Protein 3C5C (pdb70)

Structure (mmCIF, N/CA/C/O backbone):
data_3C5C
#
_entry.id   3C5C
#
_cell.length_a   34.040
_cell.length_b   66.436
_cell.length_c   71.943
_cell.angle_alpha   101.460
_cell.angle_beta   90.030
_cell.angle_gamma   89.890
#
_symmetry.space_group_name_H-M   'P 1'
#
loop_
_entity.id
_entity.type
_entity.pdbx_description
1 polymer 'RAS-like protein 12'
2 non-polymer 'MAGNESIUM ION'
3 non-polymer "GUANOSINE-5'-DIPHOSPHATE"
4 non-polymer 'UNKNOWN ATOM OR ION'
5 water water
#
loop_
_atom_site.group_PDB
_atom_site.id
_atom_site.type_symbol
_atom_site.label_atom_id
_atom_site.label_alt_id
_atom_site.label_comp_id
_atom_site.label_asym_id
_atom_site.label_entity_id
_atom_site.label_seq_id
_atom_site.pdbx_PDB_ins_code
_atom_site.Cartn_x
_atom_site.Cartn_y
_atom_site.Cartn_z
_atom_site.occupancy
_atom_site.B_iso_or_equiv
_atom_site.auth_seq_id
_atom_site.auth_comp_id
_atom_site.auth_asym_id
_atom_site.auth_atom_id
_atom_site.pdbx_PDB_model_num
ATOM 1 N N . LEU A 1 20 ? 19.729 -10.392 -10.150 1.00 43.03 19 LEU A N 1
ATOM 2 C CA . LEU A 1 20 ? 18.475 -9.575 -9.996 1.00 42.53 19 LEU A CA 1
ATOM 3 C C . LEU A 1 20 ? 18.606 -8.619 -8.819 1.00 40.62 19 LEU A C 1
ATOM 4 O O . LEU A 1 20 ? 18.890 -9.053 -7.695 1.00 40.88 19 LEU A O 1
ATOM 6 N N . GLU A 1 21 ? 18.430 -7.323 -9.082 1.00 38.82 20 GLU A N 1
ATOM 7 C CA . GLU A 1 21 ? 18.450 -6.304 -8.020 1.00 39.07 20 GLU A CA 1
ATOM 8 C C . GLU A 1 21 ? 17.024 -5.933 -7.629 1.00 31.26 20 GLU A C 1
ATOM 9 O O . GLU A 1 21 ? 16.193 -5.616 -8.487 1.00 25.23 20 GLU A O 1
ATOM 15 N N . VAL A 1 22 ? 16.759 -5.968 -6.331 1.00 25.03 21 VAL A N 1
ATOM 16 C CA . VAL A 1 22 ? 15.449 -5.605 -5.799 1.00 24.94 21 VAL A CA 1
ATOM 17 C C . VAL A 1 22 ? 15.653 -4.493 -4.757 1.00 21.75 21 VAL A C 1
ATOM 18 O O . VAL A 1 22 ? 16.423 -4.649 -3.795 1.00 23.94 21 VAL A O 1
ATOM 22 N N . ASN A 1 23 ? 14.964 -3.383 -4.984 1.00 19.95 22 ASN A N 1
ATOM 23 C CA . ASN A 1 23 ? 14.995 -2.228 -4.101 1.00 16.74 22 ASN A CA 1
ATOM 24 C C . ASN A 1 23 ? 13.800 -2.320 -3.123 1.00 18.31 22 ASN A C 1
ATOM 25 O O . ASN A 1 23 ? 12.648 -2.411 -3.546 1.00 13.43 22 ASN A O 1
ATOM 30 N N . LEU A 1 24 ? 14.111 -2.336 -1.826 1.00 14.89 23 LEU A N 1
ATOM 31 C CA A LEU A 1 24 ? 13.112 -2.312 -0.762 0.50 15.35 23 LEU A CA 1
ATOM 32 C CA B LEU A 1 24 ? 13.103 -2.300 -0.778 0.50 13.45 23 LEU A CA 1
ATOM 33 C C . LEU A 1 24 ? 13.335 -1.041 0.045 1.00 12.90 23 LEU A C 1
ATOM 34 O O . LEU A 1 24 ? 14.444 -0.773 0.442 1.00 15.66 23 LEU A O 1
ATOM 43 N N . ALA A 1 25 ? 12.286 -0.256 0.258 1.00 17.21 24 ALA A N 1
ATOM 44 C CA . ALA A 1 25 ? 12.371 0.944 1.114 1.00 14.15 24 ALA A CA 1
ATOM 45 C C . ALA A 1 25 ? 11.514 0.756 2.351 1.00 15.68 24 ALA A C 1
ATOM 46 O O . ALA A 1 25 ? 10.377 0.258 2.272 1.00 14.63 24 ALA A O 1
ATOM 48 N N . ILE A 1 26 ? 12.065 1.168 3.490 1.00 16.07 25 ILE A N 1
ATOM 49 C CA . ILE A 1 26 ? 11.420 1.035 4.791 1.00 17.63 25 ILE A CA 1
ATOM 50 C C . ILE A 1 26 ? 11.051 2.432 5.295 1.00 16.97 25 ILE A C 1
ATOM 51 O O . ILE A 1 26 ? 11.933 3.286 5.511 1.00 14.00 25 ILE A O 1
ATOM 56 N N . LEU A 1 27 ? 9.754 2.653 5.467 1.00 14.80 26 LEU A N 1
ATOM 57 C CA . LEU A 1 27 ? 9.218 3.958 5.856 1.00 15.63 26 LEU A CA 1
ATOM 58 C C . LEU A 1 27 ? 8.527 3.844 7.187 1.00 12.95 26 LEU A C 1
ATOM 59 O O . LEU A 1 27 ? 8.183 2.755 7.605 1.00 15.42 26 LEU A O 1
ATOM 64 N N . GLY A 1 28 ? 8.235 4.982 7.780 1.00 13.76 27 GLY A N 1
ATOM 65 C CA . GLY A 1 28 ? 7.575 5.029 9.068 1.00 15.16 27 GLY A CA 1
ATOM 66 C C . GLY A 1 28 ? 8.136 6.019 10.059 1.00 16.82 27 GLY A C 1
ATOM 67 O O . GLY A 1 28 ? 9.282 6.527 9.949 1.00 16.37 27 GLY A O 1
ATOM 68 N N . ARG A 1 29 ? 7.308 6.330 11.036 1.00 15.69 28 ARG A N 1
ATOM 69 C CA . ARG A 1 29 ? 7.699 7.303 12.050 1.00 17.91 28 ARG A CA 1
ATOM 70 C C . ARG A 1 29 ? 8.966 6.873 12.834 1.00 16.73 28 ARG A C 1
ATOM 71 O O . ARG A 1 29 ? 9.118 5.721 13.264 1.00 18.15 28 ARG A O 1
ATOM 79 N N . ARG A 1 30 ? 9.869 7.827 12.994 1.00 18.95 29 ARG A N 1
ATOM 80 C CA . ARG A 1 30 ? 10.991 7.720 13.914 1.00 19.81 29 ARG A CA 1
ATOM 81 C C . ARG A 1 30 ? 10.569 7.003 15.199 1.00 19.74 29 ARG A C 1
ATOM 82 O O . ARG A 1 30 ? 9.516 7.302 15.794 1.00 17.84 29 ARG A O 1
ATOM 90 N N . GLY A 1 31 ? 11.383 6.038 15.623 1.00 16.55 30 GLY A N 1
ATOM 91 C CA . GLY A 1 31 ? 11.104 5.288 16.823 1.00 19.59 30 GLY A CA 1
ATOM 92 C C . GLY A 1 31 ? 10.417 3.955 16.602 1.00 20.49 30 GLY A C 1
ATOM 93 O O . GLY A 1 31 ? 10.371 3.133 17.511 1.00 18.31 30 GLY A O 1
ATOM 94 N N . ALA A 1 32 ? 9.889 3.737 15.395 1.00 21.84 31 ALA A N 1
ATOM 95 C CA . ALA A 1 32 ? 9.058 2.558 15.109 1.00 17.68 31 ALA A CA 1
ATOM 96 C C . ALA A 1 32 ? 9.875 1.237 15.090 1.00 14.98 31 ALA A C 1
ATOM 97 O O . ALA A 1 32 ? 9.326 0.154 15.328 1.00 16.69 31 ALA A O 1
ATOM 99 N N . GLY A 1 33 ? 11.193 1.342 14.883 1.00 17.07 32 GLY A N 1
ATOM 100 C CA . GLY A 1 33 ? 12.109 0.186 14.801 1.00 14.63 32 GLY A CA 1
ATOM 101 C C . GLY A 1 33 ? 12.557 -0.169 13.365 1.00 17.86 32 GLY A C 1
ATOM 102 O O . GLY A 1 33 ? 12.934 -1.317 13.097 1.00 14.57 32 GLY A O 1
ATOM 103 N N . LYS A 1 34 ? 12.533 0.815 12.454 1.00 13.68 33 LYS A N 1
ATOM 104 C CA . LYS A 1 34 ? 12.966 0.609 11.064 1.00 14.53 33 LYS A CA 1
ATOM 105 C C . LYS A 1 34 ? 14.416 0.086 10.960 1.00 16.08 33 LYS A C 1
ATOM 106 O O . LYS A 1 34 ? 14.705 -0.901 10.270 1.00 14.51 33 LYS A O 1
ATOM 112 N N . SER A 1 35 ? 15.318 0.744 11.677 1.00 17.50 34 SER A N 1
ATOM 113 C CA . SER A 1 35 ? 16.729 0.352 11.685 1.00 15.02 34 SER A CA 1
ATOM 114 C C . SER A 1 35 ? 16.981 -0.942 12.445 1.00 14.46 34 SER A C 1
ATOM 115 O O . SER A 1 35 ? 17.773 -1.776 12.005 1.00 15.17 34 SER A O 1
ATOM 118 N N . ALA A 1 36 ? 16.315 -1.123 13.583 1.00 15.47 35 ALA A N 1
ATOM 119 C CA . ALA A 1 36 ? 16.424 -2.405 14.309 1.00 12.86 35 ALA A CA 1
ATOM 120 C C . ALA A 1 36 ? 16.002 -3.578 13.422 1.00 15.48 35 ALA A C 1
ATOM 121 O O . ALA A 1 36 ? 16.639 -4.609 13.425 1.00 14.02 35 ALA A O 1
ATOM 123 N N . LEU A 1 37 ? 14.933 -3.402 12.642 1.00 13.47 36 LEU A N 1
ATOM 124 C CA . LEU A 1 37 ? 14.446 -4.473 11.785 1.00 15.38 36 LEU A CA 1
ATOM 125 C C . LEU A 1 37 ? 15.473 -4.736 10.674 1.00 13.72 36 LEU A C 1
ATOM 126 O O . LEU A 1 37 ? 15.791 -5.880 10.379 1.00 12.30 36 LEU A O 1
ATOM 131 N N . THR A 1 38 ? 16.009 -3.657 10.107 1.00 15.73 37 THR A N 1
ATOM 132 C CA . THR A 1 38 ? 17.029 -3.740 9.072 1.00 16.35 37 THR A CA 1
ATOM 133 C C . THR A 1 38 ? 18.286 -4.432 9.569 1.00 13.39 37 THR A C 1
ATOM 134 O O . THR A 1 38 ? 18.787 -5.324 8.912 1.00 14.52 37 THR A O 1
ATOM 138 N N . VAL A 1 39 ? 18.783 -4.016 10.731 1.00 13.74 38 VAL A N 1
ATOM 139 C CA . VAL A 1 39 ? 20.025 -4.568 11.259 1.00 17.41 38 VAL A CA 1
ATOM 140 C C . VAL A 1 39 ? 19.796 -6.055 11.623 1.00 14.24 38 VAL A C 1
ATOM 141 O O . VAL A 1 39 ? 20.674 -6.876 11.403 1.00 13.81 38 VAL A O 1
ATOM 145 N N . LYS A 1 40 ? 18.625 -6.381 12.162 1.00 15.39 39 LYS A N 1
ATOM 146 C CA . LYS A 1 40 ? 18.283 -7.781 12.476 1.00 13.33 39 LYS A CA 1
ATOM 147 C C . LYS A 1 40 ? 18.250 -8.612 11.210 1.00 15.07 39 LYS A C 1
ATOM 148 O O . LYS A 1 40 ? 18.793 -9.691 11.185 1.00 15.31 39 LYS A O 1
ATOM 154 N N . PHE A 1 41 ? 17.572 -8.122 10.176 1.00 15.59 40 PHE A N 1
ATOM 155 C CA . PHE A 1 41 ? 17.603 -8.788 8.876 1.00 14.83 40 PHE A CA 1
ATOM 156 C C . PHE A 1 41 ? 19.067 -9.009 8.397 1.00 17.74 40 PHE A C 1
ATOM 157 O O . PHE A 1 41 ? 19.457 -10.120 8.081 1.00 20.28 40 PHE A O 1
ATOM 165 N N . LEU A 1 42 ? 19.866 -7.946 8.364 1.00 18.44 41 LEU A N 1
ATOM 166 C CA . LEU A 1 42 ? 21.257 -8.031 7.887 1.00 17.84 41 LEU A CA 1
ATOM 167 C C . LEU A 1 42 ? 22.222 -8.879 8.739 1.00 18.61 41 LEU A C 1
ATOM 168 O O . LEU A 1 42 ? 23.115 -9.563 8.208 1.00 19.66 41 LEU A O 1
ATOM 173 N N . THR A 1 43 ? 22.076 -8.817 10.054 1.00 18.59 42 THR A N 1
ATOM 174 C CA . THR A 1 43 ? 23.114 -9.320 10.963 1.00 16.94 42 THR A CA 1
ATOM 175 C C . THR A 1 43 ? 22.647 -10.455 11.847 1.00 20.58 42 THR A C 1
ATOM 176 O O . THR A 1 43 ? 23.470 -11.097 12.494 1.00 19.23 42 THR A O 1
ATOM 180 N N . LYS A 1 44 ? 21.334 -10.716 11.849 1.00 17.68 43 LYS A N 1
ATOM 181 C CA . LYS A 1 44 ? 20.705 -11.645 12.781 1.00 20.32 43 LYS A CA 1
ATOM 182 C C . LYS A 1 44 ? 20.828 -11.217 14.262 1.00 21.87 43 LYS A C 1
ATOM 183 O O . LYS A 1 44 ? 20.611 -12.036 15.139 1.00 22.48 43 LYS A O 1
ATOM 189 N N . ARG A 1 45 ? 21.165 -9.940 14.531 1.00 17.97 44 ARG A N 1
ATOM 190 C CA . ARG A 1 45 ? 21.260 -9.397 15.903 1.00 20.29 44 ARG A CA 1
ATOM 191 C C . ARG A 1 45 ? 20.358 -8.185 16.126 1.00 19.89 44 ARG A C 1
ATOM 192 O O . ARG A 1 45 ? 20.101 -7.420 15.205 1.00 19.83 44 ARG A O 1
ATOM 200 N N . PHE A 1 46 ? 19.893 -8.028 17.370 1.00 18.28 45 PHE A N 1
ATOM 201 C CA . PHE A 1 46 ? 19.170 -6.837 17.804 1.00 17.76 45 PHE A CA 1
ATOM 202 C C . PHE A 1 46 ? 20.139 -5.768 18.333 1.00 16.03 45 PHE A C 1
ATOM 203 O O . PHE A 1 46 ? 20.887 -5.987 19.299 1.00 16.48 45 PHE A O 1
ATOM 211 N N . ILE A 1 47 ? 20.093 -4.609 17.693 1.00 15.61 46 ILE A N 1
ATOM 212 C CA . ILE A 1 47 ? 20.901 -3.475 18.050 1.00 15.86 46 ILE A CA 1
ATOM 213 C C . ILE A 1 47 ? 19.893 -2.394 18.415 1.00 19.79 46 ILE A C 1
ATOM 214 O O . ILE A 1 47 ? 19.073 -1.947 17.563 1.00 22.78 46 ILE A O 1
ATOM 219 N N . SER A 1 48 ? 19.935 -2.001 19.684 1.00 15.62 47 SER A N 1
ATOM 220 C CA . SER A 1 48 ? 18.863 -1.237 20.308 1.00 21.84 47 SER A CA 1
ATOM 221 C C . SER A 1 48 ? 19.071 0.266 20.256 1.00 20.64 47 SER A C 1
ATOM 222 O O . SER A 1 48 ? 18.124 1.019 20.416 1.00 19.88 47 SER A O 1
ATOM 225 N N . GLU A 1 49 ? 20.314 0.692 20.036 1.00 20.99 48 GLU A N 1
ATOM 226 C CA . GLU A 1 49 ? 20.604 2.086 19.846 1.00 20.08 48 GLU A CA 1
ATOM 227 C C . GLU A 1 49 ? 21.380 2.185 18.554 1.00 20.52 48 GLU A C 1
ATOM 228 O O . GLU A 1 49 ? 22.526 1.720 18.445 1.00 24.65 48 GLU A O 1
ATOM 231 N N . TYR A 1 50 ? 20.701 2.710 17.550 1.00 19.82 49 TYR A N 1
ATOM 232 C CA . TYR A 1 50 ? 21.249 2.845 16.222 1.00 20.97 49 TYR A CA 1
ATOM 233 C C . TYR A 1 50 ? 20.885 4.226 15.740 1.00 16.71 49 TYR A C 1
ATOM 234 O O . TYR A 1 50 ? 19.723 4.524 15.629 1.00 18.72 49 TYR A O 1
ATOM 243 N N . ASP A 1 51 ? 21.894 5.060 15.509 1.00 17.83 50 ASP A N 1
ATOM 244 C CA . ASP A 1 51 ? 21.718 6.446 15.013 1.00 21.19 50 ASP A CA 1
ATOM 245 C C . ASP A 1 51 ? 20.323 6.735 14.389 1.00 16.74 50 ASP A C 1
ATOM 246 O O . ASP A 1 51 ? 20.092 6.433 13.212 1.00 21.19 50 ASP A O 1
ATOM 251 N N . PRO A 1 52 ? 19.423 7.393 15.158 1.00 21.68 51 PRO A N 1
ATOM 252 C CA . PRO A 1 52 ? 18.042 7.698 14.689 1.00 22.31 51 PRO A CA 1
ATOM 253 C C . PRO A 1 52 ? 17.970 8.603 13.450 1.00 20.48 51 PRO A C 1
ATOM 254 O O . PRO A 1 52 ? 16.949 8.626 12.779 1.00 24.86 51 PRO A O 1
ATOM 258 N N . ASN A 1 53 ? 19.050 9.337 13.167 1.00 20.80 52 ASN A N 1
ATOM 259 C CA . ASN A 1 53 ? 19.127 10.249 12.024 1.00 22.05 52 ASN A CA 1
ATOM 260 C C . ASN A 1 53 ? 19.755 9.598 10.790 1.00 21.55 52 ASN A C 1
ATOM 261 O O . ASN A 1 53 ? 19.665 10.139 9.707 1.00 18.30 52 ASN A O 1
ATOM 266 N N . LEU A 1 54 ? 20.362 8.424 10.938 1.00 20.11 53 LEU A N 1
ATOM 267 C CA . LEU A 1 54 ? 21.049 7.806 9.787 1.00 19.69 53 LEU A CA 1
ATOM 268 C C . LEU A 1 54 ? 20.088 7.176 8.772 1.00 19.44 53 LEU A C 1
ATOM 269 O O . LEU A 1 54 ? 19.385 6.200 9.060 1.00 16.90 53 LEU A O 1
ATOM 274 N N . GLU A 1 55 ? 20.096 7.733 7.576 1.00 19.29 54 GLU A N 1
ATOM 275 C CA . GLU A 1 55 ? 19.437 7.127 6.423 1.00 19.03 54 GLU A CA 1
ATOM 276 C C . GLU A 1 55 ? 20.463 6.594 5.422 1.00 18.99 54 GLU A C 1
ATOM 277 O O . GLU A 1 55 ? 21.382 7.302 5.016 1.00 16.24 54 GLU A O 1
ATOM 283 N N . ASP A 1 56 ? 20.273 5.373 4.971 1.00 17.21 55 ASP A N 1
ATOM 284 C CA . ASP A 1 56 ? 21.178 4.757 4.009 1.00 17.52 55 ASP A CA 1
ATOM 285 C C . ASP A 1 56 ? 20.571 3.474 3.407 1.00 19.63 55 ASP A C 1
ATOM 286 O O . ASP A 1 56 ? 19.585 2.911 3.917 1.00 18.08 55 ASP A O 1
ATOM 291 N N . THR A 1 57 ? 21.171 3.059 2.307 1.00 15.77 56 THR A N 1
ATOM 292 C CA . THR A 1 57 ? 20.860 1.815 1.611 1.00 17.76 56 THR A CA 1
ATOM 293 C C . THR A 1 57 ? 21.903 0.710 1.928 1.00 17.79 56 THR A C 1
ATOM 294 O O . THR A 1 57 ? 23.118 0.928 1.854 1.00 17.25 56 THR A O 1
ATOM 298 N N . TYR A 1 58 ? 21.391 -0.455 2.335 1.00 16.15 57 TYR A N 1
ATOM 299 C CA . TYR A 1 58 ? 22.191 -1.576 2.773 1.00 19.62 57 TYR A CA 1
ATOM 300 C C . TYR A 1 58 ? 22.015 -2.650 1.716 1.00 21.42 57 TYR A C 1
ATOM 301 O O . TYR A 1 58 ? 20.896 -2.909 1.278 1.00 21.85 57 TYR A O 1
ATOM 310 N N . SER A 1 59 ? 23.131 -3.211 1.277 1.00 25.24 58 SER A N 1
ATOM 311 C CA . SER A 1 59 ? 23.148 -4.229 0.229 1.00 25.83 58 SER A CA 1
ATOM 312 C C . SER A 1 59 ? 23.366 -5.608 0.850 1.00 23.99 58 SER A C 1
ATOM 313 O O . SER A 1 59 ? 24.188 -5.759 1.768 1.00 23.26 58 SER A O 1
ATOM 316 N N . SER A 1 60 ? 22.606 -6.604 0.386 1.00 24.53 59 SER A N 1
ATOM 317 C CA . SER A 1 60 ? 22.867 -8.001 0.762 1.00 23.87 59 SER A CA 1
ATOM 318 C C . SER A 1 60 ? 22.510 -8.991 -0.359 1.00 26.47 59 SER A C 1
ATOM 319 O O . SER A 1 60 ? 21.572 -8.794 -1.145 1.00 25.63 59 SER A O 1
ATOM 322 N N . GLU A 1 61 ? 23.284 -10.054 -0.435 1.00 27.38 60 GLU A N 1
ATOM 323 C CA . GLU A 1 61 ? 22.976 -11.125 -1.375 1.00 26.95 60 GLU A CA 1
ATOM 324 C C . GLU A 1 61 ? 22.075 -12.131 -0.679 1.00 26.24 60 GLU A C 1
ATOM 325 O O . GLU A 1 61 ? 22.448 -12.739 0.333 1.00 23.45 60 GLU A O 1
ATOM 331 N N . GLU A 1 62 ? 20.879 -12.282 -1.227 1.00 23.40 61 GLU A N 1
ATOM 332 C CA . GLU A 1 62 ? 19.869 -13.138 -0.651 1.00 25.47 61 GLU A CA 1
ATOM 333 C C . GLU A 1 62 ? 19.504 -14.235 -1.634 1.00 24.44 61 GLU A C 1
ATOM 334 O O . GLU A 1 62 ? 19.860 -14.172 -2.802 1.00 25.45 61 GLU A O 1
ATOM 340 N N . THR A 1 63 ? 18.811 -15.243 -1.117 1.00 28.76 62 THR A N 1
ATOM 341 C CA . THR A 1 63 ? 18.162 -16.264 -1.921 1.00 27.79 62 THR A CA 1
ATOM 342 C C . THR A 1 63 ? 16.681 -16.388 -1.488 1.00 27.75 62 THR A C 1
ATOM 343 O O . THR A 1 63 ? 16.357 -16.760 -0.328 1.00 24.95 62 THR A O 1
ATOM 347 N N . VAL A 1 64 ? 15.801 -16.051 -2.425 1.00 24.85 63 VAL A N 1
ATOM 348 C CA . VAL A 1 64 ? 14.365 -16.053 -2.217 1.00 27.70 63 VAL A CA 1
ATOM 349 C C . VAL A 1 64 ? 13.695 -17.010 -3.221 1.00 29.12 63 VAL A C 1
ATOM 350 O O . VAL A 1 64 ? 13.744 -16.803 -4.446 1.00 26.28 63 VAL A O 1
ATOM 354 N N . ASP A 1 65 ? 13.068 -18.051 -2.679 1.00 30.51 64 ASP A N 1
ATOM 355 C CA . ASP A 1 65 ? 12.496 -19.128 -3.473 1.00 31.83 64 ASP A CA 1
ATOM 356 C C . ASP A 1 65 ? 13.534 -19.727 -4.426 1.00 32.89 64 ASP A C 1
ATOM 357 O O . ASP A 1 65 ? 13.305 -19.784 -5.634 1.00 32.74 64 ASP A O 1
ATOM 362 N N . HIS A 1 66 ? 14.678 -20.133 -3.857 1.00 34.52 65 HIS A N 1
ATOM 363 C CA . HIS A 1 66 ? 15.822 -20.721 -4.605 1.00 37.00 65 HIS A CA 1
ATOM 364 C C . HIS A 1 66 ? 16.402 -19.832 -5.689 1.00 39.33 65 HIS A C 1
ATOM 365 O O . HIS A 1 66 ? 17.107 -20.318 -6.576 1.00 43.49 65 HIS A O 1
ATOM 372 N N . GLN A 1 67 ? 16.113 -18.539 -5.632 1.00 38.24 66 GLN A N 1
ATOM 373 C CA . GLN A 1 67 ? 16.559 -17.626 -6.664 1.00 38.92 66 GLN A CA 1
ATOM 374 C C . GLN A 1 67 ? 17.377 -16.517 -6.011 1.00 36.42 66 GLN A C 1
ATOM 375 O O . GLN A 1 67 ? 16.946 -15.930 -5.011 1.00 35.93 66 GLN A O 1
ATOM 381 N N . PRO A 1 68 ? 18.580 -16.262 -6.547 1.00 33.77 67 PRO A N 1
ATOM 382 C CA . PRO A 1 68 ? 19.461 -15.268 -5.971 1.00 31.44 67 PRO A CA 1
ATOM 383 C C . PRO A 1 68 ? 19.012 -13.848 -6.270 1.00 30.37 67 PRO A C 1
ATOM 384 O O . PRO A 1 68 ? 18.614 -13.539 -7.399 1.00 29.56 67 PRO A O 1
ATOM 388 N N . VAL A 1 69 ? 19.102 -13.000 -5.256 1.00 24.90 68 VAL A N 1
ATOM 389 C CA . VAL A 1 69 ? 18.711 -11.603 -5.341 1.00 27.12 68 VAL A CA 1
ATOM 390 C C . VAL A 1 69 ? 19.843 -10.744 -4.770 1.00 25.78 68 VAL A C 1
ATOM 391 O O . VAL A 1 69 ? 20.386 -11.075 -3.705 1.00 25.29 68 VAL A O 1
ATOM 395 N N . HIS A 1 70 ? 20.194 -9.659 -5.465 1.00 27.24 69 HIS A N 1
ATOM 396 C CA . HIS A 1 70 ? 20.932 -8.540 -4.847 1.00 27.46 69 HIS A CA 1
ATOM 397 C C . HIS A 1 70 ? 19.897 -7.617 -4.219 1.00 24.51 69 HIS A C 1
ATOM 398 O O . HIS A 1 70 ? 19.283 -6.787 -4.900 1.00 22.39 69 HIS A O 1
ATOM 405 N N . LEU A 1 71 ? 19.699 -7.750 -2.923 1.00 23.79 70 LEU A N 1
ATOM 406 C CA . LEU A 1 71 ? 18.727 -6.944 -2.234 1.00 24.45 70 LEU A CA 1
ATOM 407 C C . LEU A 1 71 ? 19.345 -5.610 -1.786 1.00 22.28 70 LEU A C 1
ATOM 408 O O . LEU A 1 71 ? 20.471 -5.574 -1.246 1.00 27.73 70 LEU A O 1
ATOM 413 N N . ARG A 1 72 ? 18.599 -4.527 -2.007 1.00 24.02 71 ARG A N 1
ATOM 414 C CA . ARG A 1 72 ? 18.971 -3.180 -1.552 1.00 20.59 71 ARG A CA 1
ATOM 415 C C . ARG A 1 72 ? 17.905 -2.691 -0.597 1.00 19.55 71 ARG A C 1
ATOM 416 O O . ARG A 1 72 ? 16.784 -2.481 -1.008 1.00 18.16 71 ARG A O 1
ATOM 421 N N . VAL A 1 73 ? 18.271 -2.472 0.661 1.00 15.20 72 VAL A N 1
ATOM 422 C CA . VAL A 1 73 ? 17.308 -2.064 1.690 1.00 15.69 72 VAL A CA 1
ATOM 423 C C . VAL A 1 73 ? 17.564 -0.605 2.055 1.00 15.89 72 VAL A C 1
ATOM 424 O O . VAL A 1 73 ? 18.593 -0.275 2.648 1.00 18.31 72 VAL A O 1
ATOM 428 N N . MET A 1 74 ? 16.672 0.263 1.632 1.00 13.43 73 MET A N 1
ATOM 429 C CA . MET A 1 74 ? 16.734 1.706 2.042 1.00 16.61 73 MET A CA 1
ATOM 430 C C . MET A 1 74 ? 15.990 1.954 3.375 1.00 15.39 73 MET A C 1
ATOM 431 O O . MET A 1 74 ? 14.740 1.966 3.447 1.00 14.06 73 MET A O 1
ATOM 436 N N . ASP A 1 75 ? 16.785 2.171 4.417 1.00 15.39 74 ASP A N 1
ATOM 437 C CA . ASP A 1 75 ? 16.298 2.432 5.782 1.00 17.30 74 ASP A CA 1
ATOM 438 C C . ASP A 1 75 ? 16.260 3.950 5.926 1.00 14.51 74 ASP A C 1
ATOM 439 O O . ASP A 1 75 ? 17.296 4.599 6.027 1.00 17.42 74 ASP A O 1
ATOM 444 N N . THR A 1 76 ? 15.046 4.493 5.899 1.00 15.43 75 THR A N 1
ATOM 445 C CA . THR A 1 76 ? 14.855 5.920 5.794 1.00 16.69 75 THR A CA 1
ATOM 446 C C . THR A 1 76 ? 14.849 6.557 7.164 1.00 17.57 75 THR A C 1
ATOM 447 O O . THR A 1 76 ? 14.592 5.911 8.161 1.00 17.79 75 THR A O 1
ATOM 451 N N . ALA A 1 77 ? 15.147 7.843 7.164 1.00 20.79 76 ALA A N 1
ATOM 452 C CA . ALA A 1 77 ? 15.065 8.691 8.334 1.00 24.03 76 ALA A CA 1
ATOM 453 C C . ALA A 1 77 ? 14.605 10.066 7.812 1.00 29.17 76 ALA A C 1
ATOM 454 O O . ALA A 1 77 ? 15.330 10.721 7.088 1.00 31.66 76 ALA A O 1
ATOM 456 N N . ASP A 1 78 ? 13.386 10.473 8.141 1.00 34.86 77 ASP A N 1
ATOM 457 C CA . ASP A 1 78 ? 12.825 11.710 7.572 1.00 38.26 77 ASP A CA 1
ATOM 458 C C . ASP A 1 78 ? 13.329 12.940 8.299 1.00 34.46 77 ASP A C 1
ATOM 459 O O . ASP A 1 78 ? 13.657 12.854 9.472 1.00 32.62 77 ASP A O 1
ATOM 464 N N . PRO A 1 82 ? 10.198 17.240 6.185 1.00 32.17 81 PRO A N 1
ATOM 465 C CA . PRO A 1 82 ? 10.289 16.173 5.199 1.00 30.29 81 PRO A CA 1
ATOM 466 C C . PRO A 1 82 ? 10.284 16.701 3.755 1.00 30.25 81 PRO A C 1
ATOM 467 O O . PRO A 1 82 ? 9.598 17.697 3.436 1.00 26.28 81 PRO A O 1
ATOM 471 N N . ARG A 1 83 ? 11.060 16.046 2.895 1.00 28.37 82 ARG A N 1
ATOM 472 C CA . ARG A 1 83 ? 11.272 16.543 1.545 1.00 27.58 82 ARG A CA 1
ATOM 473 C C . ARG A 1 83 ? 11.954 15.521 0.641 1.00 24.67 82 ARG A C 1
ATOM 474 O O . ARG A 1 83 ? 12.648 14.624 1.105 1.00 24.52 82 ARG A O 1
ATOM 476 N N . ASN A 1 84 ? 11.761 15.693 -0.659 1.00 24.83 83 ASN A N 1
ATOM 477 C CA . ASN A 1 84 ? 12.336 14.814 -1.665 1.00 24.12 83 ASN A CA 1
ATOM 478 C C . ASN A 1 84 ? 12.058 13.333 -1.388 1.00 22.32 83 ASN A C 1
ATOM 479 O O . ASN A 1 84 ? 12.956 12.511 -1.419 1.00 18.53 83 ASN A O 1
ATOM 484 N N . CYS A 1 85 ? 10.793 13.016 -1.130 1.00 21.76 84 CYS A N 1
ATOM 485 C CA . CYS A 1 85 ? 10.338 11.634 -0.931 1.00 21.20 84 CYS A CA 1
ATOM 486 C C . CYS A 1 85 ? 10.520 10.759 -2.154 1.00 18.94 84 CYS A C 1
ATOM 487 O O . CYS A 1 85 ? 10.559 9.545 -2.030 1.00 24.36 84 CYS A O 1
ATOM 490 N N . GLU A 1 86 ? 10.650 11.390 -3.319 1.00 21.07 85 GLU A N 1
ATOM 491 C CA . GLU A 1 86 ? 10.867 10.715 -4.586 1.00 19.03 85 GLU A CA 1
ATOM 492 C C . GLU A 1 86 ? 12.133 9.858 -4.549 1.00 19.51 85 GLU A C 1
ATOM 493 O O . GLU A 1 86 ? 12.255 8.897 -5.309 1.00 22.67 85 GLU A O 1
ATOM 499 N N . ARG A 1 87 ? 13.083 10.224 -3.685 1.00 20.04 86 ARG A N 1
ATOM 500 C CA . ARG A 1 87 ? 14.280 9.420 -3.454 1.00 20.11 86 ARG A CA 1
ATOM 501 C C . ARG A 1 87 ? 13.927 7.941 -3.224 1.00 16.58 86 ARG A C 1
ATOM 502 O O . ARG A 1 87 ? 14.668 7.064 -3.658 1.00 18.93 86 ARG A O 1
ATOM 510 N N . TYR A 1 88 ? 12.778 7.679 -2.591 1.00 17.36 87 TYR A N 1
ATOM 511 C CA . TYR A 1 88 ? 12.271 6.286 -2.436 1.00 17.76 87 TYR A CA 1
ATOM 512 C C . TYR A 1 88 ? 11.049 5.952 -3.292 1.00 19.43 87 TYR A C 1
ATOM 513 O O . TYR A 1 88 ? 10.895 4.788 -3.711 1.00 17.11 87 TYR A O 1
ATOM 522 N N . LEU A 1 89 ? 10.189 6.951 -3.551 1.00 18.26 88 LEU A N 1
ATOM 523 C CA . LEU A 1 89 ? 8.959 6.765 -4.340 1.00 21.19 88 LEU A CA 1
ATOM 524 C C . LEU A 1 89 ? 9.241 6.329 -5.775 1.00 23.34 88 LEU A C 1
ATOM 525 O O . LEU A 1 89 ? 8.511 5.495 -6.319 1.00 20.28 88 LEU A O 1
ATOM 530 N N . ASN A 1 90 ? 10.300 6.885 -6.389 1.00 22.26 89 ASN A N 1
ATOM 531 C CA . ASN A 1 90 ? 10.669 6.522 -7.760 1.00 22.82 89 ASN A CA 1
ATOM 532 C C . ASN A 1 90 ? 11.814 5.490 -7.854 1.00 22.03 89 ASN A C 1
ATOM 533 O O . ASN A 1 90 ? 12.351 5.204 -8.929 1.00 20.42 89 ASN A O 1
ATOM 538 N N . TRP A 1 91 ? 12.177 4.931 -6.717 1.00 15.00 90 TRP A N 1
ATOM 539 C CA . TRP A 1 91 ? 13.251 3.981 -6.653 1.00 15.17 90 TRP A CA 1
ATOM 540 C C . TRP A 1 91 ? 12.803 2.576 -6.231 1.00 20.26 90 TRP A C 1
ATOM 541 O O . TRP A 1 91 ? 13.190 1.578 -6.869 1.00 15.90 90 TRP A O 1
ATOM 552 N N . ALA A 1 92 ? 12.044 2.487 -5.141 1.00 18.90 91 ALA A N 1
ATOM 553 C CA . ALA A 1 92 ? 11.708 1.187 -4.564 1.00 21.41 91 ALA A CA 1
ATOM 554 C C . ALA A 1 92 ? 10.857 0.308 -5.494 1.00 20.00 91 ALA A C 1
ATOM 555 O O . ALA A 1 92 ? 10.112 0.799 -6.296 1.00 19.77 91 ALA A O 1
ATOM 557 N N . HIS A 1 93 ? 11.052 -1.005 -5.399 1.00 20.62 92 HIS A N 1
ATOM 558 C CA . HIS A 1 93 ? 10.211 -1.991 -6.069 1.00 20.63 92 HIS A CA 1
ATOM 559 C C . HIS A 1 93 ? 9.188 -2.540 -5.084 1.00 18.35 92 HIS A C 1
ATOM 560 O O . HIS A 1 93 ? 8.237 -3.200 -5.483 1.00 16.31 92 HIS A O 1
ATOM 567 N N . ALA A 1 94 ? 9.369 -2.223 -3.801 1.00 16.26 93 ALA A N 1
ATOM 568 C CA . ALA A 1 94 ? 8.378 -2.572 -2.765 1.00 14.83 93 ALA A CA 1
ATOM 569 C C . ALA A 1 94 ? 8.670 -1.778 -1.497 1.00 13.28 93 ALA A C 1
ATOM 570 O O . ALA A 1 94 ? 9.794 -1.324 -1.288 1.00 13.93 93 ALA A O 1
ATOM 572 N N . PHE A 1 95 ? 7.663 -1.607 -0.661 1.00 17.50 94 PHE A N 1
ATOM 573 C CA . PHE A 1 95 ? 7.831 -0.882 0.590 1.00 16.87 94 PHE A CA 1
ATOM 574 C C . PHE A 1 95 ? 7.486 -1.722 1.815 1.00 17.76 94 PHE A C 1
ATOM 575 O O . PHE A 1 95 ? 6.520 -2.516 1.815 1.00 18.10 94 PHE A O 1
ATOM 583 N N . LEU A 1 96 ? 8.239 -1.501 2.883 1.00 15.36 95 LEU A N 1
ATOM 584 C CA . LEU A 1 96 ? 7.785 -1.877 4.226 1.00 16.24 95 LEU A CA 1
ATOM 585 C C . LEU A 1 96 ? 7.401 -0.573 4.939 1.00 16.34 95 LEU A C 1
ATOM 586 O O . LEU A 1 96 ? 8.235 0.346 5.035 1.00 17.20 95 LEU A O 1
ATOM 591 N N . VAL A 1 97 ? 6.159 -0.476 5.412 1.00 14.90 96 VAL A N 1
ATOM 592 C CA . VAL A 1 97 ? 5.707 0.699 6.240 1.00 17.41 96 VAL A CA 1
ATOM 593 C C . VAL A 1 97 ? 5.541 0.191 7.684 1.00 15.23 96 VAL A C 1
ATOM 594 O O . VAL A 1 97 ? 4.700 -0.658 7.947 1.00 15.99 96 VAL A O 1
ATOM 598 N N . VAL A 1 98 ? 6.337 0.753 8.592 1.00 17.45 97 VAL A N 1
ATOM 599 C CA . VAL A 1 98 ? 6.502 0.229 9.964 1.00 15.03 97 VAL A CA 1
ATOM 600 C C . VAL A 1 98 ? 5.866 1.158 11.019 1.00 14.32 97 VAL A C 1
ATOM 601 O O . VAL A 1 98 ? 6.100 2.353 11.030 1.00 12.60 97 VAL A O 1
ATOM 605 N N . TYR A 1 99 ? 5.068 0.576 11.915 1.00 12.62 98 TYR A N 1
ATOM 606 C CA . TYR A 1 99 ? 4.656 1.240 13.137 1.00 14.89 98 TYR A CA 1
ATOM 607 C C . TYR A 1 99 ? 4.995 0.320 14.316 1.00 14.20 98 TYR A C 1
ATOM 608 O O . TYR A 1 99 ? 5.332 -0.850 14.125 1.00 17.81 98 TYR A O 1
ATOM 617 N N . SER A 1 100 ? 4.904 0.868 15.516 1.00 15.97 99 SER A N 1
ATOM 618 C CA . SER A 1 100 ? 5.071 0.098 16.715 1.00 18.43 99 SER A CA 1
ATOM 619 C C . SER A 1 100 ? 3.694 -0.180 17.341 1.00 19.06 99 SER A C 1
ATOM 620 O O . SER A 1 100 ? 2.906 0.745 17.531 1.00 17.81 99 SER A O 1
ATOM 623 N N . VAL A 1 101 ? 3.450 -1.446 17.688 1.00 18.63 100 VAL A N 1
ATOM 624 C CA . VAL A 1 101 ? 2.162 -1.877 18.261 1.00 21.69 100 VAL A CA 1
ATOM 625 C C . VAL A 1 101 ? 1.890 -1.241 19.649 1.00 22.30 100 VAL A C 1
ATOM 626 O O . VAL A 1 101 ? 0.748 -1.207 20.101 1.00 19.23 100 VAL A O 1
ATOM 630 N N . ASP A 1 102 ? 2.936 -0.706 20.290 1.00 19.92 101 ASP A N 1
ATOM 631 C CA . ASP A 1 102 ? 2.769 -0.007 21.575 1.00 21.05 101 ASP A CA 1
ATOM 632 C C . ASP A 1 102 ? 2.639 1.502 21.419 1.00 21.32 101 ASP A C 1
ATOM 633 O O . ASP A 1 102 ? 2.712 2.233 22.405 1.00 21.81 101 ASP A O 1
ATOM 638 N N . SER A 1 103 ? 2.419 1.974 20.192 1.00 17.82 102 SER A N 1
ATOM 639 C CA . SER A 1 103 ? 2.277 3.405 19.928 1.00 19.70 102 SER A CA 1
ATOM 640 C C . SER A 1 103 ? 1.156 3.741 18.911 1.00 22.29 102 SER A C 1
ATOM 641 O O . SER A 1 103 ? 1.325 3.591 17.700 1.00 21.24 102 SER A O 1
ATOM 644 N N . ARG A 1 104 ? 0.021 4.222 19.419 1.00 22.84 103 ARG A N 1
ATOM 645 C CA . ARG A 1 104 ? -1.027 4.764 18.573 1.00 24.08 103 ARG A CA 1
ATOM 646 C C . ARG A 1 104 ? -0.492 5.856 17.630 1.00 21.60 103 ARG A C 1
ATOM 647 O O . ARG A 1 104 ? -0.819 5.870 16.459 1.00 23.23 103 ARG A O 1
ATOM 655 N N . GLN A 1 105 ? 0.332 6.766 18.158 1.00 25.11 104 GLN A N 1
ATOM 656 C CA . GLN A 1 105 ? 0.985 7.800 17.371 1.00 26.31 104 GLN A CA 1
ATOM 657 C C . GLN A 1 105 ? 1.689 7.228 16.119 1.00 23.25 104 GLN A C 1
ATOM 658 O O . GLN A 1 105 ? 1.539 7.718 15.005 1.00 20.19 104 GLN A O 1
ATOM 664 N N . SER A 1 106 ? 2.471 6.189 16.348 1.00 26.48 105 SER A N 1
ATOM 665 C CA . SER A 1 106 ? 3.205 5.497 15.290 1.00 24.02 105 SER A CA 1
ATOM 666 C C . SER A 1 106 ? 2.279 4.905 14.228 1.00 19.56 105 SER A C 1
ATOM 667 O O . SER A 1 106 ? 2.584 4.949 13.023 1.00 19.20 105 SER A O 1
ATOM 670 N N . PHE A 1 107 ? 1.191 4.300 14.714 1.00 21.18 106 PHE A N 1
ATOM 671 C CA . PHE A 1 107 ? 0.179 3.639 13.896 1.00 19.71 106 PHE A CA 1
ATOM 672 C C . PHE A 1 107 ? -0.469 4.696 13.038 1.00 18.77 106 PHE A C 1
ATOM 673 O O . PHE A 1 107 ? -0.602 4.528 11.837 1.00 16.91 106 PHE A O 1
ATOM 681 N N . ASP A 1 108 ? -0.864 5.808 13.656 1.00 22.97 107 ASP A N 1
ATOM 682 C CA . ASP A 1 108 ? -1.448 6.918 12.895 1.00 24.06 107 ASP A CA 1
ATOM 683 C C . ASP A 1 108 ? -0.517 7.487 11.819 1.00 24.38 107 ASP A C 1
ATOM 684 O O . ASP A 1 108 ? -0.932 7.732 10.671 1.00 27.03 107 ASP A O 1
ATOM 689 N N . SER A 1 109 ? 0.750 7.677 12.167 1.00 23.76 108 SER A N 1
ATOM 690 C CA . SER A 1 109 ? 1.740 8.120 11.188 1.00 22.70 108 SER A CA 1
ATOM 691 C C . SER A 1 109 ? 1.914 7.119 10.067 1.00 19.10 108 SER A C 1
ATOM 692 O O . SER A 1 109 ? 2.123 7.518 8.945 1.00 17.97 108 SER A O 1
ATOM 695 N N . SER A 1 110 ? 1.811 5.822 10.369 1.00 16.52 109 SER A N 1
ATOM 696 C CA . SER A 1 110 ? 1.892 4.802 9.328 1.00 14.97 109 SER A CA 1
ATOM 697 C C . SER A 1 110 ? 0.860 5.028 8.221 1.00 15.25 109 SER A C 1
ATOM 698 O O . SER A 1 110 ? 1.199 4.853 7.046 1.00 18.85 109 SER A O 1
ATOM 701 N N . SER A 1 111 ? -0.371 5.435 8.568 1.00 15.70 110 SER A N 1
ATOM 702 C CA . SER A 1 111 ? -1.443 5.658 7.574 1.00 17.10 110 SER A CA 1
ATOM 703 C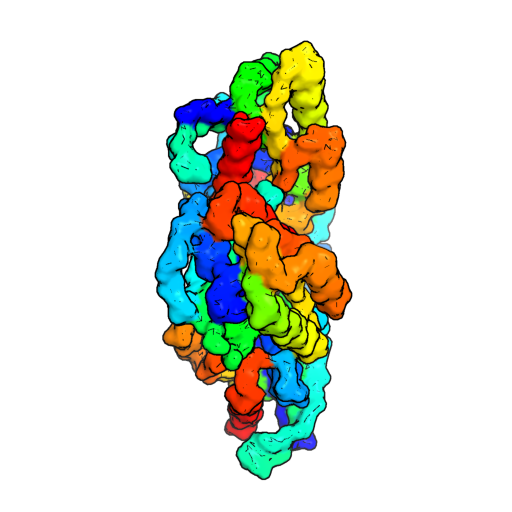 C . SER A 1 111 ? -1.109 6.763 6.564 1.00 18.65 110 SER A C 1
ATOM 704 O O . SER A 1 111 ? -1.506 6.673 5.406 1.00 20.66 110 SER A O 1
ATOM 707 N N . SER A 1 112 ? -0.354 7.773 7.005 1.00 20.01 111 SER A N 1
ATOM 708 C CA . SER A 1 112 ? 0.084 8.870 6.149 1.00 24.16 111 SER A CA 1
ATOM 709 C C . SER A 1 112 ? 1.059 8.395 5.091 1.00 19.60 111 SER A C 1
ATOM 710 O O . SER A 1 112 ? 0.958 8.801 3.927 1.00 15.03 111 SER A O 1
ATOM 713 N N . TYR A 1 113 ? 2.007 7.543 5.475 1.00 20.26 112 TYR A N 1
ATOM 714 C CA . TYR A 1 113 ? 2.924 6.940 4.480 1.00 20.58 112 TYR A CA 1
ATOM 715 C C . TYR A 1 113 ? 2.172 6.106 3.455 1.00 19.04 112 TYR A C 1
ATOM 716 O O . TYR A 1 113 ? 2.497 6.123 2.267 1.00 18.97 112 TYR A O 1
ATOM 725 N N . LEU A 1 114 ? 1.165 5.367 3.905 1.00 16.00 113 LEU A N 1
ATOM 726 C CA . LEU A 1 114 ? 0.343 4.594 2.967 1.00 16.30 113 LEU A CA 1
ATOM 727 C C . LEU A 1 114 ? -0.473 5.503 2.013 1.00 16.19 113 LEU A C 1
ATOM 728 O O . LEU A 1 114 ? -0.658 5.186 0.832 1.00 14.98 113 LEU A O 1
ATOM 733 N N . GLU A 1 115 ? -0.957 6.621 2.524 1.00 16.41 114 GLU A N 1
ATOM 734 C CA . GLU A 1 115 ? -1.640 7.618 1.680 1.00 16.50 114 GLU A CA 1
ATOM 735 C C . GLU A 1 115 ? -0.691 8.168 0.607 1.00 15.07 114 GLU A C 1
ATOM 736 O O . GLU A 1 115 ? -1.070 8.273 -0.568 1.00 15.08 114 GLU A O 1
ATOM 742 N N . LEU A 1 116 ? 0.536 8.485 1.022 1.00 15.47 115 LEU A N 1
ATOM 743 C CA . LEU A 1 116 ? 1.606 8.930 0.109 1.00 17.82 115 LEU A CA 1
ATOM 744 C C . LEU A 1 116 ? 1.848 7.913 -1.008 1.00 16.54 115 LEU A C 1
ATOM 745 O O . LEU A 1 116 ? 1.895 8.285 -2.170 1.00 13.38 115 LEU A O 1
ATOM 750 N N . LEU A 1 117 ? 1.993 6.634 -0.643 1.00 15.25 116 LEU A N 1
ATOM 751 C CA . LEU A 1 117 ? 2.190 5.558 -1.642 1.00 15.81 116 LEU A CA 1
ATOM 752 C C . LEU A 1 117 ? 1.058 5.501 -2.631 1.00 14.11 116 LEU A C 1
ATOM 753 O O . LEU A 1 117 ? 1.301 5.382 -3.846 1.00 12.27 116 LEU A O 1
ATOM 758 N N . ALA A 1 118 ? -0.185 5.619 -2.122 1.00 13.74 117 ALA A N 1
ATOM 759 C CA . ALA A 1 118 ? -1.377 5.634 -2.953 1.00 13.92 117 ALA A CA 1
ATOM 760 C C . ALA A 1 118 ? -1.409 6.799 -3.930 1.00 12.24 117 ALA A C 1
ATOM 761 O O . ALA A 1 118 ? -1.679 6.612 -5.105 1.00 16.74 117 ALA A O 1
ATOM 763 N N . LEU A 1 119 ? -1.141 7.995 -3.410 1.00 17.63 118 LEU A N 1
ATOM 764 C CA . LEU A 1 119 ? -1.143 9.232 -4.192 1.00 18.38 118 LEU A CA 1
ATOM 765 C C . LEU A 1 119 ? -0.095 9.172 -5.278 1.00 21.04 118 LEU A C 1
ATOM 766 O O . LEU A 1 119 ? -0.398 9.458 -6.459 1.00 20.23 118 LEU A O 1
ATOM 771 N N . HIS A 1 120 ? 1.124 8.769 -4.907 1.00 19.24 119 HIS A N 1
ATOM 772 C CA . HIS A 1 120 ? 2.191 8.599 -5.901 1.00 23.22 119 HIS A CA 1
ATOM 773 C C . HIS A 1 120 ? 1.809 7.624 -7.003 1.00 19.79 119 HIS A C 1
ATOM 774 O O . HIS A 1 120 ? 1.972 7.926 -8.193 1.00 23.65 119 HIS A O 1
ATOM 781 N N . ALA A 1 121 ? 1.293 6.450 -6.631 1.00 20.40 120 ALA A N 1
ATOM 782 C CA . ALA A 1 121 ? 0.809 5.483 -7.624 1.00 21.15 120 ALA A CA 1
ATOM 783 C C . ALA A 1 121 ? -0.258 6.074 -8.561 1.00 20.66 120 ALA A C 1
ATOM 784 O O . ALA A 1 121 ? -0.248 5.817 -9.777 1.00 19.19 120 ALA A O 1
ATOM 786 N N . LYS A 1 122 ? -1.197 6.814 -7.973 1.00 19.80 121 LYS A N 1
ATOM 787 C CA . LYS A 1 122 ? -2.257 7.495 -8.719 1.00 20.06 121 LYS A CA 1
ATOM 788 C C . LYS A 1 122 ? -1.679 8.542 -9.670 1.00 21.72 121 LYS A C 1
ATOM 789 O O . LYS A 1 122 ? -2.118 8.644 -10.821 1.00 25.53 121 LYS A O 1
ATOM 791 N N . GLU A 1 123 ? -0.688 9.301 -9.204 1.00 19.97 122 GLU A N 1
ATOM 792 C CA . GLU A 1 123 ? -0.165 10.441 -9.959 1.00 22.96 122 GLU A CA 1
ATOM 793 C C . GLU A 1 123 ? 0.763 9.999 -11.097 1.00 22.20 122 GLU A C 1
ATOM 794 O O . GLU A 1 123 ? 0.764 10.612 -12.174 1.00 18.38 122 GLU A O 1
ATOM 800 N N . THR A 1 124 ? 1.530 8.938 -10.851 1.00 20.09 123 THR A N 1
ATOM 801 C CA . THR A 1 124 ? 2.586 8.469 -11.785 1.00 21.74 123 THR A CA 1
ATOM 802 C C . THR A 1 124 ? 2.330 7.109 -12.450 1.00 22.64 123 THR A C 1
ATOM 803 O O . THR A 1 124 ? 3.116 6.671 -13.302 1.00 18.41 123 THR A O 1
ATOM 807 N N . GLN A 1 125 ? 1.252 6.431 -12.069 1.00 22.21 124 GLN A N 1
ATOM 808 C CA . GLN A 1 125 ? 1.006 5.023 -12.489 1.00 27.03 124 GLN A CA 1
ATOM 809 C C . GLN A 1 125 ? 2.045 3.996 -11.968 1.00 28.20 124 GLN A C 1
ATOM 810 O O . GLN A 1 125 ? 2.055 2.857 -12.400 1.00 30.48 124 GLN A O 1
ATOM 816 N N . ARG A 1 126 ? 2.922 4.394 -11.056 1.00 31.92 125 ARG A N 1
ATOM 817 C CA . ARG A 1 126 ? 3.903 3.466 -10.504 1.00 33.00 125 ARG A CA 1
ATOM 818 C C . ARG A 1 126 ? 3.207 2.553 -9.475 1.00 36.48 125 ARG A C 1
ATOM 819 O O . ARG A 1 126 ? 2.845 2.993 -8.385 1.00 38.49 125 ARG A O 1
ATOM 827 N N . SER A 1 127 ? 3.021 1.288 -9.847 1.00 35.44 126 SER A N 1
ATOM 828 C CA . SER A 1 127 ? 2.354 0.291 -8.994 1.00 36.20 126 SER A CA 1
ATOM 829 C C . SER A 1 127 ? 3.385 -0.510 -8.191 1.00 34.75 126 SER A C 1
ATOM 830 O O . SER A 1 127 ? 4.001 -1.447 -8.722 1.00 37.33 126 SER A O 1
ATOM 832 N N . ILE A 1 128 ? 3.544 -0.170 -6.907 1.00 30.12 127 ILE A N 1
ATOM 833 C CA . ILE A 1 128 ? 4.562 -0.809 -6.052 1.00 29.08 127 ILE A CA 1
ATOM 834 C C . ILE A 1 128 ? 3.917 -1.508 -4.815 1.00 25.27 127 ILE A C 1
ATOM 835 O O . ILE A 1 128 ? 3.203 -0.889 -4.065 1.00 25.82 127 ILE A O 1
ATOM 840 N N . PRO A 1 129 ? 4.185 -2.802 -4.604 1.00 26.18 128 PRO A N 1
ATOM 841 C CA . PRO A 1 129 ? 3.577 -3.438 -3.421 1.00 23.37 128 PRO A CA 1
ATOM 842 C C . PRO A 1 129 ? 4.086 -2.879 -2.073 1.00 18.90 128 PRO A C 1
ATOM 843 O O . PRO A 1 129 ? 5.245 -2.483 -1.957 1.00 19.95 128 PRO A O 1
ATOM 847 N N . ALA A 1 130 ? 3.224 -2.841 -1.069 1.00 19.44 129 ALA A N 1
ATOM 848 C CA . ALA A 1 130 ? 3.645 -2.441 0.286 1.00 17.78 129 ALA A CA 1
ATOM 849 C C . ALA A 1 130 ? 3.246 -3.503 1.309 1.00 18.54 129 ALA A C 1
ATOM 850 O O . ALA A 1 130 ? 2.242 -4.209 1.155 1.00 17.54 129 ALA A O 1
ATOM 852 N N . LEU A 1 131 ? 4.089 -3.639 2.321 1.00 15.19 130 LEU A N 1
ATOM 853 C CA . LEU A 1 131 ? 3.834 -4.488 3.479 1.00 14.30 130 LEU A CA 1
ATOM 854 C C . LEU A 1 131 ? 3.760 -3.533 4.674 1.00 14.04 130 LEU A C 1
ATOM 855 O O . LEU A 1 131 ? 4.712 -2.774 4.934 1.00 15.40 130 LEU A O 1
ATOM 860 N N . LEU A 1 132 ? 2.622 -3.560 5.362 1.00 14.02 131 LEU A N 1
ATOM 861 C CA . LEU A 1 132 ? 2.410 -2.842 6.641 1.00 13.47 131 LEU A CA 1
ATOM 862 C C . LEU A 1 132 ? 2.949 -3.703 7.771 1.00 14.93 131 LEU A C 1
ATOM 863 O O . LEU A 1 132 ? 2.573 -4.878 7.887 1.00 19.36 131 LEU A O 1
ATOM 868 N N . LEU A 1 133 ? 3.855 -3.143 8.593 1.00 17.19 132 LEU A N 1
ATOM 869 C CA . LEU A 1 133 ? 4.462 -3.902 9.711 1.00 14.29 132 LEU A CA 1
ATOM 870 C C . LEU A 1 133 ? 4.191 -3.292 11.077 1.00 13.49 132 LEU A C 1
ATOM 871 O O . LEU A 1 133 ? 4.562 -2.153 11.343 1.00 14.14 132 LEU A O 1
ATOM 876 N N . GLY A 1 134 ? 3.542 -4.042 11.955 1.00 14.02 133 GLY A N 1
ATOM 877 C CA . GLY A 1 134 ? 3.398 -3.613 13.360 1.00 13.40 133 GLY A CA 1
ATOM 878 C C . GLY A 1 134 ? 4.510 -4.259 14.137 1.00 14.73 133 GLY A C 1
ATOM 879 O O . GLY A 1 134 ? 4.462 -5.479 14.435 1.00 13.79 133 GLY A O 1
ATOM 880 N N . ASN A 1 135 ? 5.521 -3.463 14.455 1.00 16.13 134 ASN A N 1
ATOM 881 C CA . ASN A 1 135 ? 6.752 -3.961 15.088 1.00 16.80 134 ASN A CA 1
ATOM 882 C C . ASN A 1 135 ? 6.640 -3.865 16.624 1.00 18.86 134 ASN A C 1
ATOM 883 O O . ASN A 1 135 ? 5.666 -3.295 17.159 1.00 18.14 134 ASN A O 1
ATOM 888 N N . LYS A 1 136 ? 7.632 -4.439 17.302 1.00 18.97 135 LYS A N 1
ATOM 889 C CA . LYS A 1 136 ? 7.745 -4.475 18.774 1.00 20.06 135 LYS A CA 1
ATOM 890 C C . LYS A 1 136 ? 6.667 -5.388 19.326 1.00 18.42 135 LYS A C 1
ATOM 891 O O . LYS A 1 136 ? 6.036 -5.064 20.305 1.00 16.47 135 LYS A O 1
ATOM 897 N N . LEU A 1 137 ? 6.480 -6.537 18.676 1.00 18.25 136 LEU A N 1
ATOM 898 C CA . LEU A 1 137 ? 5.466 -7.531 19.098 1.00 19.57 136 LEU A CA 1
ATOM 899 C C . LEU A 1 137 ? 5.797 -8.089 20.482 1.00 23.89 136 LEU A C 1
ATOM 900 O O . LEU A 1 137 ? 4.906 -8.512 21.231 1.00 23.58 136 LEU A O 1
ATOM 905 N N . ASP A 1 138 ? 7.090 -8.086 20.801 1.00 22.35 137 ASP A N 1
ATOM 906 C CA . ASP A 1 138 ? 7.583 -8.381 22.142 1.00 22.90 137 ASP A CA 1
ATOM 907 C C . ASP A 1 138 ? 7.022 -7.462 23.252 1.00 26.20 137 ASP A C 1
ATOM 908 O O . ASP A 1 138 ? 7.017 -7.832 24.417 1.00 25.44 137 ASP A O 1
ATOM 913 N N . MET A 1 139 ? 6.566 -6.263 22.888 1.00 27.50 138 MET A N 1
ATOM 914 C CA . MET A 1 139 ? 5.932 -5.367 23.828 1.00 29.07 138 MET A CA 1
ATOM 915 C C . MET A 1 139 ? 4.406 -5.492 23.756 1.00 29.26 138 MET A C 1
ATOM 916 O O . MET A 1 139 ? 3.706 -4.532 24.091 1.00 30.09 138 MET A O 1
ATOM 921 N N . ALA A 1 140 ? 3.900 -6.659 23.310 1.00 27.07 139 ALA A N 1
ATOM 922 C CA . ALA A 1 140 ? 2.439 -6.890 23.137 1.00 30.31 139 ALA A CA 1
ATOM 923 C C . ALA A 1 140 ? 1.619 -6.587 24.407 1.00 30.85 139 ALA A C 1
ATOM 924 O O . ALA A 1 140 ? 0.502 -6.079 24.312 1.00 27.22 139 ALA A O 1
ATOM 926 N N . GLN A 1 141 ? 2.201 -6.837 25.581 1.00 32.07 140 GLN A N 1
ATOM 927 C CA . GLN A 1 141 ? 1.544 -6.530 26.857 1.00 33.20 140 GLN A CA 1
ATOM 928 C C . GLN A 1 141 ? 1.160 -5.048 27.019 1.00 30.32 140 GLN A C 1
ATOM 929 O O . GLN A 1 141 ? 0.271 -4.736 27.811 1.00 34.79 140 GLN A O 1
ATOM 931 N N . TYR A 1 142 ? 1.814 -4.162 26.268 1.00 25.51 141 TYR A N 1
ATOM 932 C CA . TYR A 1 142 ? 1.545 -2.720 26.253 1.00 28.58 141 TYR A CA 1
ATOM 933 C C . TYR A 1 142 ? 1.029 -2.226 24.913 1.00 25.46 141 TYR A C 1
ATOM 934 O O . TYR A 1 142 ? 1.095 -1.032 24.593 1.00 23.32 141 TYR A O 1
ATOM 943 N N . ARG A 1 143 ? 0.521 -3.173 24.137 1.00 25.10 142 ARG A N 1
ATOM 944 C CA . ARG A 1 143 ? -0.252 -2.930 22.928 1.00 25.58 142 ARG A CA 1
ATOM 945 C C . ARG A 1 143 ? -1.178 -1.703 23.070 1.00 24.79 142 ARG A C 1
ATOM 946 O O . ARG A 1 143 ? -2.024 -1.670 23.979 1.00 22.30 142 ARG A O 1
ATOM 954 N N . GLN A 1 144 ? -0.990 -0.694 22.205 1.00 24.37 143 GLN A N 1
ATOM 955 C CA . GLN A 1 144 ? -1.967 0.398 21.995 1.00 24.45 143 GLN A CA 1
ATOM 956 C C . GLN A 1 144 ? -2.782 0.156 20.717 1.00 23.50 143 GLN A C 1
ATOM 957 O O . GLN A 1 144 ? -3.700 0.903 20.426 1.00 21.43 143 GLN A O 1
ATOM 963 N N . VAL A 1 145 ? -2.398 -0.862 19.938 1.00 24.19 144 VAL A N 1
ATOM 964 C CA . VAL A 1 145 ? -3.031 -1.175 18.640 1.00 21.88 144 VAL A CA 1
ATOM 965 C C . VAL A 1 145 ? -3.196 -2.687 18.548 1.00 20.88 144 VAL A C 1
ATOM 966 O O . VAL A 1 145 ? -2.250 -3.422 18.784 1.00 19.41 144 VAL A O 1
ATOM 970 N N . THR A 1 146 ? -4.384 -3.154 18.182 1.00 21.68 145 THR A N 1
ATOM 971 C CA . THR A 1 146 ? -4.609 -4.587 18.024 1.00 19.00 145 THR A CA 1
ATOM 972 C C . THR A 1 146 ? -4.147 -5.059 16.678 1.00 19.11 145 THR A C 1
ATOM 973 O O . THR A 1 146 ? -3.984 -4.254 15.733 1.00 17.79 145 THR A O 1
ATOM 977 N N . LYS A 1 147 ? -3.956 -6.363 16.587 1.00 17.23 146 LYS A N 1
ATOM 978 C CA . LYS A 1 147 ? -3.684 -6.968 15.310 1.00 20.33 146 LYS A CA 1
ATOM 979 C C . LYS A 1 147 ? -4.881 -6.712 14.391 1.00 18.40 146 LYS A C 1
ATOM 980 O O . LYS A 1 147 ? -4.678 -6.382 13.255 1.00 15.29 146 LYS A O 1
ATOM 983 N N . ALA A 1 148 ? -6.129 -6.801 14.903 1.00 16.55 147 ALA A N 1
ATOM 984 C CA . ALA A 1 148 ? -7.309 -6.558 14.056 1.00 18.14 147 ALA A CA 1
ATOM 985 C C . ALA A 1 148 ? -7.302 -5.162 13.411 1.00 14.63 147 ALA A C 1
ATOM 986 O O . ALA A 1 148 ? -7.673 -5.000 12.252 1.00 14.78 147 ALA A O 1
ATOM 988 N N . GLU A 1 149 ? -6.843 -4.154 14.144 1.00 16.41 148 GLU A N 1
ATOM 989 C CA . GLU A 1 149 ? -6.732 -2.794 13.615 1.00 16.54 148 GLU A CA 1
ATOM 990 C C . GLU A 1 149 ? -5.668 -2.653 12.517 1.00 14.79 148 GLU A C 1
ATOM 991 O O . GLU A 1 149 ? -5.837 -1.876 11.557 1.00 16.17 148 GLU A O 1
ATOM 997 N N . GLY A 1 150 ? -4.567 -3.371 12.664 1.00 16.02 149 GLY A N 1
ATOM 998 C CA . GLY A 1 150 ? -3.539 -3.409 11.597 1.00 16.16 149 GLY A CA 1
ATOM 999 C C . GLY A 1 150 ? -4.076 -3.996 10.302 1.00 17.79 149 GLY A C 1
ATOM 1000 O O . GLY A 1 150 ? -3.841 -3.461 9.197 1.00 16.49 149 GLY A O 1
ATOM 1001 N N . VAL A 1 151 ? -4.814 -5.092 10.443 1.00 14.62 150 VAL A N 1
ATOM 1002 C CA . VAL A 1 151 ? -5.512 -5.734 9.316 1.00 16.33 150 VAL A CA 1
ATOM 1003 C C . VAL A 1 151 ? -6.482 -4.758 8.624 1.00 15.06 150 VAL A C 1
ATOM 1004 O O . VAL A 1 151 ? -6.498 -4.669 7.388 1.00 11.32 150 VAL A O 1
ATOM 1008 N N . ALA A 1 152 ? -7.274 -4.035 9.423 1.00 14.47 151 ALA A N 1
ATOM 1009 C CA . ALA A 1 152 ? -8.222 -3.034 8.928 1.00 16.98 151 ALA A CA 1
ATOM 1010 C C . ALA A 1 152 ? -7.489 -1.910 8.150 1.00 14.06 151 ALA A C 1
ATOM 1011 O O . ALA A 1 152 ? -7.915 -1.512 7.038 1.00 15.40 151 ALA A O 1
ATOM 1013 N N . LEU A 1 153 ? -6.363 -1.445 8.701 1.00 13.47 152 LEU A N 1
ATOM 1014 C CA . LEU A 1 153 ? -5.609 -0.369 8.045 1.00 14.87 152 LEU A CA 1
ATOM 1015 C C . LEU A 1 153 ? -5.044 -0.882 6.721 1.00 15.84 152 LEU A C 1
ATOM 1016 O O . LEU A 1 153 ? -5.234 -0.243 5.696 1.00 19.54 152 LEU A O 1
ATOM 1021 N N . ALA A 1 154 ? -4.353 -2.024 6.749 1.00 15.97 153 ALA A N 1
ATOM 1022 C CA . ALA A 1 154 ? -3.910 -2.694 5.498 1.00 15.38 153 ALA A CA 1
ATOM 1023 C C . ALA A 1 154 ? -5.078 -2.848 4.503 1.00 16.19 153 ALA A C 1
ATOM 1024 O O . ALA A 1 154 ? -4.917 -2.650 3.297 1.00 17.59 153 ALA A O 1
ATOM 1026 N N . GLY A 1 155 ? -6.268 -3.141 5.019 1.00 14.42 154 GLY A N 1
ATOM 1027 C CA . GLY A 1 155 ? -7.458 -3.254 4.193 1.00 16.22 154 GLY A CA 1
ATOM 1028 C C . GLY A 1 155 ? -7.889 -2.028 3.429 1.00 13.18 154 GLY A C 1
ATOM 1029 O O . GLY A 1 155 ? -8.447 -2.155 2.337 1.00 18.56 154 GLY A O 1
ATOM 1030 N N . ARG A 1 156 ? -7.656 -0.860 4.015 1.00 15.39 155 ARG A N 1
ATOM 1031 C CA . ARG A 1 156 ? -7.931 0.453 3.414 1.00 17.49 155 ARG A CA 1
ATOM 1032 C C . ARG A 1 156 ? -6.932 0.813 2.327 1.00 17.82 155 ARG A C 1
ATOM 1033 O O . ARG A 1 156 ? -7.193 1.689 1.514 1.00 21.56 155 ARG A O 1
ATOM 1041 N N . PHE A 1 157 ? -5.759 0.184 2.332 1.00 19.02 156 PHE A N 1
ATOM 1042 C CA . PHE A 1 157 ? -4.750 0.507 1.330 1.00 16.76 156 PHE A CA 1
ATOM 1043 C C . PHE A 1 157 ? -4.409 -0.682 0.402 1.00 19.36 156 PHE A C 1
ATOM 1044 O O . PHE A 1 157 ? -3.644 -0.531 -0.533 1.00 19.35 156 PHE A O 1
ATOM 1052 N N . GLY A 1 158 ? -5.018 -1.839 0.649 1.00 16.63 157 GLY A N 1
ATOM 1053 C CA . GLY A 1 158 ? -4.738 -3.067 -0.111 1.00 17.71 157 GLY A CA 1
ATOM 1054 C C . GLY A 1 158 ? -3.310 -3.604 -0.028 1.00 17.23 157 GLY A C 1
ATOM 1055 O O . GLY A 1 158 ? -2.797 -4.177 -0.993 1.00 21.00 157 GLY A O 1
ATOM 1056 N N . CYS A 1 159 ? -2.678 -3.445 1.128 1.00 14.98 158 CYS A N 1
ATOM 1057 C CA . CYS A 1 159 ? -1.330 -3.903 1.344 1.00 16.36 158 CYS A CA 1
ATOM 1058 C C . CYS A 1 159 ? -1.353 -5.138 2.268 1.00 19.82 158 CYS A C 1
ATOM 1059 O O . CYS A 1 159 ? -2.381 -5.449 2.891 1.00 18.73 158 CYS A O 1
ATOM 1062 N N . LEU A 1 160 ? -0.243 -5.857 2.315 1.00 15.32 159 LEU A N 1
ATOM 1063 C CA . LEU A 1 160 ? -0.119 -6.981 3.227 1.00 16.82 159 LEU A CA 1
ATOM 1064 C C . LEU A 1 160 ? 0.129 -6.460 4.654 1.00 15.35 159 LEU A C 1
ATOM 1065 O O . LEU A 1 160 ? 0.420 -5.271 4.858 1.00 18.98 159 LEU A O 1
ATOM 1070 N N . PHE A 1 161 ? 0.002 -7.362 5.630 1.00 17.05 160 PHE A N 1
ATOM 1071 C CA . PHE A 1 161 ? 0.134 -7.001 7.041 1.00 14.93 160 PHE A CA 1
ATOM 1072 C C . PHE A 1 161 ? 0.839 -8.094 7.847 1.00 17.13 160 PHE A C 1
ATOM 1073 O O . PHE A 1 161 ? 0.491 -9.289 7.747 1.00 14.27 160 PHE A O 1
ATOM 1081 N N . PHE A 1 162 ? 1.845 -7.690 8.621 1.00 16.65 161 PHE A N 1
ATOM 1082 C CA . PHE A 1 162 ? 2.546 -8.597 9.546 1.00 17.61 161 PHE A CA 1
ATOM 1083 C C . PHE A 1 162 ? 2.837 -7.876 10.851 1.00 21.76 161 PHE A C 1
ATOM 1084 O O . PHE A 1 162 ? 3.125 -6.662 10.864 1.00 14.79 161 PHE A O 1
ATOM 1092 N N . GLU A 1 163 ? 2.768 -8.622 11.950 1.00 18.46 162 GLU A N 1
ATOM 1093 C CA . GLU A 1 163 ? 3.327 -8.138 13.209 1.00 21.34 162 GLU A CA 1
ATOM 1094 C C . GLU A 1 163 ? 4.665 -8.831 13.427 1.00 21.45 162 GLU A C 1
ATOM 1095 O O . GLU A 1 163 ? 4.800 -10.030 13.183 1.00 19.90 162 GLU A O 1
ATOM 1101 N N . VAL A 1 164 ? 5.655 -8.052 13.834 1.00 18.60 163 VAL A N 1
ATOM 1102 C CA . VAL A 1 164 ? 7.029 -8.506 13.918 1.00 17.37 163 VAL A CA 1
ATOM 1103 C C . VAL A 1 164 ? 7.674 -7.910 15.172 1.00 17.94 163 VAL A C 1
ATOM 1104 O O . VAL A 1 164 ? 7.108 -7.032 15.808 1.00 17.80 163 VAL A O 1
ATOM 1108 N N . SER A 1 165 ? 8.858 -8.413 15.503 1.00 18.78 164 SER A N 1
ATOM 1109 C CA . SER A 1 165 ? 9.755 -7.843 16.515 1.00 21.55 164 SER A CA 1
ATOM 1110 C C . SER A 1 165 ? 11.206 -7.885 16.004 1.00 19.04 164 SER A C 1
ATOM 1111 O O . SER A 1 165 ? 11.613 -8.819 15.303 1.00 17.43 164 SER A O 1
ATOM 1114 N N . ALA A 1 166 ? 11.973 -6.853 16.328 1.00 17.94 165 ALA A N 1
ATOM 1115 C CA . ALA A 1 166 ? 13.417 -6.842 16.065 1.00 16.79 165 ALA A CA 1
ATOM 1116 C C . ALA A 1 166 ? 14.216 -7.665 17.079 1.00 18.72 165 ALA A C 1
ATOM 1117 O O . ALA A 1 166 ? 15.401 -7.929 16.849 1.00 18.13 165 ALA A O 1
ATOM 1119 N N . CYS A 1 167 ? 13.597 -8.035 18.205 1.00 19.07 166 CYS A N 1
ATOM 1120 C CA . CYS A 1 167 ? 14.324 -8.717 19.297 1.00 21.77 166 CYS A CA 1
ATOM 1121 C C . CYS A 1 167 ? 13.707 -10.060 19.701 1.00 24.20 166 CYS A C 1
ATOM 1122 O O . CYS A 1 167 ? 13.880 -10.532 20.835 1.00 22.85 166 CYS A O 1
ATOM 1125 N N . LEU A 1 168 ? 12.995 -10.668 18.756 1.00 22.96 167 LEU A N 1
ATOM 1126 C CA . LEU A 1 168 ? 12.601 -12.050 18.856 1.00 24.08 167 LEU A CA 1
ATOM 1127 C C . LEU A 1 168 ? 13.487 -12.839 17.896 1.00 21.88 167 LEU A C 1
ATOM 1128 O O . LEU A 1 168 ? 14.669 -12.567 17.809 1.00 24.36 167 LEU A O 1
ATOM 1133 N N . ASP A 1 169 ? 12.962 -13.839 17.213 1.00 25.42 168 ASP A N 1
ATOM 1134 C CA . ASP A 1 169 ? 13.802 -14.657 16.364 1.00 25.09 168 ASP A CA 1
ATOM 1135 C C . ASP A 1 169 ? 14.068 -13.939 15.042 1.00 23.59 168 ASP A C 1
ATOM 1136 O O . ASP A 1 169 ? 13.408 -12.949 14.702 1.00 22.02 168 ASP A O 1
ATOM 1141 N N . PHE A 1 170 ? 15.023 -14.486 14.310 1.00 22.34 169 PHE A N 1
ATOM 1142 C CA . PHE A 1 170 ? 15.449 -13.956 13.012 1.00 22.40 169 PHE A CA 1
ATOM 1143 C C . PHE A 1 170 ? 14.558 -14.390 11.854 1.00 20.90 169 PHE A C 1
ATOM 1144 O O . PHE A 1 170 ? 14.328 -13.623 10.927 1.00 20.31 169 PHE A O 1
ATOM 1152 N N . GLU A 1 171 ? 14.077 -15.629 11.902 1.00 22.81 170 GLU A N 1
ATOM 1153 C CA . GLU A 1 171 ? 13.341 -16.207 10.794 1.00 25.60 170 GLU A CA 1
ATOM 1154 C C . GLU A 1 171 ? 12.062 -15.428 10.399 1.00 23.23 170 GLU A C 1
ATOM 1155 O O . GLU A 1 171 ? 11.739 -15.332 9.208 1.00 21.79 170 GLU A O 1
ATOM 1161 N N . HIS A 1 172 ? 11.350 -14.869 11.376 1.00 19.52 171 HIS A N 1
ATOM 1162 C CA . HIS A 1 172 ? 10.114 -14.160 11.056 1.00 19.97 171 HIS A CA 1
ATOM 1163 C C . HIS A 1 172 ? 10.414 -12.784 10.418 1.00 16.39 171 HIS A C 1
ATOM 1164 O O . HIS A 1 172 ? 9.635 -12.292 9.604 1.00 18.46 171 HIS A O 1
ATOM 1171 N N . VAL A 1 173 ? 11.533 -12.178 10.810 1.00 16.47 172 VAL A N 1
ATOM 1172 C CA . VAL A 1 173 ? 12.021 -10.960 10.161 1.00 15.52 172 VAL A CA 1
ATOM 1173 C C . VAL A 1 173 ? 12.478 -11.264 8.739 1.00 18.40 172 VAL A C 1
ATOM 1174 O O . VAL A 1 173 ? 12.082 -10.583 7.798 1.00 17.00 172 VAL A O 1
ATOM 1178 N N . GLN A 1 174 ? 13.282 -12.308 8.567 1.00 18.16 173 GLN A N 1
ATOM 1179 C CA . GLN A 1 174 ? 13.650 -12.767 7.208 1.00 17.39 173 GLN A CA 1
ATOM 1180 C C . GLN A 1 174 ? 12.423 -12.982 6.320 1.00 15.07 173 GLN A C 1
ATOM 1181 O O . GLN A 1 174 ? 12.431 -12.625 5.132 1.00 13.57 173 GLN A O 1
ATOM 1187 N N . HIS A 1 175 ? 11.371 -13.572 6.888 1.00 17.49 174 HIS A N 1
ATOM 1188 C CA . HIS A 1 175 ? 10.194 -13.887 6.088 1.00 19.13 174 HIS A CA 1
ATOM 1189 C C . HIS A 1 175 ? 9.576 -12.631 5.467 1.00 19.54 174 HIS A C 1
ATOM 1190 O O . HIS A 1 175 ? 9.328 -12.594 4.265 1.00 17.46 174 HIS A O 1
ATOM 1197 N N . VAL A 1 176 ? 9.359 -11.603 6.278 1.00 19.02 175 VAL A N 1
ATOM 1198 C CA A VAL A 1 176 ? 8.726 -10.362 5.789 0.50 17.74 175 VAL A CA 1
ATOM 1199 C CA B VAL A 1 176 ? 8.738 -10.354 5.795 0.50 19.37 175 VAL A CA 1
ATOM 1200 C C . VAL A 1 176 ? 9.545 -9.678 4.682 1.00 16.71 175 VAL A C 1
ATOM 1201 O O . VAL A 1 176 ? 8.982 -9.266 3.660 1.00 17.19 175 VAL A O 1
ATOM 1208 N N . PHE A 1 177 ? 10.860 -9.585 4.872 1.00 17.37 176 PHE A N 1
ATOM 1209 C CA . PHE A 1 177 ? 11.773 -9.067 3.848 1.00 19.38 176 PHE A CA 1
ATOM 1210 C C . PHE A 1 177 ? 11.740 -9.901 2.552 1.00 14.82 176 PHE A C 1
ATOM 1211 O O . PHE A 1 177 ? 11.672 -9.347 1.452 1.00 14.76 176 PHE A O 1
ATOM 1219 N N . HIS A 1 178 ? 11.758 -11.225 2.685 1.00 18.20 177 HIS A N 1
ATOM 1220 C CA . HIS A 1 178 ? 11.682 -12.111 1.502 1.00 19.88 177 HIS A CA 1
ATOM 1221 C C . HIS A 1 178 ? 10.301 -12.036 0.849 1.00 16.79 177 HIS A C 1
ATOM 1222 O O . HIS A 1 178 ? 10.194 -12.096 -0.360 1.00 18.49 177 HIS A O 1
ATOM 1229 N N . GLU A 1 179 ? 9.256 -11.861 1.649 1.00 15.81 178 GLU A N 1
ATOM 1230 C CA . GLU A 1 179 ? 7.921 -11.644 1.112 1.00 15.99 178 GLU A CA 1
ATOM 1231 C C . GLU A 1 179 ? 7.777 -10.329 0.331 1.00 15.74 178 GLU A C 1
ATOM 1232 O O . GLU A 1 179 ? 7.048 -10.304 -0.698 1.00 17.47 178 GLU A O 1
ATOM 1238 N N . ALA A 1 180 ? 8.441 -9.257 0.779 1.00 16.45 179 ALA A N 1
ATOM 1239 C CA . ALA A 1 180 ? 8.518 -8.011 -0.029 1.00 16.00 179 ALA A CA 1
ATOM 1240 C C . ALA A 1 180 ? 9.201 -8.276 -1.364 1.00 17.26 179 ALA A C 1
ATOM 1241 O O . ALA A 1 180 ? 8.772 -7.758 -2.404 1.00 20.00 179 ALA A O 1
ATOM 1243 N N . VAL A 1 181 ? 10.257 -9.094 -1.347 1.00 19.85 180 VAL A N 1
ATOM 1244 C CA . VAL A 1 181 ? 10.909 -9.525 -2.598 1.00 20.99 180 VAL A CA 1
ATOM 1245 C C . VAL A 1 181 ? 9.899 -10.251 -3.517 1.00 21.06 180 VAL A C 1
ATOM 1246 O O . VAL A 1 181 ? 9.760 -9.900 -4.683 1.00 20.37 180 VAL A O 1
ATOM 1250 N N . ARG A 1 182 ? 9.182 -11.228 -2.967 1.00 23.01 181 ARG A N 1
ATOM 1251 C CA . ARG A 1 182 ? 8.157 -11.966 -3.715 1.00 23.38 181 ARG A CA 1
ATOM 1252 C C . ARG A 1 182 ? 7.117 -11.005 -4.269 1.00 24.66 181 ARG A C 1
ATOM 1253 O O . ARG A 1 182 ? 6.762 -11.097 -5.440 1.00 26.31 181 ARG A O 1
ATOM 1261 N N . GLU A 1 183 ? 6.656 -10.055 -3.440 1.00 25.45 182 GLU A N 1
ATOM 1262 C CA . GLU A 1 183 ? 5.693 -9.031 -3.894 1.00 23.52 182 GLU A CA 1
ATOM 1263 C C . GLU A 1 183 ? 6.257 -8.174 -5.039 1.00 23.29 182 GLU A C 1
ATOM 1264 O O . GLU A 1 183 ? 5.534 -7.869 -6.003 1.00 24.32 182 GLU A O 1
ATOM 1270 N N . ALA A 1 184 ? 7.533 -7.786 -4.926 1.00 23.46 183 ALA A N 1
ATOM 1271 C CA . ALA A 1 184 ? 8.237 -7.061 -5.999 1.00 26.48 183 ALA A CA 1
ATOM 1272 C C . ALA A 1 184 ? 8.392 -7.869 -7.319 1.00 29.24 183 ALA A C 1
ATOM 1273 O O . ALA A 1 184 ? 8.433 -7.270 -8.407 1.00 33.84 183 ALA A O 1
ATOM 1275 N N . ARG A 1 185 ? 8.494 -9.201 -7.224 1.00 28.77 184 ARG A N 1
ATOM 1276 C CA . ARG A 1 185 ? 8.655 -10.080 -8.404 1.00 30.08 184 ARG A CA 1
ATOM 1277 C C . ARG A 1 185 ? 7.299 -10.351 -9.098 1.00 31.64 184 ARG A C 1
ATOM 1278 O O . ARG A 1 185 ? 7.222 -10.503 -10.336 1.00 28.18 184 ARG A O 1
ATOM 1280 N N . ARG A 1 186 ? 6.240 -10.400 -8.291 1.00 31.82 185 ARG A N 1
ATOM 1281 C CA . ARG A 1 186 ? 4.876 -10.488 -8.802 1.00 35.65 185 ARG A CA 1
ATOM 1282 C C . ARG A 1 186 ? 4.462 -9.177 -9.417 1.00 36.61 185 ARG A C 1
ATOM 1283 O O . ARG A 1 186 ? 3.552 -9.159 -10.225 1.00 42.74 185 ARG A O 1
ATOM 1291 N N . LEU B 1 20 ? 7.735 10.228 29.250 1.00 32.16 19 LEU B N 1
ATOM 1292 C CA . LEU B 1 20 ? 6.692 10.323 30.319 1.00 31.71 19 LEU B CA 1
ATOM 1293 C C . LEU B 1 20 ? 6.576 8.990 31.041 1.00 26.38 19 LEU B C 1
ATOM 1294 O O . LEU B 1 20 ? 6.536 8.951 32.268 1.00 31.17 19 LEU B O 1
ATOM 1299 N N . GLU B 1 21 ? 6.513 7.905 30.272 1.00 26.65 20 GLU B N 1
ATOM 1300 C CA . GLU B 1 21 ? 6.461 6.545 30.822 1.00 30.26 20 GLU B CA 1
ATOM 1301 C C . GLU B 1 21 ? 7.862 6.030 31.105 1.00 25.59 20 GLU B C 1
ATOM 1302 O O . GLU B 1 21 ? 8.733 6.089 30.246 1.00 23.24 20 GLU B O 1
ATOM 1308 N N . VAL B 1 22 ? 8.066 5.494 32.306 1.00 25.06 21 VAL B N 1
ATOM 1309 C CA . VAL B 1 22 ? 9.354 4.928 32.693 1.00 20.26 21 VAL B CA 1
ATOM 1310 C C . VAL B 1 22 ? 9.132 3.505 33.263 1.00 20.00 21 VAL B C 1
ATOM 1311 O O . VAL B 1 22 ? 8.304 3.287 34.151 1.00 19.89 21 VAL B O 1
ATOM 1315 N N . ASN B 1 23 ? 9.863 2.567 32.696 1.00 16.41 22 ASN B N 1
ATOM 1316 C CA . ASN B 1 23 ? 9.854 1.139 33.057 1.00 17.46 22 ASN B CA 1
ATOM 1317 C C . ASN B 1 23 ? 11.023 0.782 33.966 1.00 19.35 22 ASN B C 1
ATOM 1318 O O . ASN B 1 23 ? 12.168 0.842 33.535 1.00 20.91 22 ASN B O 1
ATOM 1323 N N . LEU B 1 24 ? 10.756 0.455 35.232 1.00 22.64 23 LEU B N 1
ATOM 1324 C CA . LEU B 1 24 ? 11.814 -0.012 36.168 1.00 18.18 23 LEU B CA 1
ATOM 1325 C C . LEU B 1 24 ? 11.606 -1.514 36.405 1.00 17.12 23 LEU B C 1
ATOM 1326 O O . LEU B 1 24 ? 10.494 -1.954 36.727 1.00 12.75 23 LEU B O 1
ATOM 1331 N N . ALA B 1 25 ? 12.664 -2.303 36.247 1.00 16.98 24 ALA B N 1
ATOM 1332 C CA . ALA B 1 25 ? 12.592 -3.718 36.597 1.00 17.66 24 ALA B CA 1
ATOM 1333 C C . ALA B 1 25 ? 13.369 -3.969 37.877 1.00 15.68 24 ALA B C 1
ATOM 1334 O O . ALA B 1 25 ? 14.513 -3.508 38.016 1.00 17.97 24 ALA B O 1
ATOM 1336 N N . ILE B 1 26 ? 12.747 -4.699 38.800 1.00 16.65 25 ILE B N 1
ATOM 1337 C CA . ILE B 1 26 ? 13.375 -5.052 40.085 1.00 15.91 25 ILE B CA 1
ATOM 1338 C C . ILE B 1 26 ? 13.805 -6.526 40.014 1.00 17.27 25 ILE B C 1
ATOM 1339 O O . ILE B 1 26 ? 12.962 -7.412 39.789 1.00 16.63 25 ILE B O 1
ATOM 1344 N N . LEU B 1 27 ? 15.103 -6.754 40.176 1.00 14.76 26 LEU B N 1
ATOM 1345 C CA . LEU B 1 27 ? 15.727 -8.056 40.031 1.00 16.69 26 LEU B CA 1
ATOM 1346 C C . LEU B 1 27 ? 16.366 -8.446 41.344 1.00 15.18 26 LEU B C 1
ATOM 1347 O O . LEU B 1 27 ? 16.590 -7.606 42.220 1.00 17.04 26 LEU B O 1
ATOM 1352 N N . GLY B 1 28 ? 16.638 -9.730 41.482 1.00 15.69 27 GLY B N 1
ATOM 1353 C CA . GLY B 1 28 ? 17.359 -10.243 42.649 1.00 15.08 27 GLY B CA 1
ATOM 1354 C C . GLY B 1 28 ? 16.800 -11.581 43.097 1.00 13.94 27 GLY B C 1
ATOM 1355 O O . GLY B 1 28 ? 15.719 -11.989 42.671 1.00 14.79 27 GLY B O 1
ATOM 1356 N N . ARG B 1 29 ? 17.566 -12.257 43.943 1.00 15.15 28 ARG B N 1
ATOM 1357 C CA . ARG B 1 29 ? 17.191 -13.557 44.464 1.00 19.02 28 ARG B CA 1
ATOM 1358 C C . ARG B 1 29 ? 15.873 -13.485 45.292 1.00 18.86 28 ARG B C 1
ATOM 1359 O O . ARG B 1 29 ? 15.566 -12.483 45.972 1.00 15.58 28 ARG B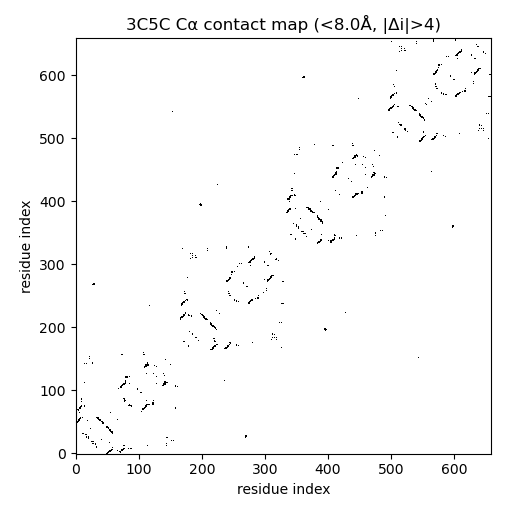 O 1
ATOM 1367 N N . ARG B 1 30 ? 15.106 -14.562 45.216 1.00 18.61 29 ARG B N 1
ATOM 1368 C CA . ARG B 1 30 ? 13.934 -14.751 46.076 1.00 15.34 29 ARG B CA 1
ATOM 1369 C C . ARG B 1 30 ? 14.332 -14.591 47.540 1.00 15.36 29 ARG B C 1
ATOM 1370 O O . ARG B 1 30 ? 15.338 -15.123 47.962 1.00 18.59 29 ARG B O 1
ATOM 1378 N N . GLY B 1 31 ? 13.526 -13.845 48.303 1.00 17.65 30 GLY B N 1
ATOM 1379 C CA . GLY B 1 31 ? 13.809 -13.564 49.713 1.00 16.40 30 GLY B CA 1
ATOM 1380 C C . GLY B 1 31 ? 14.521 -12.248 49.999 1.00 14.76 30 GLY B C 1
ATOM 1381 O O . GLY B 1 31 ? 14.573 -11.823 51.166 1.00 15.44 30 GLY B O 1
ATOM 1382 N N . ALA B 1 32 ? 15.051 -11.600 48.948 1.00 15.44 31 ALA B N 1
ATOM 1383 C CA . ALA B 1 32 ? 15.834 -10.338 49.073 1.00 14.19 31 ALA B CA 1
ATOM 1384 C C . ALA B 1 32 ? 15.011 -9.111 49.542 1.00 16.70 31 ALA B C 1
ATOM 1385 O O . ALA B 1 32 ? 15.543 -8.198 50.160 1.00 18.12 31 ALA B O 1
ATOM 1387 N N . GLY B 1 33 ? 13.719 -9.111 49.224 1.00 16.66 32 GLY B N 1
ATOM 1388 C CA . GLY B 1 33 ? 12.800 -8.059 49.606 1.00 17.10 32 GLY B CA 1
ATOM 1389 C C . GLY B 1 33 ? 12.355 -7.194 48.443 1.00 15.04 32 GLY B C 1
ATOM 1390 O O . GLY B 1 33 ? 11.960 -6.074 48.657 1.00 16.41 32 GLY B O 1
ATOM 1391 N N . LYS B 1 34 ? 12.374 -7.742 47.220 1.00 14.99 33 LYS B N 1
ATOM 1392 C CA . LYS B 1 34 ? 11.923 -7.037 46.017 1.00 13.99 33 LYS B CA 1
ATOM 1393 C C . LYS B 1 34 ? 10.473 -6.568 46.160 1.00 14.60 33 LYS B C 1
ATOM 1394 O O . LYS B 1 34 ? 10.159 -5.391 45.986 1.00 11.95 33 LYS B O 1
ATOM 1400 N N . SER B 1 35 ? 9.596 -7.490 46.541 1.00 15.69 34 SER B N 1
ATOM 1401 C CA . SER B 1 35 ? 8.164 -7.178 46.730 1.00 11.56 34 SER B CA 1
ATOM 1402 C C . SER B 1 35 ? 7.935 -6.209 47.917 1.00 14.03 34 SER B C 1
ATOM 1403 O O . SER B 1 35 ? 7.155 -5.242 47.808 1.00 12.89 34 SER B O 1
ATOM 1406 N N . ALA B 1 36 ? 8.622 -6.460 49.032 1.00 14.52 35 ALA B N 1
ATOM 1407 C CA . ALA B 1 36 ? 8.525 -5.564 50.204 1.00 14.97 35 ALA B CA 1
ATOM 1408 C C . ALA B 1 36 ? 8.897 -4.120 49.810 1.00 17.25 35 ALA B C 1
ATOM 1409 O O . ALA B 1 36 ? 8.189 -3.176 50.172 1.00 14.94 35 ALA B O 1
ATOM 1411 N N . LEU B 1 37 ? 9.985 -3.956 49.064 1.00 15.28 36 LEU B N 1
ATOM 1412 C CA . LEU B 1 37 ? 10.395 -2.611 48.573 1.00 18.43 36 LEU B CA 1
ATOM 1413 C C . LEU B 1 37 ? 9.347 -1.930 47.681 1.00 14.62 36 LEU B C 1
ATOM 1414 O O . LEU B 1 37 ? 9.032 -0.729 47.871 1.00 14.26 36 LEU B O 1
ATOM 1419 N N . THR B 1 38 ? 8.822 -2.706 46.738 1.00 13.90 37 THR B N 1
ATOM 1420 C CA . THR B 1 38 ? 7.833 -2.281 45.749 1.00 13.00 37 THR B CA 1
ATOM 1421 C C . THR B 1 38 ? 6.556 -1.817 46.459 1.00 15.09 37 THR B C 1
ATOM 1422 O O . THR B 1 38 ? 6.056 -0.717 46.209 1.00 16.03 37 THR B O 1
ATOM 1426 N N . VAL B 1 39 ? 6.077 -2.653 47.371 1.00 15.13 38 VAL B N 1
ATOM 1427 C CA . VAL B 1 39 ? 4.871 -2.388 48.140 1.00 16.96 38 VAL B CA 1
ATOM 1428 C C . VAL B 1 39 ? 5.090 -1.199 49.083 1.00 12.79 38 VAL B C 1
ATOM 1429 O O . VAL B 1 39 ? 4.198 -0.368 49.250 1.00 15.63 38 VAL B O 1
ATOM 1433 N N . LYS B 1 40 ? 6.279 -1.110 49.681 1.00 14.43 39 LYS B N 1
ATOM 1434 C CA . LYS B 1 40 ? 6.633 0.061 50.515 1.00 14.19 39 LYS B CA 1
ATOM 1435 C C . LYS B 1 40 ? 6.596 1.356 49.666 1.00 14.97 39 LYS B C 1
ATOM 1436 O O . LYS B 1 40 ? 5.999 2.362 50.059 1.00 14.75 39 LYS B O 1
ATOM 1442 N N . PHE B 1 41 ? 7.193 1.312 48.492 1.00 18.05 40 PHE B N 1
ATOM 1443 C CA . PHE B 1 41 ? 7.135 2.433 47.536 1.00 20.02 40 PHE B CA 1
ATOM 1444 C C . PHE B 1 41 ? 5.705 2.818 47.067 1.00 21.17 40 PHE B C 1
ATOM 1445 O O . PHE B 1 41 ? 5.386 4.001 46.910 1.00 20.02 40 PHE B O 1
ATOM 1453 N N . LEU B 1 42 ? 4.861 1.833 46.822 1.00 17.00 41 LEU B N 1
ATOM 1454 C CA . LEU B 1 42 ? 3.523 2.086 46.294 1.00 18.57 41 LEU B CA 1
ATOM 1455 C C . LEU B 1 42 ? 2.503 2.479 47.356 1.00 20.75 41 LEU B C 1
ATOM 1456 O O . LEU B 1 42 ? 1.547 3.213 47.074 1.00 22.19 41 LEU B O 1
ATOM 1461 N N . THR B 1 43 ? 2.687 1.966 48.568 1.00 21.58 42 THR B N 1
ATOM 1462 C CA . THR B 1 43 ? 1.665 2.050 49.606 1.00 19.38 42 THR B CA 1
ATOM 1463 C C . THR B 1 43 ? 2.106 2.785 50.866 1.00 17.96 42 THR B C 1
ATOM 1464 O O . THR B 1 43 ? 1.270 3.087 51.723 1.00 16.95 42 THR B O 1
ATOM 1468 N N . LYS B 1 44 ? 3.416 3.015 51.010 1.00 14.21 43 LYS B N 1
ATOM 1469 C CA . LYS B 1 44 ? 4.028 3.575 52.226 1.00 18.53 43 LYS B CA 1
ATOM 1470 C C . LYS B 1 44 ? 4.019 2.613 53.421 1.00 22.31 43 LYS B C 1
ATOM 1471 O O . LYS B 1 44 ? 4.392 3.002 54.546 1.00 22.95 43 LYS B O 1
ATOM 1477 N N . ARG B 1 45 ? 3.622 1.359 53.177 1.00 19.96 44 ARG B N 1
ATOM 1478 C CA . ARG B 1 45 ? 3.571 0.353 54.229 1.00 19.46 44 ARG B CA 1
ATOM 1479 C C . ARG B 1 45 ? 4.484 -0.837 53.989 1.00 18.00 44 ARG B C 1
ATOM 1480 O O . ARG B 1 45 ? 4.667 -1.295 52.850 1.00 20.62 44 ARG B O 1
ATOM 1488 N N . PHE B 1 46 ? 5.040 -1.329 55.095 1.00 17.00 45 PHE B N 1
ATOM 1489 C CA . PHE B 1 46 ? 5.748 -2.595 55.142 1.00 17.06 45 PHE B CA 1
ATOM 1490 C C . PHE B 1 46 ? 4.765 -3.768 55.267 1.00 17.82 45 PHE B C 1
ATOM 1491 O O . PHE B 1 46 ? 4.071 -3.932 56.282 1.00 13.90 45 PHE B O 1
ATOM 1499 N N . ILE B 1 47 ? 4.745 -4.590 54.223 1.00 13.48 46 ILE B N 1
ATOM 1500 C CA . ILE B 1 47 ? 3.964 -5.818 54.195 1.00 17.74 46 ILE B CA 1
ATOM 1501 C C . ILE B 1 47 ? 4.969 -6.974 54.106 1.00 16.13 46 ILE B C 1
ATOM 1502 O O . ILE B 1 47 ? 5.688 -7.102 53.126 1.00 17.24 46 ILE B O 1
ATOM 1507 N N . SER B 1 48 ? 5.007 -7.790 55.162 1.00 17.36 47 SER B N 1
ATOM 1508 C CA . SER B 1 48 ? 6.077 -8.787 55.394 1.00 19.18 47 SER B CA 1
ATOM 1509 C C . SER B 1 48 ? 5.825 -10.125 54.730 1.00 16.60 47 SER B C 1
ATOM 1510 O O . SER B 1 48 ? 6.747 -10.953 54.598 1.00 16.98 47 SER B O 1
ATOM 1513 N N . GLU B 1 49 ? 4.586 -10.322 54.301 1.00 18.54 48 GLU B N 1
ATOM 1514 C CA . GLU B 1 49 ? 4.171 -11.548 53.653 1.00 20.37 48 GLU B CA 1
ATOM 1515 C C . GLU B 1 49 ? 3.455 -11.148 52.378 1.00 20.71 48 GLU B C 1
ATOM 1516 O O . GLU B 1 49 ? 2.337 -10.629 52.392 1.00 23.96 48 GLU B O 1
ATOM 1519 N N . TYR B 1 50 ? 4.164 -11.301 51.262 1.00 19.87 49 TYR B N 1
ATOM 1520 C CA . TYR B 1 50 ? 3.616 -10.989 49.981 1.00 17.51 49 TYR B CA 1
ATOM 1521 C C . TYR B 1 50 ? 3.971 -12.114 49.044 1.00 17.63 49 TYR B C 1
ATOM 1522 O O . TYR B 1 50 ? 5.135 -12.501 48.969 1.00 17.54 49 TYR B O 1
ATOM 1531 N N . ASP B 1 51 ? 2.957 -12.608 48.329 1.00 17.71 50 ASP B N 1
ATOM 1532 C CA . ASP B 1 51 ? 3.042 -13.838 47.536 1.00 15.83 50 ASP B CA 1
ATOM 1533 C C . ASP B 1 51 ? 4.423 -13.944 46.891 1.00 15.49 50 ASP B C 1
ATOM 1534 O O . ASP B 1 51 ? 4.713 -13.229 45.952 1.00 14.07 50 ASP B O 1
ATOM 1539 N N . PRO B 1 52 ? 5.278 -14.863 47.406 1.00 17.32 51 PRO B N 1
ATOM 1540 C CA . PRO B 1 52 ? 6.641 -15.055 46.889 1.00 17.47 51 PRO B CA 1
ATOM 1541 C C . PRO B 1 52 ? 6.737 -15.419 45.427 1.00 16.32 51 PRO B C 1
ATOM 1542 O O . PRO B 1 52 ? 7.760 -15.153 44.827 1.00 16.90 51 PRO B O 1
ATOM 1546 N N . ASN B 1 53 ? 5.680 -15.987 44.848 1.00 15.83 52 ASN B N 1
ATOM 1547 C CA . ASN B 1 53 ? 5.712 -16.368 43.431 1.00 16.56 52 ASN B CA 1
ATOM 1548 C C . ASN B 1 53 ? 5.121 -15.373 42.473 1.00 18.57 52 ASN B C 1
ATOM 1549 O O . ASN B 1 53 ? 5.245 -15.547 41.263 1.00 14.75 52 ASN B O 1
ATOM 1554 N N . LEU B 1 54 ? 4.482 -14.333 42.999 1.00 19.99 53 LEU B N 1
ATOM 1555 C CA . LEU B 1 54 ? 3.759 -13.347 42.174 1.00 19.21 53 LEU B CA 1
ATOM 1556 C C . LEU B 1 54 ? 4.715 -12.368 41.504 1.00 18.56 53 LEU B C 1
ATOM 1557 O O . LEU B 1 54 ? 5.343 -11.544 42.151 1.00 17.45 53 LEU B O 1
ATOM 1562 N N . GLU B 1 55 ? 4.800 -12.459 40.192 1.00 14.05 54 GLU B N 1
ATOM 1563 C CA . GLU B 1 55 ? 5.485 -11.453 39.404 1.00 17.17 54 GLU B CA 1
ATOM 1564 C C . GLU B 1 55 ? 4.439 -10.637 38.679 1.00 17.11 54 GLU B C 1
ATOM 1565 O O . GLU B 1 55 ? 3.523 -11.199 38.022 1.00 17.05 54 GLU B O 1
ATOM 1571 N N . ASP B 1 56 ? 4.544 -9.324 38.774 1.00 13.73 55 ASP B N 1
ATOM 1572 C CA . ASP B 1 56 ? 3.678 -8.432 38.002 1.00 17.62 55 ASP B CA 1
ATOM 1573 C C . ASP B 1 56 ? 4.292 -7.039 37.883 1.00 16.53 55 ASP B C 1
ATOM 1574 O O . ASP B 1 56 ? 5.265 -6.731 38.532 1.00 16.35 55 ASP B O 1
ATOM 1579 N N . THR B 1 57 ? 3.695 -6.224 37.027 1.00 19.48 56 THR B N 1
ATOM 1580 C CA . THR B 1 57 ? 4.095 -4.841 36.834 1.00 17.99 56 THR B CA 1
ATOM 1581 C C . THR B 1 57 ? 3.021 -3.922 37.431 1.00 17.02 56 THR B C 1
ATOM 1582 O O . THR B 1 57 ? 1.818 -4.064 37.138 1.00 19.76 56 THR B O 1
ATOM 1586 N N . TYR B 1 58 ? 3.483 -2.980 38.253 1.00 18.61 57 TYR B N 1
ATOM 1587 C CA . TYR B 1 58 ? 2.655 -2.080 39.032 1.00 17.57 57 TYR B CA 1
ATOM 1588 C C . TYR B 1 58 ? 2.820 -0.693 38.476 1.00 18.16 57 TYR B C 1
ATOM 1589 O O . TYR B 1 58 ? 3.949 -0.237 38.227 1.00 19.09 57 TYR B O 1
ATOM 1598 N N . SER B 1 59 ? 1.707 -0.020 38.278 1.00 19.22 58 SER B N 1
ATOM 1599 C CA . SER B 1 59 ? 1.700 1.308 37.640 1.00 19.71 58 SER B CA 1
ATOM 1600 C C . SER B 1 59 ? 1.399 2.377 38.666 1.00 23.81 58 SER B C 1
ATOM 1601 O O . SER B 1 59 ? 0.608 2.157 39.621 1.00 21.61 58 SER B O 1
ATOM 1604 N N . SER B 1 60 ? 2.015 3.544 38.461 1.00 23.24 59 SER B N 1
ATOM 1605 C CA . SER B 1 60 ? 1.988 4.612 39.434 1.00 25.28 59 SER B CA 1
ATOM 1606 C C . SER B 1 60 ? 2.221 5.958 38.729 1.00 22.83 59 SER B C 1
ATOM 1607 O O . SER B 1 60 ? 3.053 6.068 37.819 1.00 19.86 59 SER B O 1
ATOM 1610 N N . GLU B 1 61 ? 1.445 6.961 39.115 1.00 25.35 60 GLU B N 1
ATOM 1611 C CA . GLU B 1 61 ? 1.661 8.333 38.653 1.00 27.20 60 GLU B CA 1
ATOM 1612 C C . GLU B 1 61 ? 2.528 9.056 39.679 1.00 26.14 60 GLU B C 1
ATOM 1613 O O . GLU B 1 61 ? 2.127 9.230 40.827 1.00 27.64 60 GLU B O 1
ATOM 1619 N N . GLU B 1 62 ? 3.741 9.440 39.265 1.00 23.55 61 GLU B N 1
ATOM 1620 C CA . GLU B 1 62 ? 4.739 10.002 40.175 1.00 23.38 61 GLU B CA 1
ATOM 1621 C C . GLU B 1 62 ? 5.190 11.349 39.659 1.00 22.69 61 GLU B C 1
ATOM 1622 O O . GLU B 1 62 ? 4.928 11.693 38.510 1.00 20.73 61 GLU B O 1
ATOM 1628 N N . THR B 1 63 ? 5.883 12.093 40.512 1.00 21.11 62 THR B N 1
ATOM 1629 C CA . THR B 1 63 ? 6.630 13.258 40.070 1.00 22.04 62 THR B CA 1
ATOM 1630 C C . THR B 1 63 ? 8.047 13.105 40.558 1.00 23.63 62 THR B C 1
ATOM 1631 O O . THR B 1 63 ? 8.279 12.776 41.722 1.00 25.17 62 THR B O 1
ATOM 1635 N N . VAL B 1 64 ? 8.993 13.314 39.656 1.00 22.49 63 VAL B N 1
ATOM 1636 C CA . VAL B 1 64 ? 10.415 13.222 39.992 1.00 21.13 63 VAL B CA 1
ATOM 1637 C C . VAL B 1 64 ? 11.090 14.482 39.455 1.00 21.28 63 VAL B C 1
ATOM 1638 O O . VAL B 1 64 ? 10.956 14.819 38.275 1.00 16.90 63 VAL B O 1
ATOM 1642 N N . ASP B 1 65 ? 11.776 15.191 40.338 1.00 19.37 64 ASP B N 1
ATOM 1643 C CA . ASP B 1 65 ? 12.386 16.478 39.980 1.00 25.57 64 ASP B CA 1
ATOM 1644 C C . ASP B 1 65 ? 11.359 17.414 39.283 1.00 24.14 64 ASP B C 1
ATOM 1645 O O . ASP B 1 65 ? 11.655 18.015 38.251 1.00 23.81 64 ASP B O 1
ATOM 1650 N N . HIS B 1 66 ? 10.141 17.472 39.841 1.00 23.97 65 HIS B N 1
ATOM 1651 C CA . HIS B 1 66 ? 9.072 18.402 39.404 1.00 24.66 65 HIS B CA 1
ATOM 1652 C C . HIS B 1 66 ? 8.470 18.081 38.038 1.00 24.49 65 HIS B C 1
ATOM 1653 O O . HIS B 1 66 ? 7.791 18.915 37.420 1.00 27.62 65 HIS B O 1
ATOM 1660 N N . GLN B 1 67 ? 8.703 16.861 37.579 1.00 21.65 66 GLN B N 1
ATOM 1661 C CA . GLN B 1 67 ? 8.198 16.409 36.296 1.00 22.91 66 GLN B CA 1
ATOM 1662 C C . GLN B 1 67 ? 7.389 15.140 36.493 1.00 24.42 66 GLN B C 1
ATOM 1663 O O . GLN B 1 67 ? 7.795 14.260 37.267 1.00 19.22 66 GLN B O 1
ATOM 1669 N N . PRO B 1 68 ? 6.275 15.007 35.746 1.00 21.56 67 PRO B N 1
ATOM 1670 C CA . PRO B 1 68 ? 5.422 13.859 35.954 1.00 22.94 67 PRO B CA 1
ATOM 1671 C C . PRO B 1 68 ? 6.038 12.629 35.328 1.00 23.25 67 PRO B C 1
ATOM 1672 O O . PRO B 1 68 ? 6.755 12.727 34.314 1.00 24.22 67 PRO B O 1
ATOM 1676 N N . VAL B 1 69 ? 5.776 11.482 35.948 1.00 21.17 68 VAL B N 1
ATOM 1677 C CA . VAL B 1 69 ? 6.247 10.194 35.456 1.00 23.37 68 VAL B CA 1
ATOM 1678 C C . VAL B 1 69 ? 5.073 9.217 35.495 1.00 22.81 68 VAL B C 1
ATOM 1679 O O . VAL B 1 69 ? 4.326 9.202 36.477 1.00 20.87 68 VAL B O 1
ATOM 1683 N N . HIS B 1 70 ? 4.873 8.460 34.416 1.00 21.61 69 HIS B N 1
ATOM 1684 C CA . HIS B 1 70 ? 3.999 7.283 34.466 1.00 25.81 69 HIS B CA 1
ATOM 1685 C C . HIS B 1 70 ? 4.946 6.123 34.712 1.00 22.43 69 HIS B C 1
ATOM 1686 O O . HIS B 1 70 ? 5.677 5.670 33.803 1.00 21.54 69 HIS B O 1
ATOM 1693 N N . LEU B 1 71 ? 4.988 5.696 35.965 1.00 17.42 70 LEU B N 1
ATOM 1694 C CA . LEU B 1 71 ? 5.957 4.720 36.408 1.00 20.40 70 LEU B CA 1
ATOM 1695 C C . LEU B 1 71 ? 5.352 3.325 36.331 1.00 19.25 70 LEU B C 1
ATOM 1696 O O . LEU B 1 71 ? 4.191 3.092 36.762 1.00 21.34 70 LEU B O 1
ATOM 1701 N N . ARG B 1 72 ? 6.128 2.421 35.738 1.00 17.78 71 ARG B N 1
ATOM 1702 C CA . ARG B 1 72 ? 5.852 0.988 35.748 1.00 18.72 71 ARG B CA 1
ATOM 1703 C C . ARG B 1 72 ? 6.998 0.239 36.421 1.00 20.81 71 ARG B C 1
ATOM 1704 O O . ARG B 1 72 ? 8.168 0.313 35.971 1.00 19.10 71 ARG B O 1
ATOM 1709 N N . VAL B 1 73 ? 6.647 -0.511 37.461 1.00 18.81 72 VAL B N 1
ATOM 1710 C CA . VAL B 1 73 ? 7.600 -1.274 38.248 1.00 17.01 72 VAL B CA 1
ATOM 1711 C C . VAL B 1 73 ? 7.310 -2.766 38.053 1.00 17.80 72 VAL B C 1
ATOM 1712 O O . VAL B 1 73 ? 6.276 -3.289 38.513 1.00 15.43 72 VAL B O 1
ATOM 1716 N N . MET B 1 74 ? 8.192 -3.445 37.331 1.00 16.55 73 MET B N 1
ATOM 1717 C CA . MET B 1 74 ? 8.147 -4.899 37.236 1.00 16.43 73 MET B CA 1
ATOM 1718 C C . MET B 1 74 ? 8.892 -5.559 38.396 1.00 13.65 73 MET B C 1
ATOM 1719 O O . MET B 1 74 ? 10.117 -5.488 38.484 1.00 14.71 73 MET B O 1
ATOM 1724 N N . ASP B 1 75 ? 8.125 -6.230 39.258 1.00 13.79 74 ASP B N 1
ATOM 1725 C CA . ASP B 1 75 ? 8.624 -6.885 40.453 1.00 13.79 74 ASP B CA 1
ATOM 1726 C C . ASP B 1 75 ? 8.751 -8.338 40.024 1.00 11.32 74 ASP B C 1
ATOM 1727 O O . ASP B 1 75 ? 7.742 -9.064 39.936 1.00 14.29 74 ASP B O 1
ATOM 1732 N N . THR B 1 76 ? 9.973 -8.732 39.661 1.00 12.74 75 THR B N 1
ATOM 1733 C CA . THR B 1 76 ? 10.205 -10.095 39.146 1.00 14.65 75 THR B CA 1
ATOM 1734 C C . THR B 1 76 ? 10.192 -11.089 40.318 1.00 18.29 75 THR B C 1
ATOM 1735 O O . THR B 1 76 ? 10.373 -10.681 41.459 1.00 14.58 75 THR B O 1
ATOM 1739 N N . ALA B 1 77 ? 9.974 -12.378 40.024 1.00 18.04 76 ALA B N 1
ATOM 1740 C CA . ALA B 1 77 ? 9.882 -13.425 41.043 1.00 18.80 76 ALA B CA 1
ATOM 1741 C C . ALA B 1 77 ? 10.641 -14.725 40.671 1.00 18.97 76 ALA B C 1
ATOM 1742 O O . ALA B 1 77 ? 10.122 -15.852 40.796 1.00 18.99 76 ALA B O 1
ATOM 1744 N N . ASP B 1 78 ? 11.876 -14.568 40.225 1.00 20.16 77 ASP B N 1
ATOM 1745 C CA . ASP B 1 78 ? 12.682 -15.714 39.781 1.00 22.53 77 ASP B CA 1
ATOM 1746 C C . ASP B 1 78 ? 12.859 -16.694 40.904 1.00 22.06 77 ASP B C 1
ATOM 1747 O O . ASP B 1 78 ? 13.122 -16.296 42.021 1.00 20.50 77 ASP B O 1
ATOM 1752 N N . LEU B 1 79 ? 12.702 -17.976 40.586 1.00 25.74 78 LEU B N 1
ATOM 1753 C CA . LEU B 1 79 ? 13.098 -19.051 41.478 1.00 33.44 78 LEU B CA 1
ATOM 1754 C C . LEU B 1 79 ? 14.518 -19.374 41.032 1.00 38.44 78 LEU B C 1
ATOM 1755 O O . LEU B 1 79 ? 14.820 -19.323 39.836 1.00 38.70 78 LEU B O 1
ATOM 1760 N N . ASP B 1 80 ? 15.388 -19.695 41.978 1.00 42.27 79 ASP B N 1
ATOM 1761 C CA . ASP B 1 80 ? 16.719 -20.201 41.647 1.00 43.23 79 ASP B CA 1
ATOM 1762 C C . ASP B 1 80 ? 17.526 -19.223 40.769 1.00 42.25 79 ASP B C 1
ATOM 1763 O O . ASP B 1 80 ? 17.776 -18.091 41.184 1.00 45.66 79 ASP B O 1
ATOM 1768 N N . THR B 1 81 ? 17.894 -19.656 39.560 1.00 40.55 80 THR B N 1
ATOM 1769 C CA . THR B 1 81 ? 18.883 -18.984 38.714 1.00 40.73 80 THR B CA 1
ATOM 1770 C C . THR B 1 81 ? 18.186 -18.118 37.665 1.00 38.59 80 THR B C 1
ATOM 1771 O O . THR B 1 81 ? 17.198 -18.552 37.051 1.00 36.72 80 THR B O 1
ATOM 1775 N N . PRO B 1 82 ? 18.720 -16.909 37.411 1.00 36.29 81 PRO B N 1
ATOM 1776 C CA . PRO B 1 82 ? 18.008 -16.004 36.490 1.00 36.08 81 PRO B CA 1
ATOM 1777 C C . PRO B 1 82 ? 17.627 -16.673 35.146 1.00 38.02 81 PRO B C 1
ATOM 1778 O O . PRO B 1 82 ? 18.506 -17.169 34.433 1.00 37.55 81 PRO B O 1
ATOM 1782 N N . ARG B 1 83 ? 16.327 -16.688 34.837 1.00 36.02 82 ARG B N 1
ATOM 1783 C CA . ARG B 1 83 ? 15.781 -17.300 33.610 1.00 35.23 82 ARG B CA 1
ATOM 1784 C C . ARG B 1 83 ? 14.805 -16.356 32.903 1.00 33.19 82 ARG B C 1
ATOM 1785 O O . ARG B 1 83 ? 14.353 -15.368 33.484 1.00 31.37 82 ARG B O 1
ATOM 1787 N N . ASN B 1 84 ? 14.505 -16.664 31.636 1.00 33.38 83 ASN B N 1
ATOM 1788 C CA . ASN B 1 84 ? 13.558 -15.883 30.806 1.00 35.41 83 ASN B CA 1
ATOM 1789 C C . ASN B 1 84 ? 13.829 -14.356 30.790 1.00 33.39 83 ASN B C 1
ATOM 1790 O O . ASN B 1 84 ? 12.905 -13.556 30.786 1.00 29.17 83 ASN B O 1
ATOM 1795 N N . CYS B 1 85 ? 15.105 -13.975 30.739 1.00 32.60 84 CYS B N 1
ATOM 1796 C CA . CYS B 1 85 ? 15.513 -12.593 31.011 1.00 31.29 84 CYS B CA 1
ATOM 1797 C C . CYS B 1 85 ? 15.034 -11.554 30.005 1.00 30.40 84 CYS B C 1
ATOM 1798 O O . CYS B 1 85 ? 14.945 -10.382 30.350 1.00 27.48 84 CYS B O 1
ATOM 1801 N N . GLU B 1 86 ? 14.745 -11.976 28.774 1.00 33.55 85 GLU B N 1
ATOM 1802 C CA . GLU B 1 86 ? 14.374 -11.038 27.690 1.00 35.94 85 GLU B CA 1
ATOM 1803 C C . GLU B 1 86 ? 13.091 -10.240 27.976 1.00 34.03 85 GLU B C 1
ATO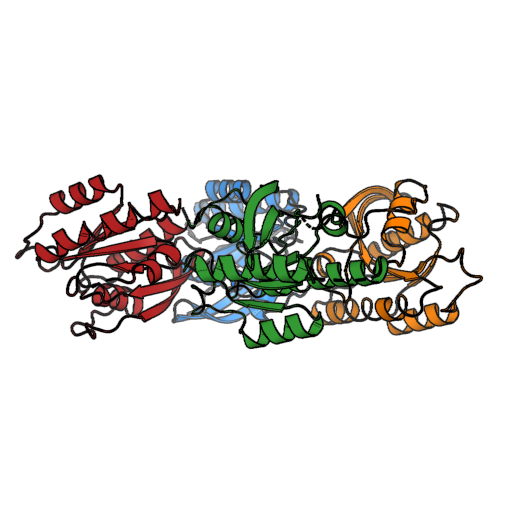M 1804 O O . GLU B 1 86 ? 12.912 -9.131 27.437 1.00 35.96 85 GLU B O 1
ATOM 1810 N N . ARG B 1 87 ? 12.234 -10.794 28.843 1.00 31.43 86 ARG B N 1
ATOM 1811 C CA . ARG B 1 87 ? 10.999 -10.118 29.314 1.00 28.17 86 ARG B CA 1
ATOM 1812 C C . ARG B 1 87 ? 11.254 -8.767 29.986 1.00 24.77 86 ARG B C 1
ATOM 1813 O O . ARG B 1 87 ? 10.390 -7.885 29.973 1.00 22.45 86 ARG B O 1
ATOM 1821 N N . TYR B 1 88 ? 12.437 -8.583 30.566 1.00 21.81 87 TYR B N 1
ATOM 1822 C CA . TYR B 1 88 ? 12.809 -7.256 31.074 1.00 22.93 87 TYR B CA 1
ATOM 1823 C C . TYR B 1 88 ? 14.015 -6.585 30.425 1.00 21.79 87 TYR B C 1
ATOM 1824 O O . TYR B 1 88 ? 14.141 -5.365 30.518 1.00 21.01 87 TYR B O 1
ATOM 1833 N N . LEU B 1 89 ? 14.919 -7.379 29.837 1.00 20.42 88 LEU B N 1
ATOM 1834 C CA . LEU B 1 89 ? 16.166 -6.871 29.256 1.00 21.45 88 LEU B CA 1
ATOM 1835 C C . LEU B 1 89 ? 15.885 -5.868 28.140 1.00 19.27 88 LEU B C 1
ATOM 1836 O O . LEU B 1 89 ? 16.665 -4.938 27.947 1.00 22.94 88 LEU B O 1
ATOM 1841 N N . ASN B 1 90 ? 14.790 -6.057 27.397 1.00 17.33 89 ASN B N 1
ATOM 1842 C CA . ASN B 1 90 ? 14.413 -5.126 26.284 1.00 20.54 89 ASN B CA 1
ATOM 1843 C C . ASN B 1 90 ? 13.175 -4.285 26.579 1.00 21.49 89 ASN B C 1
ATOM 1844 O O . ASN B 1 90 ? 12.567 -3.680 25.679 1.00 23.99 89 ASN B O 1
ATOM 1849 N N . TRP B 1 91 ? 12.795 -4.274 27.839 1.00 20.91 90 TRP B N 1
ATOM 1850 C CA . TRP B 1 91 ? 11.627 -3.540 28.293 1.00 20.29 90 TRP B CA 1
ATOM 1851 C C . TRP B 1 91 ? 12.016 -2.363 29.204 1.00 18.67 90 TRP B C 1
ATOM 1852 O O . TRP B 1 91 ? 11.541 -1.233 29.006 1.00 18.68 90 TRP B O 1
ATOM 1863 N N . ALA B 1 92 ? 12.884 -2.629 30.183 1.00 19.27 91 ALA B N 1
ATOM 1864 C CA . ALA B 1 92 ? 13.196 -1.671 31.239 1.00 19.66 91 ALA B CA 1
ATOM 1865 C C . ALA B 1 92 ? 14.044 -0.472 30.765 1.00 20.05 91 ALA B C 1
ATOM 1866 O O . ALA B 1 92 ? 14.906 -0.611 29.907 1.00 20.85 91 ALA B O 1
ATOM 1868 N N . HIS B 1 93 ? 13.768 0.695 31.354 1.00 21.90 92 HIS B N 1
ATOM 1869 C CA . HIS B 1 93 ? 14.614 1.885 31.212 1.00 20.39 92 HIS B CA 1
ATOM 1870 C C . HIS B 1 93 ? 15.643 1.975 32.338 1.00 21.97 92 HIS B C 1
ATOM 1871 O O . HIS B 1 93 ? 16.603 2.754 32.259 1.00 17.86 92 HIS B O 1
ATOM 1878 N N . ALA B 1 94 ? 15.422 1.216 33.403 1.00 16.82 93 ALA B N 1
ATOM 1879 C CA . ALA B 1 94 ? 16.446 1.056 34.442 1.00 18.66 93 ALA B CA 1
ATOM 1880 C C . ALA B 1 94 ? 16.147 -0.181 35.277 1.00 15.63 93 ALA B C 1
ATOM 1881 O O . ALA B 1 94 ? 15.008 -0.707 35.275 1.00 14.32 93 ALA B O 1
ATOM 1883 N N . PHE B 1 95 ? 17.185 -0.612 35.985 1.00 16.75 94 PHE B N 1
ATOM 1884 C CA . PHE B 1 95 ? 17.147 -1.746 36.865 1.00 15.22 94 PHE B CA 1
ATOM 1885 C C . PHE B 1 95 ? 17.506 -1.404 38.322 1.00 16.54 94 PHE B C 1
ATOM 1886 O O . PHE B 1 95 ? 18.420 -0.599 38.606 1.00 19.82 94 PHE B O 1
ATOM 1894 N N . LEU B 1 96 ? 16.752 -1.996 39.240 1.00 17.46 95 LEU B N 1
ATOM 1895 C CA . LEU B 1 96 ? 17.148 -2.113 40.631 1.00 16.54 95 LEU B CA 1
ATOM 1896 C C . LEU B 1 96 ? 17.483 -3.587 40.832 1.00 18.03 95 LEU B C 1
ATOM 1897 O O . LEU B 1 96 ? 16.641 -4.448 40.544 1.00 18.96 95 LEU B O 1
ATOM 1902 N N . VAL B 1 97 ? 18.699 -3.871 41.307 1.00 14.79 96 VAL B N 1
ATOM 1903 C CA . VAL B 1 97 ? 19.116 -5.241 41.632 1.00 17.49 96 VAL B CA 1
ATOM 1904 C C . VAL B 1 97 ? 19.272 -5.353 43.155 1.00 14.94 96 VAL B C 1
ATOM 1905 O O . VAL B 1 97 ? 20.156 -4.729 43.752 1.00 16.99 96 VAL B O 1
ATOM 1909 N N . VAL B 1 98 ? 18.417 -6.168 43.769 1.00 17.67 97 VAL B N 1
ATOM 1910 C CA . VAL B 1 98 ? 18.294 -6.216 45.225 1.00 16.37 97 VAL B CA 1
ATOM 1911 C C . VAL B 1 98 ? 18.994 -7.462 45.840 1.00 15.56 97 VAL B C 1
ATOM 1912 O O . VAL B 1 98 ? 18.852 -8.570 45.352 1.00 17.18 97 VAL B O 1
ATOM 1916 N N . TYR B 1 99 ? 19.762 -7.248 46.900 1.00 12.73 98 TYR B N 1
ATOM 1917 C CA . TYR B 1 99 ? 20.192 -8.342 47.774 1.00 16.65 98 TYR B CA 1
ATOM 1918 C C . TYR B 1 99 ? 19.863 -7.971 49.220 1.00 15.07 98 TYR B C 1
ATOM 1919 O O . TYR B 1 99 ? 19.501 -6.817 49.533 1.00 16.27 98 TYR B O 1
ATOM 1928 N N . SER B 1 100 ? 19.971 -8.952 50.103 1.00 15.52 99 SER B N 1
ATOM 1929 C CA . SER B 1 100 ? 19.868 -8.689 51.537 1.00 18.08 99 SER B CA 1
ATOM 1930 C C . SER B 1 100 ? 21.259 -8.602 52.198 1.00 15.18 99 SER B C 1
ATOM 1931 O O . SER B 1 100 ? 22.120 -9.470 51.965 1.00 14.95 99 SER B O 1
ATOM 1934 N N . VAL B 1 101 ? 21.490 -7.556 53.011 1.00 16.47 100 VAL B N 1
ATOM 1935 C CA . VAL B 1 101 ? 22.782 -7.378 53.683 1.00 16.30 100 VAL B CA 1
ATOM 1936 C C . VAL B 1 101 ? 23.055 -8.507 54.691 1.00 16.01 100 VAL B C 1
ATOM 1937 O O . VAL B 1 101 ? 24.187 -8.754 55.046 1.00 17.19 100 VAL B O 1
ATOM 1941 N N . ASP B 1 102 ? 22.003 -9.181 55.156 1.00 17.47 101 ASP B N 1
ATOM 1942 C CA . ASP B 1 102 ? 22.171 -10.367 56.030 1.00 21.86 101 ASP B CA 1
ATOM 1943 C C . ASP B 1 102 ? 22.338 -11.697 55.297 1.00 20.70 101 ASP B C 1
ATOM 1944 O O . ASP B 1 102 ? 22.367 -12.750 55.930 1.00 18.86 101 ASP B O 1
ATOM 1949 N N . SER B 1 103 ? 22.427 -11.665 53.971 1.00 20.65 102 SER B N 1
ATOM 1950 C CA . SER B 1 103 ? 22.504 -12.905 53.180 1.00 19.59 102 SER B CA 1
ATOM 1951 C C . SER B 1 103 ? 23.623 -12.785 52.146 1.00 17.77 102 SER B C 1
ATOM 1952 O O . SER B 1 103 ? 23.504 -12.017 51.172 1.00 21.63 102 SER B O 1
ATOM 1955 N N . ARG B 1 104 ? 24.708 -13.522 52.380 1.00 16.78 103 ARG B N 1
ATOM 1956 C CA . ARG B 1 104 ? 25.816 -13.622 51.434 1.00 18.91 103 ARG B CA 1
ATOM 1957 C C . ARG B 1 104 ? 25.301 -14.250 50.124 1.00 17.84 103 ARG B C 1
ATOM 1958 O O . ARG B 1 104 ? 25.651 -13.809 49.017 1.00 18.76 103 ARG B O 1
ATOM 1966 N N . GLN B 1 105 ? 24.445 -15.262 50.257 1.00 20.93 104 GLN B N 1
ATOM 1967 C CA . GLN B 1 105 ? 23.833 -15.927 49.087 1.00 20.21 104 GLN B CA 1
ATOM 1968 C C . GLN B 1 105 ? 23.079 -14.959 48.157 1.00 18.91 104 GLN B C 1
ATOM 1969 O O . GLN B 1 105 ? 23.248 -14.996 46.926 1.00 19.39 104 GLN B O 1
ATOM 1972 N N A SER B 1 106 ? 22.257 -14.112 48.760 0.50 18.27 105 SER B N 1
ATOM 1973 N N B SER B 1 106 ? 22.258 -14.091 48.738 0.50 16.13 105 SER B N 1
ATOM 1974 C CA A SER B 1 106 ? 21.530 -13.070 48.051 0.50 18.86 105 SER B CA 1
ATOM 1975 C CA B SER B 1 106 ? 21.519 -13.104 47.953 0.50 15.28 105 SER B CA 1
ATOM 1976 C C A SER B 1 106 ? 22.495 -12.126 47.302 0.50 15.76 105 SER B C 1
ATOM 1977 C C B SER B 1 106 ? 22.491 -12.099 47.285 0.50 13.76 105 SER B C 1
ATOM 1978 O O A SER B 1 106 ? 22.226 -11.710 46.169 0.50 13.15 105 SER B O 1
ATOM 1979 O O B SER B 1 106 ? 22.226 -11.620 46.175 0.50 11.86 105 SER B O 1
ATOM 1984 N N . PHE B 1 107 ? 23.620 -11.833 47.951 1.00 13.88 106 PHE B N 1
ATOM 1985 C CA . PHE B 1 107 ? 24.670 -10.929 47.433 1.00 16.49 106 PHE B CA 1
ATOM 1986 C C . PHE B 1 107 ? 25.395 -11.563 46.232 1.00 16.10 106 PHE B C 1
ATOM 1987 O O . PHE B 1 107 ? 25.608 -10.920 45.194 1.00 17.02 106 PHE B O 1
ATOM 1995 N N . ASP B 1 108 ? 25.726 -12.835 46.338 1.00 20.31 107 ASP B N 1
ATOM 1996 C CA . ASP B 1 108 ? 26.303 -13.560 45.184 1.00 18.75 107 ASP B CA 1
ATOM 1997 C C . ASP B 1 108 ? 25.365 -13.601 43.972 1.00 18.49 107 ASP B C 1
ATOM 1998 O O . ASP B 1 108 ? 25.785 -13.334 42.848 1.00 18.50 107 ASP B O 1
ATOM 2003 N N . SER B 1 109 ? 24.088 -13.892 44.214 1.00 21.56 108 SER B N 1
ATOM 2004 C CA . SER B 1 109 ? 23.029 -13.852 43.177 1.00 20.94 108 SER B CA 1
ATOM 2005 C C . SER B 1 109 ? 22.918 -12.502 42.491 1.00 20.77 108 SER B C 1
ATOM 2006 O O . SER B 1 109 ? 22.775 -12.403 41.256 1.00 17.10 108 SER B O 1
ATOM 2009 N N . SER B 1 110 ? 23.002 -11.452 43.277 1.00 14.87 109 SER B N 1
ATOM 2010 C CA . SER B 1 110 ? 22.918 -10.100 42.716 1.00 16.13 109 SER B CA 1
ATOM 2011 C C . SER B 1 110 ? 24.025 -9.864 41.647 1.00 17.47 109 SER B C 1
ATOM 2012 O O . SER B 1 110 ? 23.765 -9.261 40.625 1.00 13.99 109 SER B O 1
ATOM 2015 N N . SER B 1 111 ? 25.231 -10.386 41.862 1.00 19.71 110 SER B N 1
ATOM 2016 C CA . SER B 1 111 ? 26.299 -10.280 40.853 1.00 22.60 110 SER B CA 1
ATOM 2017 C C . SER B 1 111 ? 25.929 -10.983 39.542 1.00 21.91 110 SER B C 1
ATOM 2018 O O . SER B 1 111 ? 26.271 -10.485 38.463 1.00 19.84 110 SER B O 1
ATOM 2021 N N . SER B 1 112 ? 25.237 -12.122 39.635 1.00 18.15 111 SER B N 1
ATOM 2022 C CA A SER B 1 112 ? 24.765 -12.843 38.445 0.50 21.12 111 SER B CA 1
ATOM 2023 C CA B SER B 1 112 ? 24.777 -12.839 38.445 0.50 19.30 111 SER B CA 1
ATOM 2024 C C . SER B 1 112 ? 23.777 -12.001 37.615 1.00 20.14 111 SER B C 1
ATOM 2025 O O . SER B 1 112 ? 23.806 -12.024 36.386 1.00 18.03 111 SER B O 1
ATOM 2030 N N . TYR B 1 113 ? 22.908 -11.239 38.283 1.00 20.70 112 TYR B N 1
ATOM 2031 C CA . TYR B 1 113 ? 22.018 -10.276 37.577 1.00 17.94 112 TYR B CA 1
ATOM 2032 C C . TYR B 1 113 ? 22.793 -9.132 36.908 1.00 17.36 112 TYR B C 1
ATOM 2033 O O . TYR B 1 113 ? 22.534 -8.790 35.736 1.00 16.60 112 TYR B O 1
ATOM 2042 N N . LEU B 1 114 ? 23.762 -8.570 37.627 1.00 15.40 113 LEU B N 1
ATOM 2043 C CA . LEU B 1 114 ? 24.631 -7.526 37.049 1.00 15.99 113 LEU B CA 1
ATOM 2044 C C . LEU B 1 114 ? 25.438 -8.035 35.835 1.00 18.36 113 LEU B C 1
ATOM 2045 O O . LEU B 1 114 ? 25.526 -7.335 34.819 1.00 16.79 113 LEU B O 1
ATOM 2050 N N . GLU B 1 115 ? 25.957 -9.267 35.900 1.00 21.05 114 GLU B N 1
ATOM 2051 C CA . GLU B 1 115 ? 26.647 -9.867 34.720 1.00 22.93 114 GLU B CA 1
ATOM 2052 C C . GLU B 1 115 ? 25.702 -10.011 33.509 1.00 22.46 114 GLU B C 1
ATOM 2053 O O . GLU B 1 115 ? 26.077 -9.659 32.393 1.00 18.49 114 GLU B O 1
ATOM 2059 N N . LEU B 1 116 ? 24.489 -10.514 33.768 1.00 18.67 115 LEU B N 1
ATOM 2060 C CA A LEU B 1 116 ? 23.386 -10.634 32.795 0.50 21.50 115 LEU B CA 1
ATOM 2061 C CA B LEU B 1 116 ? 23.428 -10.622 32.739 0.50 21.20 115 LEU B CA 1
ATOM 2062 C C . LEU B 1 116 ? 23.087 -9.285 32.090 1.00 20.56 115 LEU B C 1
ATOM 2063 O O . LEU B 1 116 ? 23.086 -9.191 30.848 1.00 21.01 115 LEU B O 1
ATOM 2072 N N . LEU B 1 117 ? 22.827 -8.254 32.895 1.00 17.61 116 LEU B N 1
ATOM 2073 C CA . LEU B 1 117 ? 22.648 -6.861 32.392 1.00 16.56 116 LEU B CA 1
ATOM 2074 C C . LEU B 1 117 ? 23.838 -6.415 31.547 1.00 14.71 116 LEU B C 1
ATOM 2075 O O . LEU B 1 117 ? 23.663 -5.863 30.473 1.00 17.57 116 LEU B O 1
ATOM 2080 N N . ALA B 1 118 ? 25.051 -6.704 32.018 1.00 15.52 117 ALA B N 1
ATOM 2081 C CA . ALA B 1 118 ? 26.259 -6.271 31.328 1.00 16.30 117 ALA B CA 1
ATOM 2082 C C . ALA B 1 118 ? 26.387 -6.942 29.974 1.00 12.93 117 ALA B C 1
ATOM 2083 O O . ALA B 1 118 ? 26.643 -6.281 28.997 1.00 17.56 117 ALA B O 1
ATOM 2085 N N . LEU B 1 119 ? 26.241 -8.260 29.953 1.00 20.55 118 LEU B N 1
ATOM 2086 C CA . LEU B 1 119 ? 26.335 -9.032 28.715 1.00 22.51 118 LEU B CA 1
ATOM 2087 C C . LEU B 1 119 ? 25.326 -8.503 27.707 1.00 18.78 118 LEU B C 1
ATOM 2088 O O . LEU B 1 119 ? 25.687 -8.240 26.568 1.00 17.53 118 LEU B O 1
ATOM 2093 N N . HIS B 1 120 ? 24.074 -8.294 28.133 1.00 18.62 119 HIS B N 1
ATOM 2094 C CA . HIS B 1 120 ? 23.047 -7.723 27.233 1.00 17.58 119 HIS B CA 1
ATOM 2095 C C . HIS B 1 120 ? 23.398 -6.351 26.628 1.00 18.62 119 HIS B C 1
ATOM 2096 O O . HIS B 1 120 ? 23.321 -6.185 25.417 1.00 19.29 119 HIS B O 1
ATOM 2103 N N . ALA B 1 121 ? 23.784 -5.385 27.463 1.00 18.58 120 ALA B N 1
ATOM 2104 C CA . ALA B 1 121 ? 24.292 -4.086 27.010 1.00 20.96 120 ALA B CA 1
ATOM 2105 C C . ALA B 1 121 ? 25.381 -4.220 25.944 1.00 23.37 120 ALA B C 1
ATOM 2106 O O . ALA B 1 121 ? 25.350 -3.522 24.929 1.00 24.19 120 ALA B O 1
ATOM 2108 N N . LYS B 1 122 ? 26.367 -5.084 26.196 1.00 23.85 121 LYS B N 1
ATOM 2109 C CA . LYS B 1 122 ? 27.466 -5.288 25.225 1.00 26.80 121 LYS B CA 1
ATOM 2110 C C . LYS B 1 122 ? 26.965 -5.857 23.883 1.00 27.89 121 LYS B C 1
ATOM 2111 O O . LYS B 1 122 ? 27.459 -5.474 22.817 1.00 28.82 121 LYS B O 1
ATOM 2113 N N . GLU B 1 123 ? 26.021 -6.797 23.945 1.00 24.85 122 GLU B N 1
ATOM 2114 C CA . GLU B 1 123 ? 25.518 -7.478 22.727 1.00 26.27 122 GLU B CA 1
ATOM 2115 C C . GLU B 1 123 ? 24.535 -6.629 21.898 1.00 21.84 122 GLU B C 1
ATOM 2116 O O . GLU B 1 123 ? 24.474 -6.768 20.680 1.00 22.46 122 GLU B O 1
ATOM 2122 N N . THR B 1 124 ? 23.761 -5.787 22.577 1.00 17.62 123 THR B N 1
ATOM 2123 C CA . THR B 1 124 ? 22.642 -5.041 21.983 1.00 19.58 123 THR B CA 1
ATOM 2124 C C . THR B 1 124 ? 22.866 -3.525 21.940 1.00 18.98 123 THR B C 1
ATOM 2125 O O . THR B 1 124 ? 22.066 -2.781 21.340 1.00 19.15 123 THR B O 1
ATOM 2129 N N . GLN B 1 125 ? 23.943 -3.056 22.577 1.00 20.36 124 GLN B N 1
ATOM 2130 C CA . GLN B 1 125 ? 24.204 -1.600 22.712 1.00 25.49 124 GLN B CA 1
ATOM 2131 C C . GL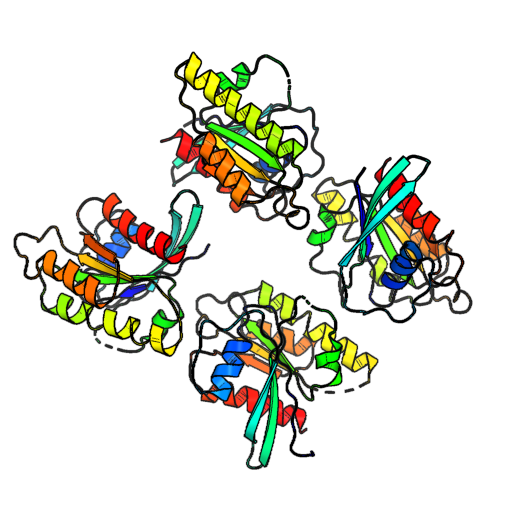N B 1 125 ? 23.150 -0.849 23.552 1.00 27.50 124 GLN B C 1
ATOM 2132 O O . GLN B 1 125 ? 23.101 0.362 23.536 1.00 29.43 124 GLN B O 1
ATOM 2138 N N . ARG B 1 126 ? 22.307 -1.569 24.282 1.00 31.16 125 ARG B N 1
ATOM 2139 C CA . ARG B 1 126 ? 21.328 -0.922 25.156 1.00 32.64 125 ARG B CA 1
ATOM 2140 C C . ARG B 1 126 ? 22.099 -0.346 26.355 1.00 34.34 125 ARG B C 1
ATOM 2141 O O . ARG B 1 126 ? 22.833 -1.066 27.003 1.00 31.17 125 ARG B O 1
ATOM 2143 N N . SER B 1 127 ? 21.985 0.962 26.604 1.00 37.44 126 SER B N 1
ATOM 2144 C CA . SER B 1 127 ? 22.625 1.574 27.783 1.00 39.13 126 SER B CA 1
ATOM 2145 C C . SER B 1 127 ? 21.550 1.795 28.835 1.00 38.10 126 SER B C 1
ATOM 2146 O O . SER B 1 127 ? 20.830 2.802 28.784 1.00 39.45 126 SER B O 1
ATOM 2148 N N . ILE B 1 128 ? 21.427 0.838 29.762 1.00 34.75 127 ILE B N 1
ATOM 2149 C CA . ILE B 1 128 ? 20.382 0.869 30.787 1.00 33.62 127 ILE B CA 1
ATOM 2150 C C . ILE B 1 128 ? 21.006 0.931 32.190 1.00 30.25 127 ILE B C 1
ATOM 2151 O O . ILE B 1 128 ? 21.717 0.018 32.614 1.00 33.10 127 ILE B O 1
ATOM 2153 N N . PRO B 1 129 ? 20.753 2.013 32.909 1.00 26.12 128 PRO B N 1
ATOM 2154 C CA . PRO B 1 129 ? 21.334 2.147 34.239 1.00 25.76 128 PRO B CA 1
ATOM 2155 C C . PRO B 1 129 ? 20.837 1.071 35.218 1.00 22.26 128 PRO B C 1
ATOM 2156 O O . PRO B 1 129 ? 19.686 0.592 35.096 1.00 18.43 128 PRO B O 1
ATOM 2160 N N . ALA B 1 130 ? 21.715 0.661 36.137 1.00 21.73 129 ALA B N 1
ATOM 2161 C CA . ALA B 1 130 ? 21.344 -0.246 37.220 1.00 16.22 129 ALA B CA 1
ATOM 2162 C C . ALA B 1 130 ? 21.713 0.374 38.588 1.00 20.59 129 ALA B C 1
ATOM 2163 O O . ALA B 1 130 ? 22.724 1.098 38.741 1.00 18.70 129 ALA B O 1
ATOM 2165 N N . LEU B 1 131 ? 20.833 0.162 39.561 1.00 17.52 130 LEU B N 1
ATOM 2166 C CA . LEU B 1 131 ? 21.100 0.527 40.934 1.00 18.33 130 LEU B CA 1
ATOM 2167 C C . LEU B 1 131 ? 21.143 -0.773 41.719 1.00 17.75 130 LEU B C 1
ATOM 2168 O O . LEU B 1 131 ? 20.176 -1.534 41.695 1.00 17.24 130 LEU B O 1
ATOM 2173 N N . LEU B 1 132 ? 22.242 -0.988 42.435 1.00 17.60 131 LEU B N 1
ATOM 2174 C CA . LEU B 1 132 ? 22.396 -2.138 43.321 1.00 17.22 131 LEU B CA 1
ATOM 2175 C C . LEU B 1 132 ? 21.902 -1.722 44.702 1.00 20.64 131 LEU B C 1
ATOM 2176 O O . LEU B 1 132 ? 22.395 -0.724 45.276 1.00 17.81 131 LEU B O 1
ATOM 2181 N N . LEU B 1 133 ? 20.938 -2.486 45.221 1.00 18.04 132 LEU B N 1
ATOM 2182 C CA . LEU B 1 133 ? 20.367 -2.243 46.525 1.00 17.88 132 LEU B CA 1
ATOM 2183 C C . LEU B 1 133 ? 20.714 -3.347 47.527 1.00 15.11 132 LEU B C 1
ATOM 2184 O O . LEU B 1 133 ? 20.371 -4.504 47.311 1.00 17.82 132 LEU B O 1
ATOM 2189 N N . GLY B 1 134 ? 21.373 -2.969 48.631 1.00 19.60 133 GLY B N 1
ATOM 2190 C CA . GLY B 1 134 ? 21.508 -3.832 49.828 1.00 16.83 133 GLY B CA 1
ATOM 2191 C C . GLY B 1 134 ? 20.326 -3.596 50.789 1.00 16.89 133 GLY B C 1
ATOM 2192 O O . GLY B 1 134 ? 20.323 -2.638 51.615 1.00 15.64 133 GLY B O 1
ATOM 2193 N N . ASN B 1 135 ? 19.299 -4.441 50.668 1.00 16.76 134 ASN B N 1
ATOM 2194 C CA . ASN B 1 135 ? 18.067 -4.307 51.444 1.00 15.43 134 ASN B CA 1
ATOM 2195 C C . ASN B 1 135 ? 18.236 -4.854 52.886 1.00 15.90 134 ASN B C 1
ATOM 2196 O O . ASN B 1 135 ? 19.261 -5.487 53.187 1.00 16.93 134 ASN B O 1
ATOM 2201 N N . LYS B 1 136 ? 17.239 -4.582 53.747 1.00 15.48 135 LYS B N 1
ATOM 2202 C CA . LYS B 1 136 ? 17.175 -5.065 55.151 1.00 17.86 135 LYS B CA 1
ATOM 2203 C C . LYS B 1 136 ? 18.255 -4.418 56.012 1.00 16.56 135 LYS B C 1
ATOM 2204 O O . LYS B 1 136 ? 18.848 -5.056 56.888 1.00 14.22 135 LYS B O 1
ATOM 2210 N N . LEU B 1 137 ? 18.464 -3.130 55.783 1.00 16.76 136 LEU B N 1
ATOM 2211 C CA . LEU B 1 137 ? 19.468 -2.350 56.518 1.00 20.11 136 LEU B CA 1
ATOM 2212 C C . LEU B 1 137 ? 19.125 -2.287 57.989 1.00 19.26 136 LEU B C 1
ATOM 2213 O O . LEU B 1 137 ? 20.018 -2.140 58.842 1.00 21.87 136 LEU B O 1
ATOM 2218 N N . ASP B 1 138 ? 17.821 -2.375 58.282 1.00 20.16 137 ASP B N 1
ATOM 2219 C CA . ASP B 1 138 ? 17.304 -2.471 59.666 1.00 22.70 137 ASP B CA 1
ATOM 2220 C C . ASP B 1 138 ? 17.850 -3.697 60.420 1.00 22.07 137 ASP B C 1
ATOM 2221 O O . ASP B 1 138 ? 17.829 -3.720 61.651 1.00 22.64 137 ASP B O 1
ATOM 2226 N N . MET B 1 139 ? 18.328 -4.698 59.671 1.00 19.74 138 MET B N 1
ATOM 2227 C CA . MET B 1 139 ? 18.990 -5.878 60.235 1.00 22.01 138 MET B CA 1
ATOM 2228 C C . MET B 1 139 ? 20.506 -5.757 60.097 1.00 22.40 138 MET B C 1
ATOM 2229 O O . MET B 1 139 ? 21.204 -6.759 60.009 1.00 18.82 138 MET B O 1
ATOM 2234 N N . ALA B 1 140 ? 21.003 -4.521 60.109 1.00 20.92 139 ALA B N 1
ATOM 2235 C CA . ALA B 1 140 ? 22.446 -4.242 60.035 1.00 21.99 139 ALA B CA 1
ATOM 2236 C C . ALA B 1 140 ? 23.196 -5.018 61.100 1.00 24.30 139 ALA B C 1
ATOM 2237 O O . ALA B 1 140 ? 24.300 -5.487 60.858 1.00 21.75 139 ALA B O 1
ATOM 2239 N N . GLN B 1 141 ? 22.581 -5.181 62.275 1.00 26.54 140 GLN B N 1
ATOM 2240 C CA . GLN B 1 141 ? 23.219 -5.900 63.402 1.00 31.56 140 GLN B CA 1
ATOM 2241 C C . GLN B 1 141 ? 23.712 -7.281 62.964 1.00 28.23 140 GLN B C 1
ATOM 2242 O O . GLN B 1 141 ? 24.741 -7.748 63.432 1.00 28.00 140 GLN B O 1
ATOM 2248 N N . TYR B 1 142 ? 22.994 -7.890 62.022 1.00 27.29 141 TYR B N 1
ATOM 2249 C CA . TYR B 1 142 ? 23.258 -9.242 61.561 1.00 24.17 141 TYR B CA 1
ATOM 2250 C C . TYR B 1 142 ? 23.828 -9.282 60.123 1.00 24.65 141 TYR B C 1
ATOM 2251 O O . TYR B 1 142 ? 23.601 -10.251 59.399 1.00 19.23 141 TYR B O 1
ATOM 2260 N N . ARG B 1 143 ? 24.532 -8.224 59.709 1.00 22.74 142 ARG B N 1
ATOM 2261 C CA . ARG B 1 143 ? 25.187 -8.194 58.394 1.00 22.86 142 ARG B CA 1
ATOM 2262 C C . ARG B 1 143 ? 25.999 -9.449 58.072 1.00 20.19 142 ARG B C 1
ATOM 2263 O O . ARG B 1 143 ? 26.755 -9.924 58.910 1.00 22.83 142 ARG B O 1
ATOM 2271 N N . GLN B 1 144 ? 25.867 -9.944 56.838 1.00 21.06 143 GLN B N 1
ATOM 2272 C CA . GLN B 1 144 ? 26.849 -10.849 56.227 1.00 21.27 143 GLN B CA 1
ATOM 2273 C C . GLN B 1 144 ? 27.707 -10.116 55.168 1.00 22.89 143 GLN B C 1
ATOM 2274 O O . GLN B 1 144 ? 28.767 -10.603 54.774 1.00 18.97 143 GLN B O 1
ATOM 2280 N N . VAL B 1 145 ? 27.222 -8.957 54.709 1.00 18.67 144 VAL B N 1
ATOM 2281 C CA . VAL B 1 145 ? 27.889 -8.159 53.695 1.00 18.62 144 VAL B CA 1
ATOM 2282 C C . VAL B 1 145 ? 28.024 -6.748 54.261 1.00 16.01 144 VAL B C 1
ATOM 2283 O O . VAL B 1 145 ? 27.069 -6.236 54.801 1.00 16.38 144 VAL B O 1
ATOM 2287 N N . THR B 1 146 ? 29.224 -6.162 54.201 1.00 18.01 145 THR B N 1
ATOM 2288 C CA . THR B 1 146 ? 29.449 -4.780 54.593 1.00 17.56 145 THR B CA 1
ATOM 2289 C C . THR B 1 146 ? 29.028 -3.846 53.476 1.00 16.11 145 THR B C 1
ATOM 2290 O O . THR B 1 146 ? 28.938 -4.230 52.289 1.00 14.68 145 THR B O 1
ATOM 2294 N N . LYS B 1 147 ? 28.786 -2.611 53.854 1.00 17.61 146 LYS B N 1
ATOM 2295 C CA . LYS B 1 147 ? 28.574 -1.555 52.892 1.00 19.46 146 LYS B CA 1
ATOM 2296 C C . LYS B 1 147 ? 29.717 -1.484 51.845 1.00 16.52 146 LYS B C 1
ATOM 2297 O O . LYS B 1 147 ? 29.443 -1.410 50.617 1.00 14.44 146 LYS B O 1
ATOM 2302 N N . ALA B 1 148 ? 30.971 -1.511 52.329 1.00 14.19 147 ALA B N 1
ATOM 2303 C CA . ALA B 1 148 ? 32.170 -1.482 51.450 1.00 14.28 147 ALA B CA 1
ATOM 2304 C C . ALA B 1 148 ? 32.115 -2.551 50.385 1.00 13.02 147 ALA B C 1
ATOM 2305 O O . ALA B 1 148 ? 32.380 -2.287 49.233 1.00 14.97 147 ALA B O 1
ATOM 2307 N N . GLU B 1 149 ? 31.731 -3.753 50.774 1.00 15.82 148 GLU B N 1
ATOM 2308 C CA . GLU B 1 149 ? 31.610 -4.851 49.824 1.00 14.97 148 GLU B CA 1
ATOM 2309 C C . GLU B 1 149 ? 30.544 -4.592 48.762 1.00 15.12 148 GLU B C 1
ATOM 2310 O O . GLU B 1 149 ? 30.713 -4.990 47.622 1.00 16.81 148 GLU B O 1
ATOM 2316 N N . GLY B 1 150 ? 29.473 -3.875 49.121 1.00 15.93 149 GLY B N 1
ATOM 2317 C CA . GLY B 1 150 ? 28.454 -3.475 48.164 1.00 15.28 149 GLY B CA 1
ATOM 2318 C C . GLY B 1 150 ? 28.968 -2.438 47.164 1.00 12.35 149 GLY B C 1
ATOM 2319 O O . GLY B 1 150 ? 28.725 -2.572 45.965 1.00 13.69 149 GLY B O 1
ATOM 2320 N N . VAL B 1 151 ? 29.681 -1.429 47.669 1.00 13.51 150 VAL B N 1
ATOM 2321 C CA . VAL B 1 151 ? 30.404 -0.454 46.857 1.00 17.47 150 VAL B CA 1
ATOM 2322 C C . VAL B 1 151 ? 31.342 -1.147 45.844 1.00 16.81 150 VAL B C 1
ATOM 2323 O O . VAL B 1 151 ? 31.375 -0.778 44.656 1.00 13.62 150 VAL B O 1
ATOM 2327 N N . ALA B 1 152 ? 32.100 -2.135 46.330 1.00 15.98 151 ALA B N 1
ATOM 2328 C CA . ALA B 1 152 ? 33.065 -2.900 45.525 1.00 14.46 151 ALA B CA 1
ATOM 2329 C C . ALA B 1 152 ? 32.370 -3.717 44.418 1.00 15.27 151 ALA B C 1
ATOM 2330 O O . ALA B 1 152 ? 32.799 -3.706 43.288 1.00 16.05 151 ALA B O 1
ATOM 2332 N N . LEU B 1 153 ? 31.245 -4.364 44.751 1.00 15.72 152 LEU B N 1
ATOM 2333 C CA . LEU B 1 153 ? 30.461 -5.088 43.771 1.00 13.83 152 LEU B CA 1
ATOM 2334 C C . LEU B 1 153 ? 29.955 -4.094 42.706 1.00 15.72 152 LEU B C 1
ATOM 2335 O O . LEU B 1 153 ? 30.119 -4.337 41.527 1.00 14.04 152 LEU B O 1
ATOM 2340 N N . ALA B 1 154 ? 29.392 -2.958 43.133 1.00 15.63 153 ALA B N 1
ATOM 2341 C CA . ALA B 1 154 ? 28.896 -1.954 42.191 1.00 17.23 153 ALA B CA 1
ATOM 2342 C C . ALA B 1 154 ? 30.017 -1.464 41.246 1.00 16.19 153 ALA B C 1
ATOM 2343 O O . ALA B 1 154 ? 29.782 -1.216 40.071 1.00 14.61 153 ALA B O 1
ATOM 2345 N N . GLY B 1 155 ? 31.200 -1.283 41.811 1.00 19.22 154 GLY B N 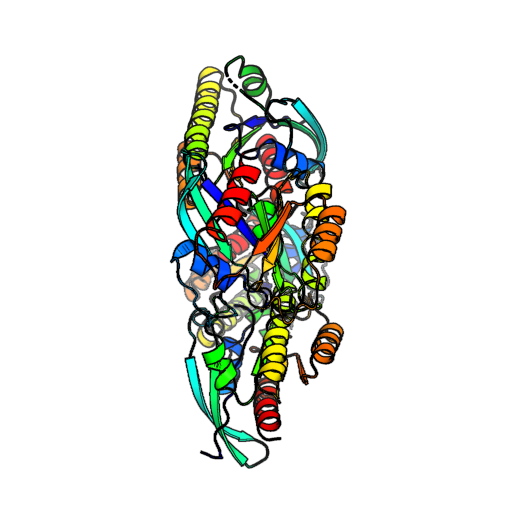1
ATOM 2346 C CA . GLY B 1 155 ? 32.426 -0.936 41.087 1.00 18.71 154 GLY B CA 1
ATOM 2347 C C . GLY B 1 155 ? 32.777 -1.855 39.949 1.00 16.46 154 GLY B C 1
ATOM 2348 O O . GLY B 1 155 ? 33.299 -1.392 38.930 1.00 18.64 154 GLY B O 1
ATOM 2349 N N . ARG B 1 156 ? 32.508 -3.150 40.112 1.00 16.73 155 ARG B N 1
ATOM 2350 C CA . ARG B 1 156 ? 32.751 -4.148 39.062 1.00 18.33 155 ARG B CA 1
ATOM 2351 C C . ARG B 1 156 ? 31.836 -3.931 37.847 1.00 16.90 155 ARG B C 1
ATOM 2352 O O . ARG B 1 156 ? 32.166 -4.321 36.726 1.00 17.69 155 ARG B O 1
ATOM 2360 N N . PHE B 1 157 ? 30.691 -3.292 38.074 1.00 17.58 156 PHE B N 1
ATOM 2361 C CA . PHE B 1 157 ? 29.650 -3.157 37.051 1.00 17.65 156 PHE B CA 1
ATOM 2362 C C . PHE B 1 157 ? 29.269 -1.705 36.736 1.00 17.77 156 PHE B C 1
ATOM 2363 O O . PHE B 1 157 ? 28.367 -1.467 35.934 1.00 23.65 156 PHE B O 1
ATOM 2371 N N . GLY B 1 158 ? 29.976 -0.755 37.343 1.00 19.58 157 GLY B N 1
ATOM 2372 C CA . GLY B 1 158 ? 29.736 0.669 37.141 1.00 23.37 157 GLY B CA 1
ATOM 2373 C C . GLY B 1 158 ? 28.357 1.171 37.533 1.00 23.14 157 GLY B C 1
ATOM 2374 O O . GLY B 1 158 ? 27.867 2.148 36.967 1.00 24.37 157 GLY B O 1
ATOM 2375 N N . CYS B 1 159 ? 27.719 0.540 38.515 1.00 22.29 158 CYS B N 1
ATOM 2376 C CA . CYS B 1 159 ? 26.341 0.929 38.845 1.00 21.40 158 CYS B CA 1
ATOM 2377 C C . CYS B 1 159 ? 26.313 1.784 40.111 1.00 19.75 158 CYS B C 1
ATOM 2378 O O . CYS B 1 159 ? 27.321 1.915 40.775 1.00 17.28 158 CYS B O 1
ATOM 2381 N N . LEU B 1 160 ? 25.176 2.411 40.396 1.00 19.75 159 LEU B N 1
ATOM 2382 C CA . LEU B 1 160 ? 24.984 3.106 41.659 1.00 19.68 159 LEU B CA 1
ATOM 2383 C C . LEU B 1 160 ? 24.694 2.071 42.760 1.00 21.78 159 LEU B C 1
ATOM 2384 O O . LEU B 1 160 ? 24.297 0.927 42.472 1.00 23.03 159 LEU B O 1
ATOM 2389 N N . PHE B 1 161 ? 24.941 2.465 44.007 1.00 19.12 160 PHE B N 1
ATOM 2390 C CA . PHE B 1 161 ? 24.790 1.556 45.167 1.00 17.98 160 PHE B CA 1
ATOM 2391 C C . PHE B 1 161 ? 24.105 2.324 46.305 1.00 17.61 160 PHE B C 1
ATOM 2392 O O . PHE B 1 161 ? 24.550 3.425 46.661 1.00 13.59 160 PHE B O 1
ATOM 2400 N N . PHE B 1 162 ? 23.031 1.730 46.840 1.00 17.69 161 PHE B N 1
ATOM 2401 C CA . PHE B 1 162 ? 22.337 2.190 48.034 1.00 18.66 161 PHE B CA 1
ATOM 2402 C C . PHE B 1 162 ? 22.044 1.023 48.976 1.00 19.82 161 PHE B C 1
ATOM 2403 O O . PHE B 1 162 ? 21.824 -0.102 48.532 1.00 20.08 161 PHE B O 1
ATOM 2411 N N . GLU B 1 163 ? 22.055 1.320 50.275 1.00 16.06 162 GLU B N 1
ATOM 2412 C CA . GLU B 1 163 ? 21.549 0.431 51.281 1.00 15.25 162 GLU B CA 1
ATOM 2413 C C . GLU B 1 163 ? 20.198 0.978 51.701 1.00 19.26 162 GLU B C 1
ATOM 2414 O O . GLU B 1 163 ? 20.023 2.192 51.890 1.00 20.44 162 GLU B O 1
ATOM 2420 N N . VAL B 1 164 ? 19.223 0.087 51.755 1.00 16.45 163 VAL B N 1
ATOM 2421 C CA . VAL B 1 164 ? 17.836 0.458 51.996 1.00 17.18 163 VAL B CA 1
ATOM 2422 C C . VAL B 1 164 ? 17.162 -0.537 52.924 1.00 16.19 163 VAL B C 1
ATOM 2423 O O . VAL B 1 164 ? 17.668 -1.610 53.144 1.00 13.12 163 VAL B O 1
ATOM 2427 N N . SER B 1 165 ? 15.995 -0.168 53.443 1.00 18.84 164 SER B N 1
ATOM 2428 C CA . SER B 1 165 ? 15.132 -1.095 54.205 1.00 18.75 164 SER B CA 1
ATOM 2429 C C . SER B 1 165 ? 13.659 -0.859 53.832 1.00 17.15 164 SER B C 1
ATOM 2430 O O . SER B 1 165 ? 13.191 0.287 53.767 1.00 18.42 164 SER B O 1
ATOM 2433 N N . ALA B 1 166 ? 12.945 -1.944 53.551 1.00 16.38 165 ALA B N 1
ATOM 2434 C CA . ALA B 1 166 ? 11.494 -1.879 53.346 1.00 16.19 165 ALA B CA 1
ATOM 2435 C C . ALA B 1 166 ? 10.738 -1.550 54.666 1.00 15.56 165 ALA B C 1
ATOM 2436 O O . ALA B 1 166 ? 9.576 -1.178 54.608 1.00 18.42 165 ALA B O 1
ATOM 2438 N N . CYS B 1 167 ? 11.354 -1.729 55.844 1.00 19.42 166 CYS B N 1
ATOM 2439 C CA . CYS B 1 167 ? 10.674 -1.307 57.110 1.00 25.51 166 CYS B CA 1
ATOM 2440 C C . CYS B 1 167 ? 11.331 -0.159 57.892 1.00 27.76 166 CYS B C 1
ATOM 2441 O O . CYS B 1 167 ? 11.271 -0.096 59.128 1.00 30.85 166 CYS B O 1
ATOM 2444 N N . LEU B 1 168 ? 11.945 0.758 57.165 1.00 24.96 167 LEU B N 1
ATOM 2445 C CA . LEU B 1 168 ? 12.317 2.048 57.724 1.00 25.38 167 LEU B CA 1
ATOM 2446 C C . LEU B 1 168 ? 11.495 3.063 56.954 1.00 27.49 167 LEU B C 1
ATOM 2447 O O . LEU B 1 168 ? 10.554 2.663 56.262 1.00 33.75 167 LEU B O 1
ATOM 2452 N N . ASP B 1 169 ? 11.827 4.350 57.043 1.00 24.25 168 ASP B N 1
ATOM 2453 C CA . ASP B 1 169 ? 10.992 5.377 56.479 1.00 25.57 168 ASP B CA 1
ATOM 2454 C C . ASP B 1 169 ? 10.738 5.215 54.958 1.00 24.10 168 ASP B C 1
ATOM 2455 O O . ASP B 1 169 ? 11.601 4.762 54.194 1.00 24.85 168 ASP B O 1
ATOM 2460 N N . PHE B 1 170 ? 9.530 5.580 54.554 1.00 21.89 169 PHE B N 1
ATOM 2461 C CA . PHE B 1 170 ? 9.139 5.570 53.162 1.00 22.62 169 PHE B CA 1
ATOM 2462 C C . PHE B 1 170 ? 10.075 6.416 52.286 1.00 23.41 169 PHE B C 1
ATOM 2463 O O . PHE B 1 170 ? 10.401 6.020 51.172 1.00 25.58 169 PHE B O 1
ATOM 2471 N N . GLU B 1 171 ? 10.492 7.586 52.785 1.00 22.45 170 GLU B N 1
ATOM 2472 C CA . GLU B 1 171 ? 11.245 8.561 51.973 1.00 20.20 170 GLU B CA 1
ATOM 2473 C C . GLU B 1 171 ? 12.548 8.006 51.332 1.00 23.10 170 GLU B C 1
ATOM 2474 O O . GLU B 1 171 ? 12.888 8.374 50.207 1.00 22.45 170 GLU B O 1
ATOM 2476 N N . HIS B 1 172 ? 13.244 7.097 52.016 1.00 21.01 171 HIS B N 1
ATOM 2477 C CA A HIS B 1 172 ? 14.536 6.583 51.536 0.50 22.90 171 HIS B CA 1
ATOM 2478 C CA B HIS B 1 172 ? 14.531 6.629 51.510 0.50 21.69 171 HIS B CA 1
ATOM 2479 C C . HIS B 1 172 ? 14.336 5.499 50.475 1.00 22.20 171 HIS B C 1
ATOM 2480 O O . HIS B 1 172 ? 15.183 5.304 49.604 1.00 20.67 171 HIS B O 1
ATOM 2493 N N . VAL B 1 173 ? 13.204 4.803 50.549 1.00 23.02 172 VAL B N 1
ATOM 2494 C CA . VAL B 1 173 ? 12.798 3.860 49.482 1.00 23.39 172 VAL B CA 1
ATOM 2495 C C . VAL B 1 173 ? 12.339 4.690 48.306 1.00 21.86 172 VAL B C 1
ATOM 2496 O O . VAL B 1 173 ? 12.713 4.419 47.168 1.00 18.56 172 VAL B O 1
ATOM 2500 N N . GLN B 1 174 ? 11.552 5.732 48.588 1.00 21.65 173 GLN B N 1
ATOM 2501 C CA . GLN B 1 174 ? 11.100 6.620 47.517 1.00 21.08 173 GLN B CA 1
ATOM 2502 C C . GLN B 1 174 ? 12.307 7.214 46.802 1.00 16.32 173 GLN B C 1
ATOM 2503 O O . GLN B 1 174 ? 12.325 7.242 45.596 1.00 16.62 173 GLN B O 1
ATOM 2509 N N . HIS B 1 175 ? 13.309 7.654 47.555 1.00 20.93 174 HIS B N 1
ATOM 2510 C CA . HIS B 1 175 ? 14.502 8.247 46.959 1.00 22.74 174 HIS B CA 1
ATOM 2511 C C . HIS B 1 175 ? 15.215 7.319 45.963 1.00 22.12 174 HIS B C 1
ATOM 2512 O O . HIS B 1 175 ? 15.565 7.772 44.891 1.00 19.22 174 HIS B O 1
ATOM 2519 N N . VAL B 1 176 ? 15.394 6.031 46.293 1.00 19.21 175 VAL B N 1
ATOM 2520 C CA . VAL B 1 176 ? 16.085 5.103 45.345 1.00 22.18 175 VAL B CA 1
ATOM 2521 C C . VAL B 1 176 ? 15.272 4.849 44.036 1.00 19.06 175 VAL B C 1
ATOM 2522 O O . VAL B 1 176 ? 15.832 4.792 42.928 1.00 21.92 175 VAL B O 1
ATOM 2526 N N . PHE B 1 177 ? 13.964 4.685 44.176 1.00 14.89 176 PHE B N 1
ATOM 2527 C CA . PHE B 1 177 ? 13.056 4.552 43.020 1.00 18.53 176 PHE B CA 1
ATOM 2528 C C . PHE B 1 177 ? 13.112 5.800 42.151 1.00 16.22 176 PHE B C 1
ATOM 2529 O O . PHE B 1 177 ? 13.171 5.721 40.909 1.00 18.06 176 PHE B O 1
ATOM 2537 N N . HIS B 1 178 ? 13.100 6.949 42.806 1.00 16.31 177 HIS B N 1
ATOM 2538 C CA . HIS B 1 178 ? 13.208 8.218 42.073 1.00 19.33 177 HIS B CA 1
ATOM 2539 C C . HIS B 1 178 ? 14.599 8.359 41.413 1.00 18.10 177 HIS B C 1
ATOM 2540 O O . HIS B 1 178 ? 14.702 8.776 40.273 1.00 19.88 177 HIS B O 1
ATOM 2547 N N . GLU B 1 179 ? 15.652 7.935 42.107 1.00 21.09 178 GLU B N 1
ATOM 2548 C CA . GLU B 1 179 ? 16.999 7.947 41.540 1.00 20.80 178 GLU B CA 1
ATOM 2549 C C . GLU B 1 179 ? 17.096 7.090 40.272 1.00 18.60 178 GLU B C 1
ATOM 2550 O O . GLU B 1 179 ? 17.739 7.499 39.290 1.00 18.94 178 GLU B O 1
ATOM 2556 N N . ALA B 1 180 ? 16.441 5.930 40.275 1.00 17.76 179 ALA B N 1
ATOM 2557 C CA . ALA B 1 180 ? 16.398 5.071 39.087 1.00 18.40 179 ALA B CA 1
ATOM 2558 C C . ALA B 1 180 ? 15.739 5.823 37.906 1.00 20.50 179 ALA B C 1
ATOM 2559 O O . ALA B 1 180 ? 16.231 5.765 36.787 1.00 18.96 179 ALA B O 1
ATOM 2561 N N . VAL B 1 181 ? 14.644 6.544 38.206 1.00 18.07 180 VAL B N 1
ATOM 2562 C CA . VAL B 1 181 ? 13.946 7.402 37.235 1.00 20.18 180 VAL B CA 1
ATOM 2563 C C . VAL B 1 181 ? 14.878 8.512 36.688 1.00 20.28 180 VAL B C 1
ATOM 2564 O O . VAL B 1 181 ? 15.013 8.659 35.468 1.00 19.29 180 VAL B O 1
ATOM 2568 N N . ARG B 1 182 ? 15.519 9.257 37.603 1.00 20.13 181 ARG B N 1
ATOM 2569 C CA . ARG B 1 182 ? 16.609 10.206 37.272 1.00 22.97 181 ARG B CA 1
ATOM 2570 C C . ARG B 1 182 ? 17.612 9.596 36.287 1.00 23.47 181 ARG B C 1
ATOM 2571 O O . ARG B 1 182 ? 17.876 10.162 35.234 1.00 25.42 181 ARG B O 1
ATOM 2579 N N . GLU B 1 183 ? 18.138 8.424 36.633 1.00 24.68 182 GLU B N 1
ATOM 2580 C CA . GLU B 1 183 ? 19.126 7.721 35.797 1.00 26.16 182 GLU B CA 1
ATOM 2581 C C . GLU B 1 183 ? 18.554 7.324 34.430 1.00 27.88 182 GLU B C 1
ATOM 2582 O O . GLU B 1 183 ? 19.280 7.324 33.430 1.00 27.20 182 GLU B O 1
ATOM 2588 N N . ALA B 1 184 ? 17.261 6.981 34.386 1.00 29.75 183 ALA B N 1
ATOM 2589 C CA . ALA B 1 184 ? 16.578 6.680 33.121 1.00 25.75 183 ALA B CA 1
ATOM 2590 C C . ALA B 1 184 ? 16.571 7.908 32.213 1.00 29.60 183 ALA B C 1
ATOM 2591 O O . ALA B 1 184 ? 16.709 7.791 30.987 1.00 30.55 183 ALA B O 1
ATOM 2593 N N . ARG B 1 185 ? 16.415 9.078 32.827 1.00 31.12 184 ARG B N 1
ATOM 2594 C CA . ARG B 1 185 ? 16.223 10.341 32.109 1.00 33.17 184 ARG B CA 1
ATOM 2595 C C . ARG B 1 185 ? 17.517 11.164 31.877 1.00 35.55 184 ARG B C 1
ATOM 2596 O O . ARG B 1 185 ? 17.447 12.313 31.424 1.00 35.85 184 ARG B O 1
ATOM 2604 N N . ARG B 1 186 ? 18.683 10.583 32.173 1.00 37.39 185 ARG B N 1
ATOM 2605 C CA . ARG B 1 186 ? 19.986 11.212 31.848 1.00 39.34 185 ARG B CA 1
ATOM 2606 C C . ARG B 1 186 ? 20.458 10.865 30.433 1.00 39.10 185 ARG B C 1
ATOM 2607 O O . ARG B 1 186 ? 19.696 10.343 29.616 1.00 39.80 185 ARG B O 1
ATOM 2615 N N . GLY C 1 18 ? -10.495 -41.249 55.434 1.00 31.71 17 GLY C N 1
ATOM 2616 C CA . GLY C 1 18 ? -9.462 -40.168 55.619 1.00 29.38 17 GLY C CA 1
ATOM 2617 C C . GLY C 1 18 ? -8.066 -40.684 55.287 1.00 26.14 17 GLY C C 1
ATOM 2618 O O . GLY C 1 18 ? -7.388 -40.138 54.417 1.00 27.31 17 GLY C O 1
ATOM 2619 N N . PRO C 1 19 ? -7.632 -41.756 55.978 1.00 26.84 18 PRO C N 1
ATOM 2620 C CA . PRO C 1 19 ? -6.361 -42.435 55.694 1.00 23.08 18 PRO C CA 1
ATOM 2621 C C . PRO C 1 19 ? -6.268 -43.056 54.275 1.00 21.92 18 PRO C C 1
ATOM 2622 O O . PRO C 1 19 ? -5.158 -43.281 53.783 1.00 24.10 18 PRO C O 1
ATOM 2626 N N . LEU C 1 20 ? -7.410 -43.343 53.644 1.00 22.30 19 LEU C N 1
ATOM 2627 C CA . LEU C 1 20 ? -7.438 -43.862 52.255 1.00 22.50 19 LEU C CA 1
ATOM 2628 C C . LEU C 1 20 ? -7.312 -42.773 51.180 1.00 19.93 19 LEU C C 1
ATOM 2629 O O . LEU C 1 20 ? -7.123 -43.075 49.985 1.00 16.70 19 LEU C O 1
ATOM 2634 N N . GLU C 1 21 ? -7.392 -41.515 51.583 1.00 20.07 20 GLU C N 1
ATOM 2635 C CA . GLU C 1 21 ? -7.315 -40.412 50.644 1.00 22.20 20 GLU C CA 1
ATOM 2636 C C . GLU C 1 21 ? -5.893 -40.095 50.167 1.00 20.51 20 GLU C C 1
ATOM 2637 O O . GLU C 1 21 ? -4.936 -40.148 50.929 1.00 21.52 20 GLU C O 1
ATOM 2643 N N . VAL C 1 22 ? -5.780 -39.788 48.877 1.00 20.86 21 VAL C N 1
ATOM 2644 C CA . VAL C 1 22 ? -4.524 -39.423 48.233 1.00 18.89 21 VAL C CA 1
ATOM 2645 C C . VAL C 1 22 ? -4.784 -38.214 47.367 1.00 19.30 21 VAL C C 1
ATOM 2646 O O . VAL C 1 22 ? -5.641 -38.245 46.489 1.00 17.28 21 VAL C O 1
ATOM 2650 N N . ASN C 1 23 ? -4.043 -37.146 47.643 1.00 19.14 22 ASN C N 1
ATOM 2651 C CA . ASN C 1 23 ? -4.099 -35.914 46.853 1.00 20.30 22 ASN C CA 1
ATOM 2652 C C . ASN C 1 23 ? -2.921 -35.811 45.890 1.00 15.47 22 ASN C C 1
ATOM 2653 O O . ASN C 1 23 ? -1.734 -35.754 46.330 1.00 13.96 22 ASN C O 1
ATOM 2658 N N . LEU C 1 24 ? -3.263 -35.785 44.595 1.00 17.01 23 LEU C N 1
ATOM 2659 C CA A LEU C 1 24 ? -2.282 -35.642 43.506 0.50 15.66 23 LEU C CA 1
ATOM 2660 C CA B LEU C 1 24 ? -2.304 -35.661 43.510 0.50 16.71 23 LEU C CA 1
ATOM 2661 C C . LEU C 1 24 ? -2.481 -34.334 42.768 1.00 14.41 23 LEU C C 1
ATOM 2662 O O . LEU C 1 24 ? -3.567 -34.034 42.299 1.00 13.95 23 LEU C O 1
ATOM 2671 N N . ALA C 1 25 ? -1.407 -33.563 42.657 1.00 14.29 24 ALA C N 1
ATOM 2672 C CA . ALA C 1 25 ? -1.427 -32.305 41.902 1.00 19.29 24 ALA C CA 1
ATOM 2673 C C . ALA C 1 25 ? -0.628 -32.479 40.613 1.00 20.54 24 ALA C C 1
ATOM 2674 O O . ALA C 1 25 ? 0.531 -32.932 40.648 1.00 19.03 24 ALA C O 1
ATOM 2676 N N . ILE C 1 26 ? -1.261 -32.112 39.492 1.00 20.20 25 ILE C N 1
ATOM 2677 C CA A ILE C 1 26 ? -0.598 -32.146 38.189 0.50 18.23 25 ILE C CA 1
ATOM 2678 C CA B ILE C 1 26 ? -0.629 -32.141 38.166 0.50 18.96 25 ILE C CA 1
ATOM 2679 C C . ILE C 1 26 ? -0.253 -30.725 37.766 1.00 16.35 25 ILE C C 1
ATOM 2680 O O . ILE C 1 26 ? -1.133 -29.869 37.646 1.00 17.18 25 ILE C O 1
ATOM 2689 N N . LEU C 1 27 ? 1.041 -30.501 37.562 1.00 15.65 26 LEU C N 1
ATOM 2690 C CA . LEU C 1 27 ? 1.602 -29.199 37.196 1.00 17.02 26 LEU C CA 1
ATOM 2691 C C . LEU C 1 27 ? 2.361 -29.262 35.881 1.00 13.64 26 LEU C C 1
ATOM 2692 O O . LEU C 1 27 ? 2.773 -30.326 35.418 1.00 18.62 26 LEU C O 1
ATOM 2697 N N . GLY C 1 28 ? 2.548 -28.102 35.275 1.00 17.52 27 GLY C N 1
ATOM 2698 C CA . GLY C 1 28 ? 3.295 -27.988 34.021 1.00 18.99 27 GLY C CA 1
ATOM 2699 C C . GLY C 1 28 ? 2.754 -26.872 33.173 1.00 18.77 27 GLY C C 1
ATOM 2700 O O . GLY C 1 28 ? 1.632 -26.413 33.399 1.00 20.27 27 GLY C O 1
ATOM 2701 N N . ARG C 1 29 ? 3.565 -26.404 32.222 1.00 19.52 28 ARG C N 1
ATOM 2702 C CA . ARG C 1 29 ? 3.142 -25.403 31.245 1.00 22.37 28 ARG C CA 1
ATOM 2703 C C . ARG C 1 29 ? 1.825 -25.752 30.505 1.00 22.37 28 ARG C C 1
ATOM 2704 O O . ARG C 1 29 ? 1.537 -26.908 30.171 1.00 17.33 28 ARG C O 1
ATOM 2712 N N . ARG C 1 30 ? 1.034 -24.728 30.230 1.00 20.14 29 ARG C N 1
ATOM 2713 C CA . ARG C 1 30 ? -0.183 -24.929 29.484 1.00 20.76 29 ARG C CA 1
ATOM 2714 C C . ARG C 1 30 ? 0.174 -25.569 28.148 1.00 19.18 29 ARG C C 1
ATOM 2715 O O . ARG C 1 30 ? 1.187 -25.218 27.521 1.00 15.01 29 ARG C O 1
ATOM 2723 N N . GLY C 1 31 ? -0.637 -26.537 27.738 1.00 20.44 30 GLY C N 1
ATOM 2724 C CA . GLY C 1 31 ? -0.418 -27.262 26.492 1.00 19.81 30 GLY C CA 1
ATOM 2725 C C . GLY C 1 31 ? 0.401 -28.547 26.624 1.00 20.33 30 GLY C C 1
ATOM 2726 O O . GLY C 1 31 ? 0.600 -29.269 25.637 1.00 20.84 30 GLY C O 1
ATOM 2727 N N . ALA C 1 32 ? 0.881 -28.853 27.822 1.00 18.83 31 ALA C N 1
ATOM 2728 C CA . ALA C 1 32 ? 1.730 -30.034 28.012 1.00 17.61 31 ALA C CA 1
ATOM 2729 C C . ALA C 1 32 ? 0.924 -31.326 27.928 1.00 13.03 31 ALA C C 1
ATOM 2730 O O . ALA C 1 32 ? 1.491 -32.372 27.620 1.00 18.71 31 ALA C O 1
ATOM 2732 N N . GLY C 1 33 ? -0.390 -31.241 28.190 1.00 12.83 32 GLY C N 1
ATOM 2733 C CA . GLY C 1 33 ? -1.299 -32.398 28.174 1.00 14.47 32 GLY C CA 1
ATOM 2734 C C . GLY C 1 33 ? -1.708 -32.894 29.549 1.00 16.35 32 GLY C C 1
ATOM 2735 O O . GLY C 1 33 ? -2.050 -34.056 29.701 1.00 14.28 32 GLY C O 1
ATOM 2736 N N . LYS C 1 34 ? -1.714 -32.003 30.540 1.00 15.25 33 LYS C N 1
ATOM 2737 C CA . LYS C 1 34 ? -2.143 -32.352 31.916 1.00 15.95 33 LYS C CA 1
ATOM 2738 C C . LYS C 1 34 ? -3.596 -32.830 31.954 1.00 15.03 33 LYS C C 1
ATOM 2739 O O . LYS C 1 34 ? -3.904 -33.856 32.556 1.00 15.67 33 LYS C O 1
ATOM 2745 N N . SER C 1 35 ? -4.474 -32.104 31.260 1.00 14.83 34 SER C N 1
ATOM 2746 C CA . SER C 1 35 ? -5.895 -32.400 31.262 1.00 11.91 34 SER C CA 1
ATOM 2747 C C . SER C 1 35 ? -6.162 -33.646 30.445 1.00 12.08 34 SER C C 1
ATOM 2748 O O . SER C 1 35 ? -6.962 -34.494 30.876 1.00 17.53 34 SER C O 1
ATOM 2751 N N . ALA C 1 36 ? -5.437 -33.802 29.329 1.00 14.72 35 ALA C N 1
ATOM 2752 C CA . ALA C 1 36 ? -5.560 -35.005 28.483 1.00 17.67 35 ALA C CA 1
ATOM 2753 C C . ALA C 1 36 ? -5.177 -36.233 29.269 1.00 13.19 35 ALA C C 1
ATOM 2754 O O . ALA C 1 36 ? -5.824 -37.241 29.150 1.00 15.75 35 ALA C O 1
ATOM 2756 N N . LEU C 1 37 ? -4.108 -36.135 30.060 1.00 14.95 36 LEU C N 1
ATOM 2757 C CA . LEU C 1 37 ? -3.633 -37.265 30.880 1.00 18.81 36 LEU C CA 1
ATOM 2758 C C . LEU C 1 37 ? -4.611 -37.600 31.998 1.00 17.17 36 LEU C C 1
ATOM 2759 O O . LEU C 1 37 ? -4.880 -38.774 32.282 1.00 18.09 36 LEU C O 1
ATOM 2764 N N . THR C 1 38 ? -5.159 -36.568 32.628 1.00 16.22 37 THR C N 1
ATOM 2765 C CA . THR C 1 38 ? -6.171 -36.763 33.666 1.00 15.25 37 THR C CA 1
ATOM 2766 C C . THR C 1 38 ? -7.426 -37.451 33.112 1.00 13.65 37 THR C C 1
ATOM 2767 O O . THR C 1 38 ? -7.938 -38.394 33.710 1.00 18.56 37 THR C O 1
ATOM 2771 N N . VAL C 1 39 ? -7.891 -36.998 31.956 1.00 11.54 38 VAL C N 1
ATOM 2772 C CA . VAL C 1 39 ? -9.122 -37.512 31.398 1.00 15.57 38 VAL C CA 1
ATOM 2773 C C . VAL C 1 39 ? -8.906 -38.948 30.902 1.00 13.06 38 VAL C C 1
ATOM 2774 O O . VAL C 1 39 ? -9.809 -39.781 31.095 1.00 15.49 38 VAL C O 1
ATOM 2778 N N . LYS C 1 40 ? -7.730 -39.224 30.335 1.00 15.80 39 LYS C N 1
ATOM 2779 C CA . LYS C 1 40 ? -7.380 -40.594 29.882 1.00 17.88 39 LYS C CA 1
ATOM 2780 C C . LYS C 1 40 ? -7.435 -41.512 31.078 1.00 12.80 39 LYS C C 1
ATOM 2781 O O . LYS C 1 40 ? -8.042 -42.584 31.006 1.00 17.85 39 LYS C O 1
ATOM 2787 N N . PHE C 1 41 ? -6.781 -41.106 32.176 1.00 13.20 40 PHE C N 1
ATOM 2788 C CA . PHE C 1 41 ? -6.786 -41.884 33.418 1.00 15.51 40 PHE C CA 1
ATOM 2789 C C . PHE C 1 41 ? -8.204 -42.155 33.973 1.00 18.95 40 PHE C C 1
ATOM 2790 O O . PHE C 1 41 ? -8.500 -43.278 34.428 1.00 19.37 40 PHE C O 1
ATOM 2798 N N . LEU C 1 42 ? -9.047 -41.127 33.987 1.00 17.96 41 LEU C N 1
ATOM 2799 C CA . LEU C 1 42 ? -10.378 -41.224 34.595 1.00 20.33 41 LEU C CA 1
ATOM 2800 C C . LEU C 1 42 ? -11.405 -41.915 33.711 1.00 18.59 41 LEU C C 1
ATOM 2801 O O . LEU C 1 42 ? -12.271 -42.625 34.220 1.00 20.34 41 LEU C O 1
ATOM 2806 N N . THR C 1 43 ? -11.295 -41.715 32.398 1.00 19.91 42 THR C N 1
ATOM 2807 C CA . THR C 1 43 ? -12.307 -42.149 31.436 1.00 20.74 42 THR C CA 1
ATOM 2808 C C . THR C 1 43 ? -11.846 -43.242 30.459 1.00 19.28 42 THR C C 1
ATOM 2809 O O . THR C 1 43 ? -12.670 -43.795 29.753 1.00 17.90 42 THR C O 1
ATOM 2813 N N . LYS C 1 44 ? -10.536 -43.513 30.403 1.00 20.46 43 LYS C N 1
ATOM 2814 C CA . LYS C 1 44 ? -9.928 -44.410 29.409 1.00 22.91 43 LYS C CA 1
ATOM 2815 C C . LYS C 1 44 ? -9.988 -43.875 27.983 1.00 22.73 43 LYS C C 1
ATOM 2816 O O . LYS C 1 44 ? -9.721 -44.611 27.047 1.00 20.34 43 LYS C O 1
ATOM 2822 N N . ARG C 1 45 ? -10.299 -42.586 27.813 1.00 19.92 44 ARG C N 1
ATOM 2823 C CA . ARG C 1 45 ? -10.426 -42.000 26.499 1.00 20.34 44 ARG C CA 1
ATOM 2824 C C . ARG C 1 45 ? -9.556 -40.773 26.390 1.00 16.80 44 ARG C C 1
ATOM 2825 O O . ARG C 1 45 ? -9.356 -40.084 27.374 1.00 14.35 44 ARG C O 1
ATOM 2831 N N . PHE C 1 46 ? -9.056 -40.531 25.172 1.00 18.21 45 PHE C N 1
ATOM 2832 C CA . PHE C 1 46 ? -8.345 -39.312 24.782 1.00 19.15 45 PHE C CA 1
ATOM 2833 C C . PHE C 1 46 ? -9.332 -38.234 24.323 1.00 17.50 45 PHE C C 1
ATOM 2834 O O . PHE C 1 46 ? -10.018 -38.393 23.325 1.00 17.68 45 PHE C O 1
ATOM 2842 N N . ILE C 1 47 ? -9.366 -37.134 25.056 1.00 19.36 46 ILE C N 1
ATOM 2843 C CA . ILE C 1 47 ? -10.168 -35.968 24.693 1.00 19.90 46 ILE C CA 1
ATOM 2844 C C . ILE C 1 47 ? -9.202 -34.853 24.320 1.00 20.75 46 ILE C C 1
ATOM 2845 O O . ILE C 1 47 ? -8.470 -34.319 25.188 1.00 19.91 46 ILE C O 1
ATOM 2850 N N . SER C 1 48 ? -9.193 -34.507 23.028 1.00 20.18 47 SER C N 1
ATOM 2851 C CA . SER C 1 48 ? -8.121 -33.672 22.458 1.00 22.45 47 SER C CA 1
ATOM 2852 C C . SER C 1 48 ? -8.340 -32.179 22.678 1.00 22.24 47 SER C C 1
ATOM 2853 O O . SER C 1 48 ? -7.403 -31.387 22.600 1.00 20.36 47 SER C O 1
ATOM 2856 N N . GLU C 1 49 ? -9.583 -31.803 22.939 1.00 25.41 48 GLU C N 1
ATOM 2857 C CA . GLU C 1 49 ? -9.911 -30.405 23.210 1.00 26.77 48 GLU C CA 1
ATOM 2858 C C . GLU C 1 49 ? -10.576 -30.365 24.564 1.00 23.58 48 GLU C C 1
ATOM 2859 O O . GLU C 1 49 ? -11.665 -30.909 24.732 1.00 20.25 48 GLU C O 1
ATOM 2865 N N . TYR C 1 50 ? -9.875 -29.776 25.544 1.00 20.97 49 TYR C N 1
ATOM 2866 C CA . TYR C 1 50 ? -10.363 -29.719 26.903 1.00 19.93 49 TYR C CA 1
ATOM 2867 C C . TYR C 1 50 ? -10.006 -28.370 27.481 1.00 19.94 49 TYR C C 1
ATOM 2868 O O . TYR C 1 50 ? -8.826 -28.058 27.606 1.00 18.65 49 TYR C O 1
ATOM 2877 N N . ASP C 1 51 ? -11.036 -27.594 27.826 1.00 21.08 50 ASP C N 1
ATOM 2878 C CA . ASP C 1 51 ? -10.895 -26.227 28.340 1.00 20.14 50 ASP C CA 1
ATOM 2879 C C . ASP C 1 51 ? -9.497 -25.931 28.899 1.00 15.65 50 ASP C C 1
ATOM 2880 O O . ASP C 1 51 ? -9.186 -26.311 30.008 1.00 18.86 50 ASP C O 1
ATOM 2885 N N . PRO C 1 52 ? -8.648 -25.253 28.114 1.00 22.66 51 PRO C N 1
ATOM 2886 C CA . PRO C 1 52 ? -7.291 -24.978 28.603 1.00 24.50 51 PRO C CA 1
ATOM 2887 C C . PRO C 1 52 ? -7.190 -24.181 29.917 1.00 21.45 51 PRO C C 1
ATOM 2888 O O . PRO C 1 52 ? -6.150 -24.232 30.597 1.00 21.27 51 PRO C O 1
ATOM 2892 N N . ASN C 1 53 ? -8.252 -23.462 30.265 1.00 21.67 52 ASN C N 1
ATOM 2893 C CA . ASN C 1 53 ? -8.272 -22.601 31.446 1.00 20.23 52 ASN C CA 1
ATOM 2894 C C . ASN C 1 53 ? -8.885 -23.245 32.673 1.00 20.20 52 ASN C C 1
ATOM 2895 O O . ASN C 1 53 ? -8.775 -22.689 33.775 1.00 21.64 52 ASN C O 1
ATOM 2900 N N . LEU C 1 54 ? -9.505 -24.416 32.500 1.00 20.73 53 LEU C N 1
ATOM 2901 C CA . LEU C 1 54 ? -10.185 -25.098 33.610 1.00 20.17 53 LEU C CA 1
ATOM 2902 C C . LEU C 1 54 ? -9.222 -25.827 34.561 1.00 19.50 53 LEU C C 1
ATOM 2903 O O . LEU C 1 54 ? -8.509 -26.760 34.170 1.00 18.12 53 LEU C O 1
ATOM 2908 N N . GLU C 1 55 ? -9.249 -25.389 35.825 1.00 21.93 54 GLU C N 1
ATOM 2909 C CA . GLU C 1 55 ? -8.559 -26.048 36.933 1.00 18.95 54 GLU C CA 1
ATOM 2910 C C . GLU C 1 55 ? -9.595 -26.554 37.917 1.00 21.07 54 GLU C C 1
ATOM 2911 O O . GLU C 1 55 ? -10.500 -25.825 38.324 1.00 16.42 54 GLU C O 1
ATOM 2917 N N . ASP C 1 56 ? -9.457 -27.811 38.296 1.00 18.11 55 ASP C N 1
ATOM 2918 C CA . ASP C 1 56 ? -10.354 -28.404 39.232 1.00 20.68 55 ASP C CA 1
ATOM 2919 C C . ASP C 1 56 ? -9.758 -29.681 39.759 1.00 21.20 55 ASP C C 1
ATOM 2920 O O . ASP C 1 56 ? -8.730 -30.149 39.268 1.00 18.38 55 ASP C O 1
ATOM 2925 N N . THR C 1 57 ? -10.377 -30.176 40.828 1.00 20.36 56 THR C N 1
ATOM 2926 C CA . THR C 1 57 ? -9.999 -31.405 41.476 1.00 20.39 56 THR C CA 1
ATOM 2927 C C . THR C 1 57 ? -11.047 -32.480 41.168 1.00 20.85 56 THR C C 1
ATOM 2928 O O . THR C 1 57 ? -12.269 -32.325 41.448 1.00 21.36 56 THR C O 1
ATOM 2932 N N . TYR C 1 58 ? -10.547 -33.581 40.626 1.00 18.84 57 TYR C N 1
ATOM 2933 C CA . TYR C 1 58 ? -11.359 -34.698 40.176 1.00 18.34 57 TYR C CA 1
ATOM 2934 C C . TYR C 1 58 ? -11.216 -35.844 41.158 1.00 19.30 57 TYR C C 1
ATOM 2935 O O . TYR C 1 58 ? -10.087 -36.240 41.506 1.00 14.48 57 TYR C O 1
ATOM 2944 N N . SER C 1 59 ? -12.354 -36.404 41.576 1.00 22.00 58 SER C N 1
ATOM 2945 C CA . SER C 1 59 ? -12.399 -37.471 42.607 1.00 22.94 58 SER C CA 1
ATOM 2946 C C . SER C 1 59 ? -12.773 -38.806 42.013 1.00 22.96 58 SER C C 1
ATOM 2947 O O . SER C 1 59 ? -13.747 -38.896 41.256 1.00 22.10 58 SER C O 1
ATOM 2950 N N . SER C 1 60 ? -12.037 -39.852 42.376 1.00 24.62 59 SER C N 1
ATOM 2951 C CA . SER C 1 60 ? -12.362 -41.220 41.925 1.00 26.22 59 SER C CA 1
ATOM 2952 C C . SER C 1 60 ? -11.899 -42.278 42.943 1.00 26.50 59 SER C C 1
ATOM 2953 O O . SER C 1 60 ? -11.022 -42.025 43.764 1.00 24.66 59 SER C O 1
ATOM 2956 N N . GLU C 1 61 ? -12.517 -43.450 42.894 1.00 24.94 60 GLU C N 1
ATOM 2957 C CA . GLU C 1 61 ? -12.088 -44.562 43.733 1.00 25.54 60 GLU C CA 1
ATOM 2958 C C . GLU C 1 61 ? -11.278 -45.506 42.873 1.00 24.49 60 GLU C C 1
ATOM 2959 O O . GLU C 1 61 ? -11.692 -45.866 41.781 1.00 28.47 60 GLU C O 1
ATOM 2965 N N . GLU C 1 62 ? -10.096 -45.855 43.359 1.00 23.41 61 GLU C N 1
ATOM 2966 C CA . GLU C 1 62 ? -9.120 -46.600 42.584 1.00 23.20 61 GLU C CA 1
ATOM 2967 C C . GLU C 1 62 ? -8.592 -47.730 43.457 1.00 23.83 61 GLU C C 1
ATOM 2968 O O . GLU C 1 62 ? -8.815 -47.756 44.681 1.00 19.57 61 GLU C O 1
ATOM 2974 N N . THR C 1 63 ? -7.874 -48.631 42.818 1.00 22.88 62 THR C N 1
ATOM 2975 C CA . THR C 1 63 ? -7.176 -49.706 43.504 1.00 27.12 62 THR C CA 1
ATOM 2976 C C . THR C 1 63 ? -5.733 -49.667 43.043 1.00 24.84 62 THR C C 1
ATOM 2977 O O . THR C 1 63 ? -5.452 -49.692 41.831 1.00 24.64 62 THR C O 1
ATOM 2981 N N . VAL C 1 64 ? -4.830 -49.559 44.009 1.00 24.02 63 VAL C N 1
ATOM 2982 C CA . VAL C 1 64 ? -3.396 -49.558 43.770 1.00 22.28 63 VAL C CA 1
ATOM 2983 C C . VAL C 1 64 ? -2.784 -50.628 44.684 1.00 24.46 63 VAL C C 1
ATOM 2984 O O . VAL C 1 64 ? -2.942 -50.558 45.897 1.00 22.59 63 VAL C O 1
ATOM 2988 N N . ASP C 1 65 ? -2.131 -51.634 44.090 1.00 24.84 64 ASP C N 1
ATOM 2989 C CA . ASP C 1 65 ? -1.509 -52.728 44.870 1.00 26.71 64 ASP C CA 1
ATOM 2990 C C . ASP C 1 65 ? -2.483 -53.298 45.917 1.00 25.59 64 ASP C C 1
ATOM 2991 O O . ASP C 1 65 ? -2.126 -53.465 47.086 1.00 23.85 64 ASP C O 1
ATOM 2996 N N . HIS C 1 66 ? -3.720 -53.544 45.476 1.00 29.28 65 HIS C N 1
ATOM 2997 C CA . HIS C 1 66 ? -4.770 -54.245 46.260 1.00 33.26 65 HIS C CA 1
ATOM 2998 C C . HIS C 1 66 ? -5.328 -53.442 47.441 1.00 33.43 65 HIS C C 1
ATOM 2999 O O . HIS C 1 66 ? -5.927 -54.015 48.357 1.00 37.75 65 HIS C O 1
ATOM 3006 N N . GLN C 1 67 ? -5.130 -52.125 47.402 1.00 30.16 66 GLN C N 1
ATOM 3007 C CA . GLN C 1 67 ? -5.553 -51.218 48.471 1.00 29.92 66 GLN C CA 1
ATOM 3008 C C . GLN C 1 67 ? -6.492 -50.190 47.861 1.00 27.55 66 GLN C C 1
ATOM 3009 O O . GLN C 1 67 ? -6.224 -49.701 46.770 1.00 26.00 66 GLN C O 1
ATOM 3015 N N . PRO C 1 68 ? -7.607 -49.878 48.549 1.00 26.21 67 PRO C N 1
ATOM 3016 C CA . PRO C 1 68 ? -8.491 -48.837 48.045 1.00 25.98 67 PRO C CA 1
ATOM 3017 C C . PRO C 1 68 ? -7.775 -47.506 48.117 1.00 24.32 67 PRO C C 1
ATOM 3018 O O . PRO C 1 68 ? -6.898 -47.320 48.953 1.00 25.40 67 PRO C O 1
ATOM 3022 N N . VAL C 1 69 ? -8.132 -46.608 47.214 1.00 23.39 68 VAL C N 1
ATOM 3023 C CA . VAL C 1 69 ? -7.597 -45.257 47.200 1.00 21.29 68 VAL C CA 1
ATOM 3024 C C . VAL C 1 69 ? -8.754 -44.323 46.888 1.00 20.69 68 VAL C C 1
ATOM 3025 O O . VAL C 1 69 ? -9.467 -44.517 45.884 1.00 21.62 68 VAL C O 1
ATOM 3029 N N . HIS C 1 70 ? -8.975 -43.337 47.742 1.00 16.96 69 HIS C N 1
ATOM 3030 C CA . HIS C 1 70 ? -9.914 -42.247 47.427 1.00 21.43 69 HIS C CA 1
ATOM 3031 C C . HIS C 1 70 ? -9.068 -41.134 46.808 1.00 21.62 69 HIS C C 1
ATOM 3032 O O . HIS C 1 70 ? -8.438 -40.343 47.513 1.00 18.82 69 HIS C O 1
ATOM 3039 N N . LEU C 1 71 ? -9.013 -41.131 45.479 1.00 17.02 70 LEU C N 1
ATOM 3040 C CA . LEU C 1 71 ? -8.091 -40.257 44.746 1.00 20.00 70 LEU C CA 1
ATOM 3041 C C . LEU C 1 71 ? -8.739 -38.904 44.466 1.00 18.67 70 LEU C C 1
ATOM 3042 O O . LEU C 1 71 ? -9.935 -38.814 44.126 1.00 20.73 70 LEU C O 1
ATOM 3047 N N . ARG C 1 72 ? -7.936 -37.860 44.619 1.00 15.71 71 ARG C N 1
ATOM 3048 C CA . ARG C 1 72 ? -8.288 -36.487 44.247 1.00 19.54 71 ARG C CA 1
ATOM 3049 C C . ARG C 1 72 ? -7.153 -35.990 43.358 1.00 17.62 71 ARG C C 1
ATOM 3050 O O . ARG C 1 72 ? -6.010 -35.888 43.813 1.00 16.83 71 ARG C O 1
ATOM 3055 N N . VAL C 1 73 ? -7.447 -35.738 42.086 1.00 13.51 72 VAL C N 1
ATOM 3056 C CA . VAL C 1 73 ? -6.446 -35.249 41.157 1.00 17.17 72 VAL C CA 1
ATOM 3057 C C . VAL C 1 73 ? -6.785 -33.793 40.852 1.00 18.65 72 VAL C C 1
ATOM 3058 O O . VAL C 1 73 ? -7.853 -33.498 40.293 1.00 23.35 72 VAL C O 1
ATOM 3062 N N . MET C 1 74 ? -5.883 -32.905 41.248 1.00 18.85 73 MET C N 1
ATOM 3063 C CA . MET C 1 74 ? -5.980 -31.488 40.944 1.00 18.29 73 MET C CA 1
ATOM 3064 C C . MET C 1 74 ? -5.223 -31.191 39.646 1.00 14.73 73 MET C C 1
ATOM 3065 O O . MET C 1 74 ? -3.973 -31.239 39.573 1.00 13.34 73 MET C O 1
ATOM 3070 N N . ASP C 1 75 ? -5.989 -30.893 38.607 1.00 18.14 74 ASP C N 1
ATOM 3071 C CA . ASP C 1 75 ? -5.449 -30.651 37.300 1.00 17.68 74 ASP C CA 1
ATOM 3072 C C . ASP C 1 75 ? -5.378 -29.133 37.228 1.00 18.50 74 ASP C C 1
ATOM 3073 O O . ASP C 1 75 ? -6.389 -28.454 37.226 1.00 17.42 74 ASP C O 1
ATOM 3078 N N . THR C 1 76 ? -4.171 -28.612 37.206 1.00 15.03 75 THR C N 1
ATOM 3079 C CA . THR C 1 76 ? -3.989 -27.181 37.405 1.00 18.22 75 THR C CA 1
ATOM 3080 C C . THR C 1 76 ? -4.004 -26.434 36.075 1.00 18.53 75 THR C C 1
ATOM 3081 O O . THR C 1 76 ? -3.829 -27.017 35.002 1.00 21.65 75 THR C O 1
ATOM 3085 N N . ALA C 1 77 ? -4.266 -25.141 36.176 1.00 18.71 76 ALA C N 1
ATOM 3086 C CA . ALA C 1 77 ? -4.204 -24.226 35.064 1.00 18.16 76 ALA C CA 1
ATOM 3087 C C . ALA C 1 77 ? -3.627 -22.913 35.598 1.00 25.13 76 ALA C C 1
ATOM 3088 O O . ALA C 1 77 ? -4.354 -21.943 35.829 1.00 27.84 76 ALA C O 1
ATOM 3090 N N . ASP C 1 78 ? -2.312 -22.910 35.821 1.00 26.76 77 ASP C N 1
ATOM 3091 C CA . ASP C 1 78 ? -1.591 -21.722 36.287 1.00 30.39 77 ASP C CA 1
ATOM 3092 C C . ASP C 1 78 ? -1.642 -20.590 35.236 1.00 33.67 77 ASP C C 1
ATOM 3093 O O . ASP C 1 78 ? -1.850 -20.855 34.056 1.00 32.86 77 ASP C O 1
ATOM 3098 N N . LEU C 1 79 ? -1.484 -19.333 35.673 1.00 36.37 78 LEU C N 1
ATOM 3099 C CA . LEU C 1 79 ? -1.267 -18.212 34.733 1.00 35.57 78 LEU C CA 1
ATOM 3100 C C . LEU C 1 79 ? 0.153 -18.292 34.175 1.00 36.15 78 LEU C C 1
ATOM 3101 O O . LEU C 1 79 ? 0.958 -19.114 34.647 1.00 33.87 78 LEU C O 1
ATOM 3106 N N . PRO C 1 82 ? 3.126 -18.664 37.385 1.00 32.56 81 PRO C N 1
ATOM 3107 C CA . PRO C 1 82 ? 2.318 -19.145 38.490 1.00 32.82 81 PRO C CA 1
ATOM 3108 C C . PRO C 1 82 ? 2.272 -18.185 39.667 1.00 32.12 81 PRO C C 1
ATOM 3109 O O . PRO C 1 82 ? 3.238 -17.445 39.907 1.00 29.74 81 PRO C O 1
ATOM 3113 N N . ARG C 1 83 ? 1.137 -18.186 40.373 1.00 31.12 82 ARG C N 1
ATOM 3114 C CA . ARG C 1 83 ? 0.982 -17.498 41.668 1.00 27.81 82 ARG C CA 1
ATOM 3115 C C . ARG C 1 83 ? -0.083 -18.249 42.469 1.00 25.56 82 ARG C C 1
ATOM 3116 O O . ARG C 1 83 ? -0.626 -19.224 41.984 1.00 27.29 82 ARG C O 1
ATOM 3119 N N . ASN C 1 84 ? -0.364 -17.803 43.691 1.00 26.00 83 ASN C N 1
ATOM 3120 C CA . ASN C 1 84 ? -1.218 -18.561 44.635 1.00 25.10 83 ASN C CA 1
ATOM 3121 C C . ASN C 1 84 ? -0.899 -20.072 44.640 1.00 21.49 83 ASN C C 1
ATOM 3122 O O . ASN C 1 84 ? -1.797 -20.906 44.766 1.00 20.01 83 ASN C O 1
ATOM 3127 N N . CYS C 1 85 ? 0.399 -20.390 44.543 1.00 22.32 84 CYS C N 1
ATOM 3128 C CA . CYS C 1 85 ? 0.913 -21.776 44.443 1.00 22.23 84 CYS C CA 1
ATOM 3129 C C . CYS C 1 85 ? 0.590 -22.672 45.605 1.00 19.85 84 CYS C C 1
ATOM 3130 O O . CYS C 1 85 ? 0.531 -23.888 45.452 1.00 19.43 84 CYS C O 1
ATOM 3133 N N . GLU C 1 86 ? 0.381 -22.071 46.757 1.00 18.97 85 GLU C N 1
ATOM 3134 C CA . GLU C 1 86 ? 0.087 -22.794 47.990 1.00 22.84 85 GLU C CA 1
ATOM 3135 C C . GLU C 1 86 ? -1.204 -23.629 47.905 1.00 20.70 85 GLU C C 1
ATOM 3136 O O . GLU C 1 86 ? -1.380 -24.586 48.656 1.00 20.82 85 GLU C O 1
ATOM 3142 N N . ARG C 1 87 ? -2.099 -23.246 46.999 1.00 19.53 86 ARG C N 1
ATOM 3143 C CA . ARG C 1 87 ? -3.336 -23.971 46.762 1.00 18.75 86 ARG C CA 1
ATOM 3144 C C . ARG C 1 87 ? -3.038 -25.454 46.444 1.00 21.96 86 ARG C C 1
ATOM 3145 O O . ARG C 1 87 ? -3.801 -26.329 46.846 1.00 23.45 86 ARG C O 1
ATOM 3153 N N . TYR C 1 88 ? -1.920 -25.714 45.742 1.00 20.73 87 TYR C N 1
ATOM 3154 C CA . TYR C 1 88 ? -1.458 -27.087 45.525 1.00 20.54 87 TYR C CA 1
ATOM 3155 C C . TYR C 1 88 ? -0.316 -27.474 46.417 1.00 19.90 87 TYR C C 1
ATOM 3156 O O . TYR C 1 88 ? -0.300 -28.600 46.923 1.00 18.19 87 TYR C O 1
ATOM 3165 N N . LEU C 1 89 ? 0.638 -26.558 46.635 1.00 18.93 88 LEU C 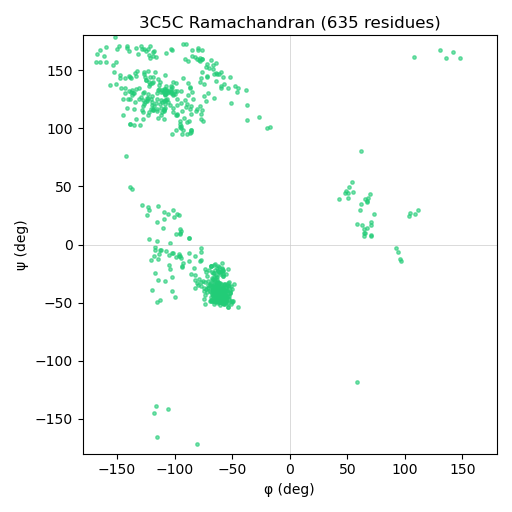N 1
ATOM 3166 C CA . LEU C 1 89 ? 1.830 -26.883 47.431 1.00 21.64 88 LEU C CA 1
ATOM 3167 C C . LEU C 1 89 ? 1.474 -27.417 48.817 1.00 22.92 88 LEU C C 1
ATOM 3168 O O . LEU C 1 89 ? 2.084 -28.393 49.288 1.00 25.03 88 LEU C O 1
ATOM 3173 N N . ASN C 1 90 ? 0.510 -26.773 49.478 1.00 23.50 89 ASN C N 1
ATOM 3174 C CA . ASN C 1 90 ? 0.089 -27.158 50.837 1.00 24.02 89 ASN C CA 1
ATOM 3175 C C . ASN C 1 90 ? -1.017 -28.243 50.917 1.00 22.98 89 ASN C C 1
ATOM 3176 O O . ASN C 1 90 ? -1.483 -28.578 52.009 1.00 24.33 89 ASN C O 1
ATOM 3181 N N . TRP C 1 91 ? -1.401 -28.806 49.778 1.00 21.59 90 TRP C N 1
ATOM 3182 C CA . TRP C 1 91 ? -2.530 -29.760 49.682 1.00 21.16 90 TRP C CA 1
ATOM 3183 C C . TRP C 1 91 ? -2.110 -31.159 49.149 1.00 21.78 90 TRP C C 1
ATOM 3184 O O . TRP C 1 91 ? -2.602 -32.176 49.615 1.00 20.98 90 TRP C O 1
ATOM 3195 N N . ALA C 1 92 ? -1.214 -31.187 48.174 1.00 18.24 91 ALA C N 1
ATOM 3196 C CA . ALA C 1 92 ? -0.832 -32.440 47.496 1.00 21.11 91 ALA C CA 1
ATOM 3197 C C . ALA C 1 92 ? 0.016 -33.354 48.388 1.00 19.69 91 ALA C C 1
ATOM 3198 O O . ALA C 1 92 ? 0.830 -32.884 49.197 1.00 16.18 91 ALA C O 1
ATOM 3200 N N . HIS C 1 93 ? -0.204 -34.650 48.233 1.00 17.58 92 HIS C N 1
ATOM 3201 C CA . HIS C 1 93 ? 0.635 -35.675 48.814 1.00 20.06 92 HIS C CA 1
ATOM 3202 C C . HIS C 1 93 ? 1.701 -36.122 47.816 1.00 20.64 92 HIS C C 1
ATOM 3203 O O . HIS C 1 93 ? 2.683 -36.762 48.188 1.00 23.29 92 HIS C O 1
ATOM 3210 N N . ALA C 1 94 ? 1.476 -35.833 46.540 1.00 17.80 93 ALA C N 1
ATOM 3211 C CA . ALA C 1 94 ? 2.473 -36.080 45.504 1.00 18.60 93 ALA C CA 1
ATOM 3212 C C . ALA C 1 94 ? 2.139 -35.214 44.300 1.00 16.86 93 ALA C C 1
ATOM 3213 O O . ALA C 1 94 ? 1.010 -34.792 44.139 1.00 16.87 93 ALA C O 1
ATOM 3215 N N . PHE C 1 95 ? 3.139 -34.953 43.482 1.00 17.38 94 PHE C N 1
ATOM 3216 C CA . PHE C 1 95 ? 3.011 -34.110 42.295 1.00 17.60 94 PHE C CA 1
ATOM 3217 C C . PHE C 1 95 ? 3.411 -34.882 41.039 1.00 17.90 94 PHE C C 1
ATOM 3218 O O . PHE C 1 95 ? 4.400 -35.638 41.055 1.00 18.56 94 PHE C O 1
ATOM 3226 N N . LEU C 1 96 ? 2.660 -34.679 39.951 1.00 17.36 95 LEU C N 1
ATOM 3227 C CA . LEU C 1 96 ? 3.116 -35.080 38.630 1.00 19.52 95 LEU C CA 1
ATOM 3228 C C . LEU C 1 96 ? 3.468 -33.769 37.953 1.00 18.31 95 LEU C C 1
ATOM 3229 O O . LEU C 1 96 ? 2.636 -32.862 37.913 1.00 21.36 95 LEU C O 1
ATOM 3234 N N . VAL C 1 97 ? 4.689 -33.641 37.443 1.00 20.70 96 VAL C N 1
ATOM 3235 C CA . VAL C 1 97 ? 5.103 -32.415 36.727 1.00 18.93 96 VAL C CA 1
ATOM 3236 C C . VAL C 1 97 ? 5.254 -32.815 35.271 1.00 14.77 96 VAL C C 1
ATOM 3237 O O . VAL C 1 97 ? 6.022 -33.735 34.952 1.00 17.94 96 VAL C O 1
ATOM 3241 N N . VAL C 1 98 ? 4.524 -32.134 34.394 1.00 13.49 97 VAL C N 1
ATOM 3242 C CA . VAL C 1 98 ? 4.374 -32.582 33.009 1.00 18.40 97 VAL C CA 1
ATOM 3243 C C . VAL C 1 98 ? 5.004 -31.635 31.980 1.00 18.06 97 VAL C C 1
ATOM 3244 O O . VAL C 1 98 ? 4.807 -30.433 32.025 1.00 17.65 97 VAL C O 1
ATOM 3248 N N . TYR C 1 99 ? 5.766 -32.199 31.040 1.00 17.27 98 TYR C N 1
ATOM 3249 C CA . TYR C 1 99 ? 6.135 -31.461 29.817 1.00 17.13 98 TYR C CA 1
ATOM 3250 C C . TYR C 1 99 ? 5.815 -32.305 28.608 1.00 18.65 98 TYR C C 1
ATOM 3251 O O . TYR C 1 99 ? 5.471 -33.492 28.738 1.00 18.79 98 TYR C O 1
ATOM 3260 N N . SER C 1 100 ? 5.921 -31.707 27.431 1.00 17.07 99 SER C N 1
ATOM 3261 C CA . SER C 1 100 ? 5.761 -32.486 26.216 1.00 19.75 99 SER C CA 1
ATOM 3262 C C . SER C 1 100 ? 7.134 -32.660 25.561 1.00 20.83 99 SER C C 1
ATOM 3263 O O . SER C 1 100 ? 7.890 -31.696 25.437 1.00 17.83 99 SER C O 1
ATOM 3266 N N . VAL C 1 101 ? 7.410 -33.882 25.109 1.00 22.24 100 VAL C N 1
ATOM 3267 C CA . VAL C 1 101 ? 8.714 -34.240 24.535 1.00 24.62 100 VAL C CA 1
ATOM 3268 C C . VAL C 1 101 ? 9.006 -33.503 23.228 1.00 24.53 100 VAL C C 1
ATOM 3269 O O . VAL C 1 101 ? 10.155 -33.428 22.812 1.00 24.19 100 VAL C O 1
ATOM 3273 N N . ASP C 1 102 ? 7.969 -32.950 22.596 1.00 20.03 101 ASP C N 1
ATOM 3274 C CA . ASP C 1 102 ? 8.148 -32.199 21.341 1.00 21.50 101 ASP C CA 1
ATOM 3275 C C . ASP C 1 102 ? 8.270 -30.678 21.574 1.00 21.18 101 ASP C C 1
ATOM 3276 O O . ASP C 1 102 ? 8.237 -29.896 20.616 1.00 20.89 101 ASP C O 1
ATOM 3281 N N . SER C 1 103 ? 8.413 -30.277 22.844 1.00 17.88 102 SER C N 1
ATOM 3282 C CA . SER C 1 103 ? 8.525 -28.860 23.241 1.00 22.52 102 SER C CA 1
ATOM 3283 C C . SER C 1 103 ? 9.640 -28.593 24.283 1.00 24.13 102 SER C C 1
ATOM 3284 O O . SER C 1 103 ? 9.473 -28.834 25.491 1.00 19.07 102 SER C O 1
ATOM 3287 N N . ARG C 1 104 ? 10.760 -28.055 23.801 1.00 24.21 103 ARG C N 1
ATOM 3288 C CA . ARG C 1 104 ? 11.836 -27.591 24.667 1.00 25.59 103 ARG C CA 1
ATOM 3289 C C . ARG C 1 104 ? 11.350 -26.556 25.672 1.00 24.22 103 ARG C C 1
ATOM 3290 O O . ARG C 1 104 ? 11.806 -26.556 26.813 1.00 21.77 103 ARG C O 1
ATOM 3298 N N . GLN C 1 105 ? 10.458 -25.648 25.242 1.00 23.80 104 GLN C N 1
ATOM 3299 C CA . GLN C 1 105 ? 9.868 -24.659 26.152 1.00 25.26 104 GLN C CA 1
ATOM 3300 C C . GLN C 1 105 ? 9.098 -25.302 27.285 1.00 22.78 104 GLN C C 1
ATOM 3301 O O . GLN C 1 105 ? 9.220 -24.877 28.436 1.00 19.68 104 GLN C O 1
ATOM 3307 N N . SER C 1 106 ? 8.287 -26.306 26.950 1.00 23.63 105 SER C N 1
ATOM 3308 C CA . SER C 1 106 ? 7.534 -27.079 27.954 1.00 23.80 105 SER C CA 1
ATOM 3309 C C . SER C 1 106 ? 8.493 -27.728 28.976 1.00 20.73 105 SER C C 1
ATOM 3310 O O . SER C 1 106 ? 8.216 -27.770 30.185 1.00 15.95 105 SER C O 1
ATOM 3313 N N . PHE C 1 107 ? 9.599 -28.260 28.455 1.00 20.30 106 PHE C N 1
ATOM 3314 C CA . PHE C 1 107 ? 10.658 -28.899 29.279 1.00 20.82 106 PHE C CA 1
ATOM 3315 C C . PHE C 1 107 ? 11.305 -27.874 30.232 1.00 19.24 106 PHE C C 1
ATOM 3316 O O . PHE C 1 107 ? 11.423 -28.124 31.412 1.00 16.32 106 PHE C O 1
ATOM 3324 N N . ASP C 1 108 ? 11.671 -26.703 29.710 1.00 20.55 107 ASP C N 1
ATOM 3325 C CA . ASP C 1 108 ? 12.220 -25.629 30.555 1.00 23.98 107 ASP C CA 1
ATOM 3326 C C . ASP C 1 108 ? 11.267 -25.172 31.664 1.00 22.02 107 ASP C C 1
ATOM 3327 O O . ASP C 1 108 ? 11.698 -24.964 32.804 1.00 21.33 107 ASP C O 1
ATOM 3332 N N . SER C 1 109 ? 9.972 -25.071 31.351 1.00 22.82 108 SER C N 1
ATOM 3333 C CA . SER C 1 109 ? 8.957 -24.728 32.343 1.00 24.70 108 SER C CA 1
ATOM 3334 C C . SER C 1 109 ? 8.786 -25.815 33.395 1.00 23.68 108 SER C C 1
ATOM 3335 O O . SER C 1 109 ? 8.436 -25.518 34.537 1.00 27.22 108 SER C O 1
ATOM 3338 N N . SER C 1 110 ? 9.031 -27.071 33.015 1.00 24.74 109 SER C N 1
ATOM 3339 C CA . SER C 1 110 ? 8.982 -28.195 33.966 1.00 20.67 109 SER C CA 1
ATOM 3340 C C . SER C 1 110 ? 10.069 -28.060 35.027 1.00 18.46 109 SER C C 1
ATOM 3341 O O . SER C 1 110 ? 9.834 -28.310 36.226 1.00 19.71 109 SER C O 1
ATOM 3344 N N . SER C 1 111 ? 11.255 -27.615 34.624 1.00 18.44 110 SER C N 1
ATOM 3345 C CA . SER C 1 111 ? 12.341 -27.455 35.601 1.00 18.86 110 SER C CA 1
ATOM 3346 C C . SER C 1 111 ? 12.043 -26.325 36.607 1.00 19.56 110 SER C C 1
ATOM 3347 O O . SER C 1 111 ? 12.477 -26.389 37.758 1.00 18.21 110 SER C O 1
ATOM 3350 N N . SER C 1 112 ? 11.306 -25.300 36.185 1.00 17.08 111 SER C N 1
ATOM 3351 C CA A SER C 1 112 ? 10.916 -24.241 37.119 0.50 20.46 111 SER C CA 1
ATOM 3352 C CA B SER C 1 112 ? 10.889 -24.236 37.104 0.50 18.93 111 SER C CA 1
ATOM 3353 C C . SER C 1 112 ? 9.920 -24.760 38.161 1.00 20.66 111 SER C C 1
ATOM 3354 O O . SER C 1 112 ? 9.975 -24.361 39.309 1.00 19.74 111 SER C O 1
ATOM 3359 N N . TYR C 1 113 ? 9.023 -25.661 37.763 1.00 20.33 112 TYR C N 1
ATOM 3360 C CA . TYR C 1 113 ? 8.094 -26.263 38.724 1.00 19.33 112 TYR C CA 1
ATOM 3361 C C . TYR C 1 113 ? 8.803 -27.151 39.742 1.00 16.00 112 TYR C C 1
ATOM 3362 O O . TYR C 1 113 ? 8.478 -27.119 40.950 1.00 15.40 112 TYR C O 1
ATOM 3371 N N . LEU C 1 114 ? 9.800 -27.903 39.271 1.00 15.72 113 LEU C N 1
ATOM 3372 C CA . LEU C 1 114 ? 10.621 -28.743 40.159 1.00 17.71 113 LEU C CA 1
ATOM 3373 C C . LEU C 1 114 ? 11.430 -27.890 41.140 1.00 18.24 113 LEU C C 1
ATOM 3374 O O . LEU C 1 114 ? 11.609 -28.278 42.294 1.00 21.04 113 LEU C O 1
ATOM 3379 N N . GLU C 1 115 ? 11.872 -26.711 40.690 1.00 21.60 114 GLU C N 1
ATOM 3380 C CA . GLU C 1 115 ? 12.568 -25.745 41.561 1.00 20.95 114 GLU C CA 1
ATOM 3381 C C . GLU C 1 115 ? 11.623 -25.251 42.668 1.00 18.96 114 GLU C C 1
ATOM 3382 O O . GLU C 1 115 ? 11.980 -25.241 43.865 1.00 18.83 114 GLU C O 1
ATOM 3388 N N . LEU C 1 116 ? 10.426 -24.855 42.248 1.00 17.42 115 LEU C N 1
ATOM 3389 C CA . LEU C 1 116 ? 9.356 -24.471 43.147 1.00 19.25 115 LEU C CA 1
ATOM 3390 C C . LEU C 1 116 ? 9.132 -25.560 44.216 1.00 19.94 115 LEU C C 1
ATOM 3391 O O . LEU C 1 116 ? 9.132 -25.276 45.404 1.00 19.82 115 LEU C O 1
ATOM 3396 N N . LEU C 1 117 ? 8.985 -26.805 43.784 1.00 15.87 116 LEU C N 1
ATOM 3397 C CA . LEU C 1 117 ? 8.757 -27.925 44.704 1.00 18.13 116 LEU C CA 1
ATOM 3398 C C . LEU C 1 117 ? 9.910 -28.086 45.696 1.00 18.00 116 LEU C C 1
ATOM 3399 O O . LEU C 1 117 ? 9.674 -28.323 46.887 1.00 18.30 116 LEU C O 1
ATOM 3404 N N . ALA C 1 118 ? 11.135 -27.894 45.197 1.00 18.20 117 ALA C N 1
ATOM 3405 C CA . ALA C 1 118 ? 12.369 -27.987 45.989 1.00 21.32 117 ALA C CA 1
ATOM 3406 C C . ALA C 1 118 ? 12.389 -26.941 47.084 1.00 20.16 117 ALA C C 1
ATOM 3407 O O . ALA C 1 118 ? 12.644 -27.249 48.242 1.00 21.13 117 ALA C O 1
ATOM 3409 N N . LEU C 1 119 ? 12.119 -25.701 46.694 1.00 22.03 118 LEU C N 1
ATOM 3410 C CA . LEU C 1 119 ? 12.017 -24.581 47.638 1.00 25.94 118 LEU C CA 1
ATOM 3411 C C . LEU C 1 119 ? 11.028 -24.920 48.737 1.00 24.32 118 LEU C C 1
ATOM 3412 O O . LEU C 1 119 ? 11.331 -24.771 49.915 1.00 28.07 118 LEU C O 1
ATOM 3417 N N . HIS C 1 120 ? 9.828 -25.379 48.354 1.00 26.58 119 HIS C N 1
ATOM 3418 C CA . HIS C 1 120 ? 8.798 -25.706 49.333 1.00 24.91 119 HIS C CA 1
ATOM 34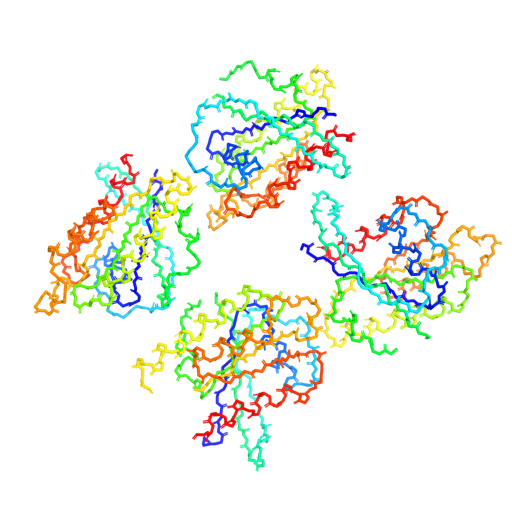19 C C . HIS C 1 120 ? 9.262 -26.806 50.274 1.00 24.44 119 HIS C C 1
ATOM 3420 O O . HIS C 1 120 ? 9.044 -26.714 51.491 1.00 29.82 119 HIS C O 1
ATOM 3427 N N . ALA C 1 121 ? 9.888 -27.844 49.714 1.00 24.89 120 ALA C N 1
ATOM 3428 C CA . ALA C 1 121 ? 10.428 -28.944 50.508 1.00 27.08 120 ALA C CA 1
ATOM 3429 C C . ALA C 1 121 ? 11.432 -28.430 51.541 1.00 29.81 120 ALA C C 1
ATOM 3430 O O . ALA C 1 121 ? 11.372 -28.827 52.708 1.00 29.26 120 ALA C O 1
ATOM 3432 N N . LYS C 1 122 ? 12.345 -27.556 51.107 1.00 28.46 121 LYS C N 1
ATOM 3433 C CA . LYS C 1 122 ? 13.345 -26.939 52.005 1.00 30.80 121 LYS C CA 1
ATOM 3434 C C . LYS C 1 122 ? 12.671 -26.042 53.040 1.00 33.68 121 LYS C C 1
ATOM 3435 O O . LYS C 1 122 ? 12.981 -26.125 54.223 1.00 36.74 121 LYS C O 1
ATOM 3437 N N . GLU C 1 123 ? 11.733 -25.216 52.594 1.00 36.85 122 GLU C N 1
ATOM 3438 C CA . GLU C 1 123 ? 11.095 -24.234 53.470 1.00 42.12 122 GLU C CA 1
ATOM 3439 C C . GLU C 1 123 ? 10.222 -24.903 54.541 1.00 43.80 122 GLU C C 1
ATOM 3440 O O . GLU C 1 123 ? 10.230 -24.479 55.697 1.00 45.71 122 GLU C O 1
ATOM 3446 N N . THR C 1 124 ? 9.509 -25.968 54.163 1.00 45.03 123 THR C N 1
ATOM 3447 C CA . THR C 1 124 ? 8.643 -26.706 55.088 1.00 45.41 123 THR C CA 1
ATOM 3448 C C . THR C 1 124 ? 9.302 -27.942 55.729 1.00 45.94 123 THR C C 1
ATOM 3449 O O . THR C 1 124 ? 8.742 -28.518 56.661 1.00 47.22 123 THR C O 1
ATOM 3453 N N . GLN C 1 125 ? 10.480 -28.327 55.241 1.00 44.48 124 GLN C N 1
ATOM 3454 C CA . GLN C 1 125 ? 11.058 -29.651 55.496 1.00 46.72 124 GLN C CA 1
ATOM 3455 C C . GLN C 1 125 ? 10.145 -30.740 54.915 1.00 48.16 124 GLN C C 1
ATOM 3456 O O . GLN C 1 125 ? 10.551 -31.888 54.744 1.00 46.09 124 GLN C O 1
ATOM 3462 N N . PRO C 1 129 ? 7.154 -35.713 47.268 1.00 24.17 128 PRO C N 1
ATOM 3463 C CA . PRO C 1 129 ? 7.304 -36.762 46.228 1.00 23.70 128 PRO C CA 1
ATOM 3464 C C . PRO C 1 129 ? 6.789 -36.262 44.887 1.00 20.13 128 PRO C C 1
ATOM 3465 O O . PRO C 1 129 ? 5.647 -35.818 44.804 1.00 20.59 128 PRO C O 1
ATOM 3469 N N . ALA C 1 130 ? 7.640 -36.329 43.859 1.00 20.11 129 ALA C N 1
ATOM 3470 C CA . ALA C 1 130 ? 7.314 -35.866 42.523 1.00 19.90 129 ALA C CA 1
ATOM 3471 C C . ALA C 1 130 ? 7.699 -36.897 41.448 1.00 18.85 129 ALA C C 1
ATOM 3472 O O . ALA C 1 130 ? 8.652 -37.683 41.623 1.00 17.57 129 ALA C O 1
ATOM 3474 N N . LEU C 1 131 ? 6.919 -36.883 40.367 1.00 18.73 130 LEU C N 1
ATOM 3475 C CA . LEU C 1 131 ? 7.138 -37.666 39.150 1.00 20.31 130 LEU C CA 1
ATOM 3476 C C . LEU C 1 131 ? 7.187 -36.670 37.976 1.00 18.45 130 LEU C C 1
ATOM 3477 O O . LEU C 1 131 ? 6.236 -35.891 37.762 1.00 22.50 130 LEU C O 1
ATOM 3482 N N . LEU C 1 132 ? 8.287 -36.697 37.236 1.00 15.90 131 LEU C N 1
ATOM 3483 C CA . LEU C 1 132 ? 8.436 -35.905 36.022 1.00 19.32 131 LEU C CA 1
ATOM 3484 C C . LEU C 1 132 ? 7.880 -36.741 34.875 1.00 14.73 131 LEU C C 1
ATOM 3485 O O . LEU C 1 132 ? 8.292 -37.914 34.689 1.00 17.17 131 LEU C O 1
ATOM 3490 N N . LEU C 1 133 ? 6.973 -36.147 34.087 1.00 17.43 132 LEU C N 1
ATOM 3491 C CA . LEU C 1 133 ? 6.348 -36.840 32.947 1.00 16.32 132 LEU C CA 1
ATOM 3492 C C . LEU C 1 133 ? 6.671 -36.152 31.631 1.00 17.63 132 LEU C C 1
ATOM 3493 O O . LEU C 1 133 ? 6.381 -34.974 31.464 1.00 18.06 132 LEU C O 1
ATOM 3498 N N . GLY C 1 134 ? 7.330 -36.883 30.729 1.00 19.93 133 GLY C N 1
ATOM 3499 C CA . GLY C 1 134 ? 7.541 -36.431 29.364 1.00 17.95 133 GLY C CA 1
ATOM 3500 C C . GLY C 1 134 ? 6.406 -36.981 28.523 1.00 19.70 133 GLY C C 1
ATOM 3501 O O . GLY C 1 134 ? 6.456 -38.144 28.115 1.00 16.01 133 GLY C O 1
ATOM 3502 N N . ASN C 1 135 ? 5.394 -36.140 28.265 1.00 15.87 134 ASN C N 1
ATOM 3503 C CA . ASN C 1 135 ? 4.154 -36.523 27.593 1.00 16.69 134 ASN C CA 1
ATOM 3504 C C . ASN C 1 135 ? 4.270 -36.340 26.075 1.00 16.47 134 ASN C C 1
ATOM 3505 O O . ASN C 1 135 ? 5.266 -35.783 25.591 1.00 18.28 134 ASN C O 1
ATOM 3510 N N . LYS C 1 136 ? 3.249 -36.801 25.356 1.00 16.78 135 LYS C N 1
ATOM 3511 C CA . LYS C 1 136 ? 3.160 -36.763 23.878 1.00 19.87 135 LYS C CA 1
ATOM 3512 C C . LYS C 1 136 ? 4.263 -37.670 23.293 1.00 18.33 135 LYS C C 1
ATOM 3513 O O . LYS C 1 136 ? 4.892 -37.337 22.278 1.00 20.77 135 LYS C O 1
ATOM 3519 N N . LEU C 1 137 ? 4.478 -38.818 23.947 1.00 20.41 136 LEU C N 1
ATOM 3520 C CA . LEU C 1 137 ? 5.421 -39.834 23.441 1.00 20.16 136 LEU C CA 1
ATOM 3521 C C . LEU C 1 137 ? 5.044 -40.271 22.018 1.00 18.43 136 LEU C C 1
ATOM 3522 O O . LEU C 1 137 ? 5.917 -40.596 21.215 1.00 21.89 136 LEU C O 1
ATOM 3527 N N . ASP C 1 138 ? 3.754 -40.303 21.705 1.00 18.81 137 ASP C N 1
ATOM 3528 C CA . ASP C 1 138 ? 3.302 -40.558 20.312 1.00 21.09 137 ASP C CA 1
ATOM 3529 C C . ASP C 1 138 ? 3.945 -39.593 19.276 1.00 22.12 137 ASP C C 1
ATOM 3530 O O . ASP C 1 138 ? 3.959 -39.888 18.093 1.00 20.16 137 ASP C O 1
ATOM 3535 N N . MET C 1 139 ? 4.441 -38.436 19.730 1.00 23.21 138 MET C N 1
ATOM 3536 C CA . MET C 1 139 ? 5.124 -37.461 18.853 1.00 26.90 138 MET C CA 1
ATOM 3537 C C . MET C 1 139 ? 6.670 -37.585 18.905 1.00 25.49 138 MET C C 1
ATOM 3538 O O . MET C 1 139 ? 7.392 -36.609 18.638 1.00 26.19 138 MET C O 1
ATOM 3543 N N . ALA C 1 140 ? 7.167 -38.782 19.229 1.00 24.91 139 ALA C N 1
ATOM 3544 C CA . ALA C 1 140 ? 8.615 -39.038 19.394 1.00 26.90 139 ALA C CA 1
ATOM 3545 C C . ALA C 1 140 ? 9.443 -38.714 18.147 1.00 27.64 139 ALA C C 1
ATOM 3546 O O . ALA C 1 140 ? 10.625 -38.369 18.264 1.00 26.32 139 ALA C O 1
ATOM 3548 N N . GLN C 1 141 ? 8.821 -38.796 16.966 1.00 31.26 140 GLN C N 1
ATOM 3549 C CA . GLN C 1 141 ? 9.495 -38.416 15.709 1.00 31.73 140 GLN C CA 1
ATOM 3550 C C . GLN C 1 141 ? 9.862 -36.935 15.665 1.00 33.09 140 GLN C C 1
ATOM 3551 O O . GLN C 1 141 ? 10.812 -36.546 14.972 1.00 32.95 140 GLN C O 1
ATOM 3553 N N . TYR C 1 142 ? 9.112 -36.123 16.401 1.00 29.26 141 TYR C N 1
ATOM 3554 C CA . TYR C 1 142 ? 9.352 -34.691 16.470 1.00 30.40 141 TYR C CA 1
ATOM 3555 C C . TYR C 1 142 ? 9.907 -34.243 17.829 1.00 26.75 141 TYR C C 1
ATOM 3556 O O . TYR C 1 142 ? 9.793 -33.075 18.186 1.00 26.87 141 TYR C O 1
ATOM 3558 N N . ARG C 1 143 ? 10.506 -35.169 18.581 1.00 26.11 142 ARG C N 1
ATOM 3559 C CA . ARG C 1 143 ? 11.129 -34.849 19.873 1.00 24.70 142 ARG C CA 1
ATOM 3560 C C . ARG C 1 143 ? 11.982 -33.596 19.835 1.00 26.33 142 ARG C C 1
ATOM 3561 O O . ARG C 1 143 ? 12.806 -33.443 18.924 1.00 24.12 142 ARG C O 1
ATOM 3569 N N . GLN C 1 144 ? 11.831 -32.739 20.839 1.00 26.71 143 GLN C N 1
ATOM 3570 C CA . GLN C 1 144 ? 12.832 -31.701 21.119 1.00 26.48 143 GLN C CA 1
ATOM 3571 C C . GLN C 1 144 ? 13.649 -32.082 22.351 1.00 24.53 143 GLN C C 1
ATOM 3572 O O . GLN C 1 144 ? 14.665 -31.428 22.678 1.00 23.76 143 GLN C O 1
ATOM 3578 N N . VAL C 1 145 ? 13.213 -33.137 23.034 1.00 22.47 144 VAL C N 1
ATOM 3579 C CA . VAL C 1 145 ? 13.858 -33.586 24.246 1.00 21.14 144 VAL C CA 1
ATOM 3580 C C . VAL C 1 145 ? 13.983 -35.103 24.243 1.00 21.97 144 VAL C C 1
ATOM 3581 O O . VAL C 1 145 ? 13.026 -35.809 23.946 1.00 20.40 144 VAL C O 1
ATOM 3585 N N . THR C 1 146 ? 15.168 -35.594 24.586 1.00 21.61 145 THR C N 1
ATOM 3586 C CA . THR C 1 146 ? 15.429 -37.022 24.627 1.00 21.91 145 THR C CA 1
ATOM 3587 C C . THR C 1 146 ? 15.002 -37.594 25.960 1.00 23.23 145 THR C C 1
ATOM 3588 O O . THR C 1 146 ? 14.845 -36.875 26.966 1.00 22.47 145 THR C O 1
ATOM 3592 N N . LYS C 1 147 ? 14.851 -38.902 25.980 1.00 22.41 146 LYS C N 1
ATOM 3593 C CA . LYS C 1 147 ? 14.575 -39.593 27.226 1.00 22.15 146 LYS C CA 1
ATOM 3594 C C . LYS C 1 147 ? 15.731 -39.354 28.204 1.00 20.25 146 LYS C C 1
ATOM 3595 O O . LYS C 1 147 ? 15.504 -39.175 29.410 1.00 19.16 146 LYS C O 1
ATOM 3598 N N . ALA C 1 148 ? 16.965 -39.318 27.684 1.00 18.00 147 ALA C N 1
ATOM 3599 C CA . ALA C 1 148 ? 18.137 -39.182 28.537 1.00 18.66 147 ALA C CA 1
ATOM 3600 C C . ALA C 1 148 ? 18.134 -37.828 29.249 1.00 17.38 147 ALA C C 1
ATOM 3601 O O . ALA C 1 148 ? 18.501 -37.750 30.417 1.00 16.57 147 ALA C O 1
ATOM 3603 N N . GLU C 1 149 ? 17.696 -36.780 28.549 1.00 19.51 148 GLU C N 1
ATOM 3604 C CA . GLU C 1 149 ? 17.572 -35.440 29.162 1.00 17.87 148 GLU C CA 1
ATOM 3605 C C . GLU C 1 149 ? 16.509 -35.350 30.258 1.00 16.50 148 GLU C C 1
ATOM 3606 O O . GLU C 1 149 ? 16.682 -34.616 31.239 1.00 15.38 148 GLU C O 1
ATOM 3612 N N . GLY C 1 150 ? 15.410 -36.091 30.080 1.00 16.95 149 GLY C N 1
ATOM 3613 C CA . GLY C 1 150 ? 14.390 -36.247 31.090 1.00 16.91 149 GLY C CA 1
ATOM 3614 C C . GLY C 1 150 ? 14.924 -36.931 32.322 1.00 17.56 149 GLY C C 1
ATOM 3615 O O . GLY C 1 150 ? 14.647 -36.501 33.438 1.00 17.51 149 GLY C O 1
ATOM 3616 N N . VAL C 1 151 ? 15.734 -37.975 32.122 1.00 18.49 150 VAL C N 1
ATOM 3617 C CA . VAL C 1 151 ? 16.394 -38.651 33.238 1.00 16.50 150 VAL C CA 1
ATOM 3618 C C . VAL C 1 151 ? 17.351 -37.717 33.979 1.00 14.22 150 VAL C C 1
ATOM 3619 O O . VAL C 1 151 ? 17.365 -37.697 35.231 1.00 14.50 150 VAL C O 1
ATOM 3623 N N . ALA C 1 152 ? 18.122 -36.926 33.225 1.00 18.96 151 ALA C N 1
ATOM 3624 C CA . ALA C 1 152 ? 19.058 -35.944 33.799 1.00 18.12 151 ALA C CA 1
ATOM 3625 C C . ALA C 1 152 ? 18.329 -34.838 34.579 1.00 16.98 151 ALA C C 1
ATOM 3626 O O . ALA C 1 152 ? 18.768 -34.477 35.660 1.00 15.47 151 ALA C O 1
ATOM 3628 N N . LEU C 1 153 ? 17.219 -34.322 34.034 1.00 15.91 152 LEU C N 1
ATOM 3629 C CA . LEU C 1 153 ? 16.414 -33.319 34.757 1.00 16.75 152 LEU C CA 1
ATOM 3630 C C . LEU C 1 153 ? 15.896 -33.946 36.059 1.00 19.11 152 LEU C C 1
ATOM 3631 O O . LEU C 1 153 ? 16.075 -33.393 37.122 1.00 16.78 152 LEU C O 1
ATOM 3636 N N . ALA C 1 154 ? 15.305 -35.130 35.966 1.00 16.52 153 ALA C N 1
ATOM 3637 C CA . ALA C 1 154 ? 14.813 -35.820 37.166 1.00 17.65 153 ALA C CA 1
ATOM 3638 C C . ALA C 1 154 ? 15.925 -36.029 38.202 1.00 17.52 153 ALA C C 1
ATOM 3639 O O . ALA C 1 154 ? 15.727 -35.831 39.417 1.00 19.13 153 ALA C O 1
ATOM 3641 N N . GLY C 1 155 ? 17.100 -36.404 37.718 1.00 15.44 154 GLY C N 1
ATOM 3642 C CA . GLY C 1 155 ? 18.286 -36.513 38.569 1.00 19.33 154 GLY C CA 1
ATOM 3643 C C . GLY C 1 155 ? 18.694 -35.258 39.331 1.00 17.26 154 GLY C C 1
ATOM 3644 O O . GLY C 1 155 ? 19.194 -35.359 40.439 1.00 18.80 154 GLY C O 1
ATOM 3645 N N . ARG C 1 156 ? 18.498 -34.074 38.748 1.00 18.37 155 ARG C N 1
ATOM 3646 C CA . ARG C 1 156 ? 18.788 -32.820 39.456 1.00 19.90 155 ARG C CA 1
ATOM 3647 C C . ARG C 1 156 ? 17.837 -32.566 40.629 1.00 19.94 155 ARG C C 1
ATOM 3648 O O . ARG C 1 156 ? 18.194 -31.835 41.570 1.00 22.51 155 ARG C O 1
ATOM 3656 N N . PHE C 1 157 ? 16.645 -33.172 40.587 1.00 21.87 156 PHE C N 1
ATOM 3657 C CA . PHE C 1 157 ? 15.625 -32.964 41.630 1.00 19.39 156 PHE C CA 1
ATOM 3658 C C . PHE C 1 157 ? 15.218 -34.160 42.454 1.00 20.68 156 PHE C C 1
ATOM 3659 O O . PHE C 1 157 ? 14.425 -34.022 43.401 1.00 18.31 156 PHE C O 1
ATOM 3667 N N . GLY C 1 158 ? 15.745 -35.332 42.119 1.00 18.69 157 GLY C N 1
ATOM 3668 C CA . GLY C 1 158 ? 15.491 -36.542 42.900 1.00 19.65 157 GLY C CA 1
ATOM 3669 C C . GLY C 1 158 ? 14.088 -37.097 42.721 1.00 21.77 157 GLY C C 1
ATOM 3670 O O . GLY C 1 158 ? 13.586 -37.800 43.586 1.00 21.71 157 GLY C O 1
ATOM 3671 N N . CYS C 1 159 ? 13.459 -36.823 41.576 1.00 22.02 158 CYS C N 1
ATOM 3672 C CA . CYS C 1 159 ? 12.115 -37.334 41.297 1.00 20.56 158 CYS C CA 1
ATOM 3673 C C . CYS C 1 159 ? 12.129 -38.554 40.330 1.00 18.37 158 CYS C C 1
ATOM 3674 O O . CYS C 1 159 ? 13.156 -38.904 39.735 1.00 15.65 158 CYS C O 1
ATOM 3677 N N . LEU C 1 160 ? 10.997 -39.225 40.233 1.00 17.58 159 LEU C N 1
ATOM 3678 C CA . LEU C 1 160 ? 10.874 -40.312 39.264 1.00 20.99 159 LEU C CA 1
ATOM 3679 C C . LEU C 1 160 ? 10.693 -39.706 37.902 1.00 21.80 159 LEU C C 1
ATOM 3680 O O . LEU C 1 160 ? 10.327 -38.535 37.796 1.00 22.23 159 LEU C O 1
ATOM 3685 N N . PHE C 1 161 ? 10.984 -40.495 36.865 1.00 19.72 160 PHE C N 1
ATOM 3686 C CA . PHE C 1 161 ? 10.820 -40.066 35.474 1.00 20.78 160 PHE C CA 1
ATOM 3687 C C . PHE C 1 161 ? 10.168 -41.128 34.574 1.00 19.75 160 PHE C C 1
ATOM 3688 O O . PHE C 1 161 ? 10.580 -42.311 34.566 1.00 19.26 160 PHE C O 1
ATOM 3696 N N . PHE C 1 162 ? 9.148 -40.686 33.830 1.00 17.28 161 PHE C N 1
ATOM 3697 C CA . PHE C 1 162 ? 8.407 -41.507 32.875 1.00 22.13 161 PHE C CA 1
ATOM 3698 C C . PHE C 1 162 ? 8.128 -40.723 31.605 1.00 20.94 161 PHE C C 1
ATOM 3699 O O . PHE C 1 162 ? 7.909 -39.527 31.658 1.00 20.61 161 PHE C O 1
ATOM 3707 N N . GLU C 1 163 ? 8.158 -41.420 30.466 1.00 19.37 162 GLU C N 1
ATOM 3708 C CA . GLU C 1 163 ? 7.586 -40.896 29.226 1.00 19.53 162 GLU C CA 1
ATOM 3709 C C . GLU C 1 163 ? 6.226 -41.540 28.985 1.00 19.95 162 GLU C C 1
ATOM 3710 O O . GLU C 1 163 ? 6.037 -42.723 29.243 1.00 17.98 162 GLU C O 1
ATOM 3716 N N . VAL C 1 164 ? 5.282 -40.736 28.515 1.00 16.18 163 VAL C N 1
ATOM 3717 C CA . VAL C 1 164 ? 3.883 -41.116 28.461 1.00 17.77 163 VAL C CA 1
ATOM 3718 C C . VAL C 1 164 ? 3.190 -40.455 27.273 1.00 18.83 163 VAL C C 1
ATOM 3719 O O . VAL C 1 164 ? 3.745 -39.581 26.650 1.00 16.64 163 VAL C O 1
ATOM 3723 N N . SER C 1 165 ? 1.959 -40.879 27.006 1.00 18.90 164 SER C N 1
ATOM 3724 C CA . SER C 1 165 ? 1.081 -40.277 25.989 1.00 21.88 164 SER C CA 1
ATOM 3725 C C . SER C 1 165 ? -0.378 -40.468 26.425 1.00 20.14 164 SER C C 1
ATOM 3726 O O . SER C 1 165 ? -0.755 -41.537 26.909 1.00 18.33 164 SER C O 1
ATOM 3729 N N . ALA C 1 166 ? -1.182 -39.421 26.255 1.00 15.11 165 ALA C N 1
ATOM 3730 C CA . ALA C 1 166 ? -2.623 -39.462 26.562 1.00 14.37 165 ALA C CA 1
ATOM 3731 C C . ALA C 1 166 ? -3.433 -40.198 25.458 1.00 17.40 165 ALA C C 1
ATOM 3732 O O . ALA C 1 166 ? -4.584 -40.549 25.673 1.00 18.62 165 ALA C O 1
ATOM 3734 N N . CYS C 1 167 ? -2.799 -40.430 24.299 1.00 15.63 166 CYS C N 1
ATOM 3735 C CA . CYS C 1 167 ? -3.460 -41.011 23.154 1.00 21.87 166 CYS C CA 1
ATOM 3736 C C . CYS C 1 167 ? -2.805 -42.301 22.661 1.00 23.34 166 CYS C C 1
ATOM 3737 O O . CYS C 1 167 ? -2.863 -42.593 21.467 1.00 25.94 166 CYS C O 1
ATOM 3740 N N . LEU C 1 168 ? -2.180 -43.054 23.579 1.00 25.50 167 LEU C N 1
ATOM 3741 C CA . LEU C 1 168 ? -1.794 -44.444 23.327 1.00 25.70 167 LEU C CA 1
ATOM 3742 C C . LEU C 1 168 ? -2.579 -45.390 24.288 1.00 22.79 167 LEU C C 1
ATOM 3743 O O . LEU C 1 168 ? -3.784 -45.203 24.483 1.00 24.25 167 LEU C O 1
ATOM 3748 N N . ASP C 1 169 ? -1.938 -46.413 24.852 1.00 24.73 168 ASP C N 1
ATOM 3749 C CA . ASP C 1 169 ? -2.661 -47.363 25.738 1.00 24.72 168 ASP C CA 1
ATOM 3750 C C . ASP C 1 169 ? -3.056 -46.697 27.061 1.00 23.20 168 ASP C C 1
ATOM 3751 O O . ASP C 1 169 ? -2.421 -45.741 27.523 1.00 23.48 168 ASP C O 1
ATOM 3756 N N . PHE C 1 170 ? -4.134 -47.197 27.647 1.00 24.63 169 PHE C N 1
ATOM 3757 C CA . PHE C 1 170 ? -4.596 -46.695 28.930 1.00 21.47 169 PHE C CA 1
ATOM 3758 C C . PHE C 1 170 ? -3.669 -47.191 30.057 1.00 22.24 169 PHE C C 1
ATOM 3759 O O . PHE C 1 170 ? -3.466 -46.510 31.045 1.00 19.43 169 PHE C O 1
ATOM 3767 N N . GLU C 1 171 ? -3.109 -48.386 29.897 1.00 24.74 170 GLU C N 1
ATOM 3768 C CA . GLU C 1 171 ? -2.393 -49.029 31.001 1.00 24.53 170 GLU C CA 1
ATOM 3769 C C . GLU C 1 171 ? -1.114 -48.288 31.434 1.00 21.12 170 GLU C C 1
ATOM 3770 O O . GLU C 1 171 ? -0.854 -48.199 32.631 1.00 18.47 170 GLU C O 1
ATOM 3776 N N . HIS C 1 172 ? -0.332 -47.735 30.495 1.00 21.89 171 HIS C N 1
ATOM 3777 C CA . HIS C 1 172 ? 0.894 -47.004 30.888 1.00 22.75 171 HIS C CA 1
ATOM 3778 C C . HIS C 1 172 ? 0.590 -45.698 31.689 1.00 20.65 171 HIS C C 1
ATOM 3779 O O . HIS C 1 172 ? 1.368 -45.282 32.570 1.00 21.00 171 HIS C O 1
ATOM 3786 N N . VAL C 1 173 ? -0.548 -45.098 31.387 1.00 21.19 172 VAL C N 1
ATOM 3787 C CA . VAL C 1 173 ? -1.015 -43.896 32.064 1.00 21.98 172 VAL C CA 1
ATOM 3788 C C . VAL C 1 173 ? -1.529 -44.221 33.478 1.00 21.30 172 VAL C C 1
ATOM 3789 O O . VAL C 1 173 ? -1.193 -43.544 34.435 1.00 19.11 172 VAL C O 1
ATOM 3793 N N . GLN C 1 174 ? -2.349 -45.260 33.576 1.00 22.61 173 GLN C N 1
ATOM 3794 C CA . GLN C 1 174 ? -2.754 -45.835 34.865 1.00 22.31 173 GLN C CA 1
ATOM 3795 C C . GLN C 1 174 ? -1.540 -46.167 35.747 1.00 22.52 173 GLN C C 1
ATOM 3796 O O . GLN C 1 174 ? -1.541 -45.916 36.977 1.00 19.63 173 GLN C O 1
ATOM 3802 N N . HIS C 1 175 ? -0.497 -46.718 35.126 1.00 20.41 174 HIS C N 1
ATOM 3803 C CA . HIS C 1 175 ? 0.703 -47.017 35.869 1.00 21.64 174 HIS C CA 1
ATOM 3804 C C . HIS C 1 175 ? 1.340 -45.793 36.549 1.00 15.80 174 HIS C C 1
ATOM 3805 O O . HIS C 1 175 ? 1.736 -45.874 37.712 1.00 18.06 174 HIS C O 1
ATOM 3812 N N . VAL C 1 176 ? 1.501 -44.697 35.808 1.00 19.20 175 VAL C N 1
ATOM 3813 C CA . VAL C 1 176 ? 2.134 -43.480 36.379 1.00 17.34 175 VAL C CA 1
ATOM 3814 C C . VAL C 1 176 ? 1.285 -42.874 37.493 1.00 19.99 175 VAL C C 1
ATOM 3815 O O . VAL C 1 176 ? 1.833 -42.403 38.512 1.00 18.35 175 VAL C O 1
ATOM 3819 N N . PHE C 1 177 ? -0.044 -42.939 37.333 1.00 19.40 176 PHE C N 1
ATOM 3820 C CA . PHE C 1 177 ? -0.976 -42.416 38.352 1.00 20.29 176 PHE C CA 1
ATOM 3821 C C . PHE C 1 177 ? -0.920 -43.288 39.621 1.00 18.24 176 PHE C C 1
ATOM 3822 O O . PHE C 1 177 ? -0.819 -42.761 40.743 1.00 17.89 176 PHE C O 1
ATOM 3830 N N . HIS C 1 178 ? -0.992 -44.601 39.429 1.00 16.91 177 HIS C N 1
ATOM 3831 C CA . HIS C 1 178 ? -0.777 -45.588 40.496 1.00 16.15 177 HIS C CA 1
ATOM 3832 C C . HIS C 1 178 ? 0.622 -45.426 41.138 1.00 17.06 177 HIS C C 1
ATOM 3833 O O . HIS C 1 178 ? 0.768 -45.489 42.353 1.00 17.75 177 HIS C O 1
ATOM 3840 N N . GLU C 1 179 ? 1.652 -45.202 40.331 1.00 22.06 178 GLU C N 1
ATOM 3841 C CA . GLU C 1 179 ? 3.001 -44.989 40.885 1.00 21.49 178 GLU C CA 1
ATOM 3842 C C . GLU C 1 179 ? 3.063 -43.702 41.722 1.00 21.19 178 GLU C C 1
ATOM 3843 O O . GLU C 1 179 ? 3.823 -43.643 42.671 1.00 23.13 178 GLU C O 1
ATOM 3849 N N . ALA C 1 180 ? 2.261 -42.686 41.362 1.00 18.68 179 ALA C N 1
ATOM 3850 C CA . ALA C 1 180 ? 2.156 -41.443 42.175 1.00 19.31 179 ALA C CA 1
ATOM 3851 C C . ALA C 1 180 ? 1.539 -41.759 43.541 1.00 19.88 179 ALA C C 1
ATOM 3852 O O . ALA C 1 180 ? 2.052 -41.329 44.557 1.00 22.66 179 ALA C O 1
ATOM 3854 N N . VAL C 1 181 ? 0.448 -42.521 43.544 1.00 19.79 180 VAL C N 1
ATOM 3855 C CA . VAL C 1 181 ? -0.167 -43.031 44.784 1.00 21.12 180 VAL C CA 1
ATOM 3856 C C . VAL C 1 181 ? 0.835 -43.846 45.628 1.00 20.81 180 VAL C C 1
ATOM 3857 O O . VAL C 1 181 ? 0.907 -43.675 46.839 1.00 23.44 180 VAL C O 1
ATOM 3861 N N . ARG C 1 182 ? 1.622 -44.710 44.982 1.00 19.38 181 ARG C N 1
ATOM 3862 C CA . ARG C 1 182 ? 2.631 -45.488 45.699 1.00 23.34 181 ARG C CA 1
ATOM 3863 C C . ARG C 1 182 ? 3.609 -44.547 46.418 1.00 23.73 181 ARG C C 1
ATOM 3864 O O . ARG C 1 182 ? 3.872 -44.705 47.617 1.00 23.09 181 ARG C O 1
ATOM 3872 N N . GLU C 1 183 ? 4.119 -43.575 45.660 1.00 24.14 182 GLU C N 1
ATOM 3873 C CA . GLU C 1 183 ? 5.016 -42.538 46.169 1.00 26.21 182 GLU C CA 1
ATOM 3874 C C . GLU C 1 183 ? 4.401 -41.765 47.342 1.00 26.63 182 GLU C C 1
ATOM 3875 O O . GLU C 1 183 ? 5.046 -41.598 48.371 1.00 27.00 182 GLU C O 1
ATOM 3881 N N . ALA C 1 184 ? 3.165 -41.304 47.182 1.00 24.83 183 ALA C N 1
ATOM 3882 C CA . ALA C 1 184 ? 2.456 -40.631 48.273 1.00 26.19 183 ALA C CA 1
ATOM 3883 C C . ALA C 1 184 ? 2.422 -41.521 49.512 1.00 28.05 183 ALA C C 1
ATOM 3884 O O . ALA C 1 184 ? 2.625 -41.046 50.622 1.00 27.24 183 ALA C O 1
ATOM 3886 N N . ARG C 1 185 ? 2.223 -42.824 49.320 1.00 28.67 184 ARG C N 1
ATOM 3887 C CA . ARG C 1 185 ? 1.995 -43.722 50.452 1.00 29.26 184 ARG C CA 1
ATOM 3888 C C . ARG C 1 185 ? 3.270 -44.277 51.080 1.00 26.44 184 ARG C C 1
ATOM 3889 O O . ARG C 1 185 ? 3.196 -44.935 52.105 1.00 27.30 184 ARG C O 1
ATOM 3897 N N . ARG C 1 186 ? 4.414 -44.019 50.464 1.00 26.38 185 ARG C N 1
ATOM 3898 C CA . ARG C 1 186 ? 5.712 -44.413 51.026 1.00 27.86 185 ARG C CA 1
ATOM 3899 C C . ARG C 1 186 ? 6.074 -43.542 52.237 1.00 27.83 185 ARG C C 1
ATOM 3900 O O . ARG C 1 186 ? 6.692 -44.037 53.183 1.00 30.62 185 ARG C O 1
ATOM 3902 N N . LEU D 1 20 ? 2.682 -22.723 13.001 1.00 34.31 19 LEU D N 1
ATOM 3903 C CA . LEU D 1 20 ? 3.741 -22.527 11.966 1.00 36.83 19 LEU D CA 1
ATOM 3904 C C . LEU D 1 20 ? 4.117 -23.819 11.262 1.00 36.32 19 LEU D C 1
ATOM 3905 O O . LEU D 1 20 ? 4.133 -23.863 10.026 1.00 41.10 19 LEU D O 1
ATOM 3910 N N . GLU D 1 21 ? 4.459 -24.849 12.041 1.00 36.36 20 GLU D N 1
ATOM 3911 C CA . GLU D 1 21 ? 4.563 -26.211 11.514 1.00 35.92 20 GLU D CA 1
ATOM 3912 C C . GLU D 1 21 ? 3.148 -26.743 11.290 1.00 32.38 20 GLU D C 1
ATOM 3913 O O . GLU D 1 21 ? 2.308 -26.674 12.188 1.00 29.86 20 GLU D O 1
ATOM 3919 N N . VAL D 1 22 ? 2.889 -27.240 10.080 1.00 27.46 21 VAL D N 1
ATOM 3920 C CA . VAL D 1 22 ? 1.589 -27.852 9.744 1.00 25.24 21 VAL D CA 1
ATOM 3921 C C . VAL D 1 22 ? 1.811 -29.322 9.340 1.00 20.22 21 VAL D C 1
ATOM 3922 O O . VAL D 1 22 ? 2.627 -29.608 8.475 1.00 23.20 21 VAL D O 1
ATOM 3926 N N . ASN D 1 23 ? 1.064 -30.223 9.979 1.00 20.80 22 ASN D N 1
ATOM 3927 C CA . ASN D 1 23 ? 1.077 -31.649 9.713 1.00 19.39 22 ASN D CA 1
ATOM 3928 C C . ASN D 1 23 ? -0.087 -32.063 8.783 1.00 19.59 22 ASN D C 1
ATOM 3929 O O . ASN D 1 23 ? -1.242 -32.023 9.191 1.00 22.13 22 ASN D O 1
ATOM 3934 N N . LEU D 1 24 ? 0.237 -32.462 7.559 1.00 18.36 23 LEU D N 1
ATOM 3935 C CA A LEU D 1 24 ? -0.767 -32.977 6.617 0.50 16.20 23 LEU D CA 1
ATOM 3936 C CA B LEU D 1 24 ? -0.743 -32.968 6.592 0.50 18.56 23 LEU D CA 1
ATOM 3937 C C . LEU D 1 24 ? -0.564 -34.493 6.460 1.00 17.74 23 LEU D C 1
ATOM 3938 O O . LEU D 1 24 ? 0.534 -34.960 6.229 1.00 21.15 23 LEU D O 1
ATOM 3947 N N . ALA D 1 25 ? -1.626 -35.258 6.600 1.00 16.75 24 ALA D N 1
ATOM 3948 C CA . ALA D 1 25 ? -1.549 -36.702 6.292 1.00 18.41 24 ALA D CA 1
ATOM 3949 C C . ALA D 1 25 ? -2.301 -37.012 5.004 1.00 16.67 24 ALA D C 1
ATOM 3950 O O . ALA D 1 25 ? -3.429 -36.566 4.822 1.00 15.61 24 ALA D O 1
ATOM 3952 N N . ILE D 1 26 ? -1.678 -37.805 4.125 1.00 16.70 25 ILE D N 1
ATOM 3953 C CA . ILE D 1 26 ? -2.297 -38.210 2.856 1.00 19.52 25 ILE D CA 1
ATOM 3954 C C . ILE D 1 26 ? -2.683 -39.681 2.924 1.00 19.30 25 ILE D C 1
ATOM 3955 O O . ILE D 1 26 ? -1.829 -40.540 3.158 1.00 17.15 25 ILE D O 1
ATOM 3960 N N . LEU D 1 27 ? -3.980 -39.939 2.737 1.00 17.58 26 LEU D N 1
ATOM 3961 C CA . LEU D 1 27 ? -4.596 -41.254 2.913 1.00 18.65 26 LEU D CA 1
ATOM 3962 C C . LEU D 1 27 ? -5.265 -41.717 1.617 1.00 16.98 26 LEU D C 1
ATOM 3963 O O . LEU D 1 27 ? -5.446 -40.963 0.681 1.00 20.67 26 LEU D O 1
ATOM 3968 N N . GLY D 1 28 ? -5.684 -42.968 1.609 1.00 21.59 27 GLY D N 1
ATOM 3969 C CA . GLY D 1 28 ? -6.286 -43.541 0.445 1.00 19.11 27 GLY D CA 1
ATOM 3970 C C . GLY D 1 28 ? -5.686 -44.873 0.058 1.00 17.34 27 GLY D C 1
ATOM 3971 O O . GLY D 1 28 ? -4.600 -45.291 0.534 1.00 18.74 27 GLY D O 1
ATOM 3972 N N . ARG D 1 29 ? -6.389 -45.522 -0.840 1.00 18.56 28 ARG D N 1
ATOM 3973 C CA . ARG D 1 29 ? -6.026 -46.852 -1.294 1.00 18.71 28 ARG D CA 1
ATOM 3974 C C . ARG D 1 29 ? -4.677 -46.820 -2.019 1.00 15.98 28 ARG D C 1
ATOM 3975 O O . ARG D 1 29 ? -4.375 -45.886 -2.750 1.00 17.69 28 ARG D O 1
ATOM 3983 N N . ARG D 1 30 ? -3.867 -47.839 -1.789 1.00 13.49 29 ARG D N 1
ATOM 3984 C CA . ARG D 1 30 ? -2.676 -48.081 -2.613 1.00 16.52 29 ARG D CA 1
ATOM 3985 C C . ARG D 1 30 ? -3.036 -47.957 -4.111 1.00 18.61 29 ARG D C 1
ATOM 3986 O O . ARG D 1 30 ? -4.023 -48.543 -4.591 1.00 16.99 29 ARG D O 1
ATOM 3994 N N . GLY D 1 31 ? -2.217 -47.200 -4.827 1.00 19.76 30 GLY D N 1
ATOM 3995 C CA . GLY D 1 31 ? -2.390 -46.986 -6.243 1.00 19.40 30 GLY D CA 1
ATOM 3996 C C . GLY D 1 31 ? -3.171 -45.745 -6.639 1.00 18.43 30 GLY D C 1
ATOM 3997 O O . GLY D 1 31 ? -3.233 -45.416 -7.823 1.00 19.42 30 GLY D O 1
ATOM 3998 N N . ALA D 1 32 ? -3.737 -45.040 -5.664 1.00 20.64 31 ALA D N 1
ATOM 3999 C CA . ALA D 1 32 ? -4.564 -43.851 -5.945 1.00 19.35 31 ALA D CA 1
ATOM 4000 C C . ALA D 1 32 ? -3.729 -42.646 -6.422 1.00 17.53 31 ALA D C 1
ATOM 4001 O O . ALA D 1 32 ? -4.224 -41.774 -7.157 1.00 19.53 31 ALA D O 1
ATOM 4003 N N . GLY D 1 33 ? -2.473 -42.605 -6.003 1.00 15.85 32 GLY D N 1
ATOM 4004 C CA . GLY D 1 33 ? -1.543 -41.556 -6.396 1.00 13.89 32 GLY D CA 1
ATOM 4005 C C . GLY D 1 33 ? -1.172 -40.642 -5.251 1.00 17.44 32 GLY D C 1
ATOM 4006 O O . GLY D 1 33 ? -0.863 -39.463 -5.471 1.00 18.43 32 GLY D O 1
ATOM 4007 N N . LYS D 1 34 ? -1.189 -41.180 -4.024 1.00 14.33 33 LYS D N 1
ATOM 4008 C CA . LYS D 1 34 ? -0.747 -40.437 -2.832 1.00 17.39 33 LYS D CA 1
ATOM 4009 C C . LYS D 1 34 ? 0.699 -39.959 -2.972 1.00 19.31 33 LYS D C 1
ATOM 4010 O O . LYS D 1 34 ? 1.014 -38.770 -2.766 1.00 19.04 33 LYS D O 1
ATOM 4016 N N . SER D 1 35 ? 1.593 -40.872 -3.347 1.00 17.23 34 SER D N 1
ATOM 4017 C CA . SER D 1 35 ? 2.991 -40.483 -3.497 1.00 15.29 34 SER D CA 1
ATOM 4018 C C . SER D 1 35 ? 3.249 -39.569 -4.680 1.00 19.20 34 SER D C 1
ATOM 4019 O O . SER D 1 35 ? 4.055 -38.645 -4.563 1.00 20.69 34 SER D O 1
ATOM 4022 N N . ALA D 1 36 ? 2.587 -39.832 -5.806 1.00 19.72 35 ALA D N 1
ATOM 4023 C CA . ALA D 1 36 ? 2.735 -39.003 -7.008 1.00 20.66 35 ALA D CA 1
ATOM 4024 C C . ALA D 1 36 ? 2.353 -37.532 -6.717 1.00 16.62 35 ALA D C 1
ATOM 4025 O O . ALA D 1 36 ? 3.056 -36.607 -7.134 1.00 19.09 35 ALA D O 1
ATOM 4027 N N . LEU D 1 37 ? 1.287 -37.327 -5.950 1.00 15.49 36 LEU D N 1
ATOM 4028 C CA . LEU D 1 37 ? 0.802 -35.980 -5.642 1.00 18.81 36 LEU D CA 1
ATOM 4029 C C . LEU D 1 37 ? 1.725 -35.304 -4.624 1.00 18.56 36 LEU D C 1
ATOM 4030 O O . LEU D 1 37 ? 1.977 -34.101 -4.705 1.00 20.80 36 LEU D O 1
ATOM 4035 N N . THR D 1 38 ? 2.231 -36.073 -3.655 1.00 19.57 37 THR D N 1
ATOM 4036 C CA . THR D 1 38 ? 3.214 -35.544 -2.694 1.00 18.60 37 THR D CA 1
ATOM 4037 C C . THR D 1 38 ? 4.517 -35.147 -3.419 1.00 21.17 37 THR D C 1
ATOM 4038 O O . THR D 1 38 ? 5.041 -34.079 -3.179 1.00 26.59 37 THR D O 1
ATOM 4042 N N . VAL D 1 39 ? 5.009 -36.023 -4.290 1.00 21.96 38 VAL D N 1
ATOM 4043 C CA . VAL D 1 39 ? 6.267 -35.827 -5.025 1.00 28.31 38 VAL D CA 1
ATOM 4044 C C . VAL D 1 39 ? 6.120 -34.713 -6.096 1.00 28.53 38 VAL D C 1
ATOM 4045 O O . VAL D 1 39 ? 7.085 -33.986 -6.393 1.00 27.23 38 VAL D O 1
ATOM 4049 N N . LYS D 1 40 ? 4.915 -34.578 -6.657 1.00 26.15 39 LYS D N 1
ATOM 4050 C CA . LYS D 1 40 ? 4.587 -33.453 -7.535 1.00 25.03 39 LYS D CA 1
ATOM 4051 C C . LYS D 1 40 ? 4.586 -32.132 -6.736 1.00 25.08 39 LYS D C 1
ATOM 4052 O O . LYS D 1 40 ? 5.153 -31.113 -7.194 1.00 25.88 39 LYS D O 1
ATOM 4058 N N . PHE D 1 41 ? 3.972 -32.148 -5.550 1.00 24.61 40 PHE D N 1
ATOM 4059 C CA . PHE D 1 41 ? 3.966 -30.963 -4.674 1.00 27.16 40 PHE D CA 1
ATOM 4060 C C . PHE D 1 41 ? 5.419 -30.619 -4.263 1.00 29.45 40 PHE D C 1
ATOM 4061 O O . PHE D 1 41 ? 5.851 -29.481 -4.396 1.00 29.50 40 PHE D O 1
ATOM 4069 N N . LEU D 1 42 ? 6.170 -31.625 -3.813 1.00 27.47 41 LEU D N 1
ATOM 4070 C CA . LEU D 1 42 ? 7.560 -31.422 -3.369 1.00 30.53 41 LEU D CA 1
ATOM 4071 C C . LEU D 1 42 ? 8.564 -31.033 -4.491 1.00 29.07 41 LEU D C 1
ATOM 4072 O O . LEU D 1 42 ? 9.343 -30.111 -4.322 1.00 31.65 41 LEU D O 1
ATOM 4077 N N . THR D 1 43 ? 8.548 -31.740 -5.619 1.00 28.61 42 THR D N 1
ATOM 4078 C CA . THR D 1 43 ? 9.605 -31.622 -6.625 1.00 28.09 42 THR D CA 1
ATOM 4079 C C . THR D 1 43 ? 9.208 -30.888 -7.921 1.00 31.30 42 THR D C 1
ATOM 4080 O O . THR D 1 43 ? 10.056 -30.715 -8.803 1.00 30.73 42 THR D O 1
ATOM 4084 N N . LYS D 1 44 ? 7.920 -30.539 -8.057 1.00 32.31 43 LYS D N 1
ATOM 4085 C CA . LYS D 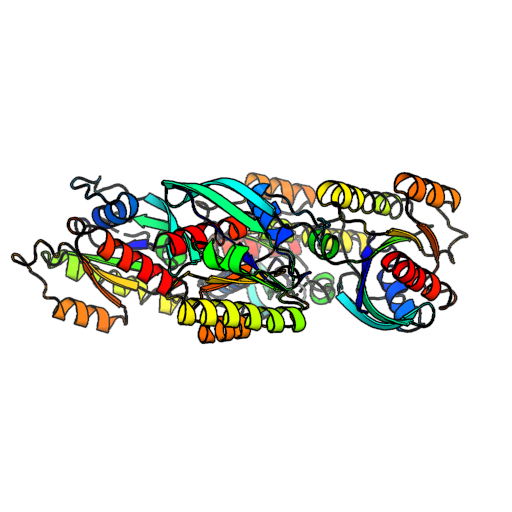1 44 ? 7.334 -30.036 -9.315 1.00 30.41 43 LYS D CA 1
ATOM 4086 C C . LYS D 1 44 ? 7.330 -31.053 -10.464 1.00 29.87 43 LYS D C 1
ATOM 4087 O O . LYS D 1 44 ? 6.947 -30.720 -11.591 1.00 24.23 43 LYS D O 1
ATOM 4093 N N . ARG D 1 45 ? 7.699 -32.304 -10.170 1.00 27.74 44 ARG D N 1
ATOM 4094 C CA . ARG D 1 45 ? 7.835 -33.336 -11.185 1.00 26.72 44 ARG D CA 1
ATOM 4095 C C . ARG D 1 45 ? 7.002 -34.552 -10.834 1.00 27.40 44 ARG D C 1
ATOM 4096 O O . ARG D 1 45 ? 6.850 -34.902 -9.669 1.00 26.61 44 ARG D O 1
ATOM 4098 N N . PHE D 1 46 ? 6.457 -35.172 -11.864 1.00 27.43 45 PHE D N 1
ATOM 4099 C CA . PHE D 1 46 ? 5.772 -36.435 -11.747 1.00 29.93 45 PHE D CA 1
ATOM 4100 C C . PHE D 1 46 ? 6.828 -37.551 -11.712 1.00 31.99 45 PHE D C 1
ATOM 4101 O O . PHE D 1 46 ? 7.582 -37.715 -12.661 1.00 31.51 45 PHE D O 1
ATOM 4109 N N . ILE D 1 47 ? 6.895 -38.282 -10.597 1.00 31.63 46 ILE D N 1
ATOM 4110 C CA . ILE D 1 47 ? 7.654 -39.527 -10.525 1.00 32.59 46 ILE D CA 1
ATOM 4111 C C . ILE D 1 47 ? 6.652 -40.660 -10.635 1.00 30.80 46 ILE D C 1
ATOM 4112 O O . ILE D 1 47 ? 5.826 -40.858 -9.734 1.00 27.01 46 ILE D O 1
ATOM 4117 N N . SER D 1 48 ? 6.737 -41.419 -11.723 1.00 29.83 47 SER D N 1
ATOM 4118 C CA . SER D 1 48 ? 5.702 -42.404 -12.044 1.00 33.83 47 SER D CA 1
ATOM 4119 C C . SER D 1 48 ? 5.812 -43.718 -11.229 1.00 34.92 47 SER D C 1
ATOM 4120 O O . SER D 1 48 ? 4.801 -44.378 -10.967 1.00 35.26 47 SER D O 1
ATOM 4123 N N . GLU D 1 49 ? 7.021 -44.096 -10.826 1.00 31.35 48 GLU D N 1
ATOM 4124 C CA . GLU D 1 49 ? 7.218 -45.456 -10.315 1.00 35.24 48 GLU D CA 1
ATOM 4125 C C . GLU D 1 49 ? 7.386 -45.537 -8.779 1.00 30.23 48 GLU D C 1
ATOM 4126 O O . GLU D 1 49 ? 7.929 -46.507 -8.284 1.00 30.13 48 GLU D O 1
ATOM 4129 N N . TYR D 1 50 ? 6.833 -44.574 -8.035 1.00 24.63 49 TYR D N 1
ATOM 4130 C CA . TYR D 1 50 ? 7.331 -44.317 -6.683 1.00 21.44 49 TYR D CA 1
ATOM 4131 C C . TYR D 1 50 ? 7.080 -45.479 -5.735 1.00 19.71 49 TYR D C 1
ATOM 4132 O O . TYR D 1 50 ? 5.944 -45.948 -5.601 1.00 20.69 49 TYR D O 1
ATOM 4141 N N . ASP D 1 51 ? 8.155 -45.947 -5.101 1.00 17.07 50 ASP D N 1
ATOM 4142 C CA . ASP D 1 51 ? 8.112 -47.083 -4.167 1.00 19.55 50 ASP D CA 1
ATOM 4143 C C . ASP D 1 51 ? 6.719 -47.205 -3.523 1.00 17.47 50 ASP D C 1
ATOM 4144 O O . ASP D 1 51 ? 6.361 -46.368 -2.703 1.00 17.86 50 ASP D O 1
ATOM 4149 N N . PRO D 1 52 ? 5.941 -48.257 -3.886 1.00 17.40 51 PRO D N 1
ATOM 4150 C CA . PRO D 1 52 ? 4.551 -48.371 -3.423 1.00 17.70 51 PRO D CA 1
ATOM 4151 C C . PRO D 1 52 ? 4.413 -48.640 -1.921 1.00 20.93 51 PRO D C 1
ATOM 4152 O O . PRO D 1 52 ? 3.347 -48.399 -1.342 1.00 19.15 51 PRO D O 1
ATOM 4156 N N . ASN D 1 53 ? 5.503 -49.109 -1.310 1.00 20.31 52 ASN D N 1
ATOM 4157 C CA . ASN D 1 53 ? 5.513 -49.550 0.051 1.00 19.35 52 ASN D CA 1
ATOM 4158 C C . ASN D 1 53 ? 6.112 -48.545 0.995 1.00 19.71 52 ASN D C 1
ATOM 4159 O O . ASN D 1 53 ? 6.044 -48.728 2.197 1.00 19.25 52 ASN D O 1
ATOM 4164 N N . LEU D 1 54 ? 6.685 -47.469 0.465 1.00 18.28 53 LEU D N 1
ATOM 4165 C CA . LEU D 1 54 ? 7.374 -46.506 1.321 1.00 18.56 53 LEU D CA 1
ATOM 4166 C C . LEU D 1 54 ? 6.391 -45.480 1.889 1.00 17.42 53 LEU D C 1
ATOM 4167 O O . LEU D 1 54 ? 5.705 -44.763 1.156 1.00 18.04 53 LEU D O 1
ATOM 4172 N N . GLU D 1 55 ? 6.313 -45.457 3.216 1.00 16.72 54 GLU D N 1
ATOM 4173 C CA . GLU D 1 55 ? 5.627 -44.414 3.954 1.00 17.75 54 GLU D CA 1
ATOM 4174 C C . GLU D 1 55 ? 6.625 -43.582 4.720 1.00 19.65 54 GLU D C 1
ATOM 4175 O O . GLU D 1 55 ? 7.421 -44.107 5.521 1.00 17.27 54 GLU D O 1
ATOM 4181 N N . ASP D 1 56 ? 6.593 -42.276 4.483 1.00 17.69 55 ASP D N 1
ATOM 4182 C CA . ASP D 1 56 ? 7.450 -41.370 5.216 1.00 16.40 55 ASP D CA 1
ATOM 4183 C C . ASP D 1 56 ? 6.755 -40.030 5.338 1.00 19.11 55 ASP D C 1
ATOM 4184 O O . ASP D 1 56 ? 5.744 -39.778 4.683 1.00 22.27 55 ASP D O 1
ATOM 4189 N N . THR D 1 57 ? 7.329 -39.192 6.187 1.00 19.42 56 THR D N 1
ATOM 4190 C CA . THR D 1 57 ? 6.967 -37.804 6.319 1.00 20.29 56 THR D CA 1
ATOM 4191 C C . THR D 1 57 ? 8.026 -36.910 5.616 1.00 19.67 56 THR D C 1
ATOM 4192 O O . THR D 1 57 ? 9.254 -37.056 5.820 1.00 20.50 56 THR D O 1
ATOM 4196 N N . TYR D 1 58 ? 7.523 -36.006 4.781 1.00 21.14 57 TYR D N 1
ATOM 4197 C CA . TYR D 1 58 ? 8.331 -35.165 3.894 1.00 21.48 57 TYR D CA 1
ATOM 4198 C C . TYR D 1 58 ? 8.206 -33.731 4.372 1.00 25.74 57 TYR D C 1
ATOM 4199 O O . TYR D 1 58 ? 7.124 -33.280 4.761 1.00 27.06 57 TYR D O 1
ATOM 4208 N N . SER D 1 59 ? 9.319 -33.009 4.334 1.00 28.49 58 SER D N 1
ATOM 4209 C CA . SER D 1 59 ? 9.400 -31.687 4.919 1.00 30.33 58 SER D CA 1
ATOM 4210 C C . SER D 1 59 ? 9.746 -30.662 3.853 1.00 31.01 58 SER D C 1
ATOM 4211 O O . SER D 1 59 ? 10.587 -30.923 2.953 1.00 25.10 58 SER D O 1
ATOM 4214 N N . SER D 1 60 ? 9.074 -29.513 3.961 1.00 32.35 59 SER D N 1
ATOM 4215 C CA . SER D 1 60 ? 9.256 -28.395 3.053 1.00 35.21 59 SER D CA 1
ATOM 4216 C C . SER D 1 60 ? 8.919 -27.075 3.749 1.00 36.38 59 SER D C 1
ATOM 4217 O O . SER D 1 60 ? 8.072 -27.018 4.647 1.00 32.68 59 SER D O 1
ATOM 4220 N N . GLU D 1 61 ? 9.609 -26.015 3.342 1.00 36.38 60 GLU D N 1
ATOM 4221 C CA . GLU D 1 61 ? 9.301 -24.681 3.834 1.00 39.91 60 GLU D CA 1
ATOM 4222 C C . GLU D 1 61 ? 8.434 -24.030 2.781 1.00 37.31 60 GLU D C 1
ATOM 4223 O O . GLU D 1 61 ? 8.835 -23.925 1.614 1.00 36.53 60 GLU D O 1
ATOM 4229 N N . GLU D 1 62 ? 7.225 -23.655 3.191 1.00 36.31 61 GLU D N 1
ATOM 4230 C CA . GLU D 1 62 ? 6.220 -23.117 2.286 1.00 36.68 61 GLU D CA 1
ATOM 4231 C C . GLU D 1 62 ? 5.783 -21.728 2.731 1.00 33.91 61 GLU D C 1
ATOM 4232 O O . GLU D 1 62 ? 6.007 -21.311 3.871 1.00 31.06 61 GLU D O 1
ATOM 4238 N N . THR D 1 63 ? 5.156 -21.016 1.806 1.00 30.22 62 THR D N 1
ATOM 4239 C CA . THR D 1 63 ? 4.441 -19.803 2.132 1.00 28.16 62 THR D CA 1
ATOM 4240 C C . THR D 1 63 ? 3.013 -20.037 1.635 1.00 26.94 62 THR D C 1
ATOM 4241 O O . THR D 1 63 ? 2.820 -20.428 0.493 1.00 26.43 62 THR D O 1
ATOM 4245 N N . VAL D 1 64 ? 2.024 -19.863 2.515 1.00 26.16 63 VAL D N 1
ATOM 4246 C CA . VAL D 1 64 ? 0.605 -19.928 2.118 1.00 24.59 63 VAL D CA 1
ATOM 4247 C C . VAL D 1 64 ? -0.091 -18.653 2.578 1.00 23.85 63 VAL D C 1
ATOM 4248 O O . VAL D 1 64 ? -0.123 -18.327 3.777 1.00 24.19 63 VAL D O 1
ATOM 4252 N N . ASP D 1 65 ? -0.645 -17.933 1.619 1.00 23.20 64 ASP D N 1
ATOM 4253 C CA . ASP D 1 65 ? -1.286 -16.635 1.886 1.00 23.56 64 ASP D CA 1
ATOM 4254 C C . ASP D 1 65 ? -0.313 -15.691 2.597 1.00 20.52 64 ASP D C 1
ATOM 4255 O O . ASP D 1 65 ? -0.666 -15.031 3.582 1.00 17.58 64 ASP D O 1
ATOM 4260 N N . HIS D 1 66 ? 0.916 -15.655 2.075 1.00 20.91 65 HIS D N 1
ATOM 4261 C CA . HIS D 1 66 ? 1.970 -14.724 2.497 1.00 23.07 65 HIS D CA 1
ATOM 4262 C C . HIS D 1 66 ? 2.550 -15.004 3.886 1.00 22.52 65 HIS D C 1
ATOM 4263 O O . HIS D 1 66 ? 3.362 -14.228 4.379 1.00 23.08 65 HIS D O 1
ATOM 4270 N N . GLN D 1 67 ? 2.161 -16.121 4.489 1.00 23.87 66 GLN D N 1
ATOM 4271 C CA . GLN D 1 67 ? 2.660 -16.518 5.795 1.00 26.07 66 GLN D CA 1
ATOM 4272 C C . GLN D 1 67 ? 3.482 -17.808 5.647 1.00 27.32 66 GLN D C 1
ATOM 4273 O O . GLN D 1 67 ? 3.134 -18.707 4.842 1.00 25.25 66 GLN D O 1
ATOM 4279 N N . PRO D 1 68 ? 4.580 -17.915 6.412 1.00 27.18 67 PRO D N 1
ATOM 4280 C CA . PRO D 1 68 ? 5.477 -19.050 6.274 1.00 29.29 67 PRO D CA 1
ATOM 4281 C C . PRO D 1 68 ? 4.845 -20.322 6.860 1.00 28.58 67 PRO D C 1
ATOM 4282 O O . PRO D 1 68 ? 4.032 -20.240 7.773 1.00 28.29 67 PRO D O 1
ATOM 4286 N N . VAL D 1 69 ? 5.246 -21.477 6.347 1.00 26.74 68 VAL D N 1
ATOM 4287 C CA . VAL D 1 69 ? 4.790 -22.761 6.881 1.00 28.56 68 VAL D CA 1
ATOM 4288 C C . VAL D 1 69 ? 5.935 -23.772 6.771 1.00 26.65 68 VAL D C 1
ATOM 4289 O O . VAL D 1 69 ? 6.549 -23.952 5.704 1.00 23.48 68 VAL D O 1
ATOM 4293 N N . HIS D 1 70 ? 6.268 -24.375 7.900 1.00 29.28 69 HIS D N 1
ATOM 4294 C CA . HIS D 1 70 ? 7.131 -25.546 7.906 1.00 30.39 69 HIS D CA 1
ATOM 4295 C C . HIS D 1 70 ? 6.175 -26.735 7.679 1.00 29.24 69 HIS D C 1
ATOM 4296 O O . HIS D 1 70 ? 5.517 -27.195 8.608 1.00 25.68 69 HIS D O 1
ATOM 4303 N N . LEU D 1 71 ? 6.062 -27.184 6.428 1.00 28.16 70 LEU D N 1
ATOM 4304 C CA . LEU D 1 71 ? 5.088 -28.232 6.084 1.00 27.61 70 LEU D CA 1
ATOM 4305 C C . LEU D 1 71 ? 5.652 -29.646 6.292 1.00 25.67 70 LEU D C 1
ATOM 4306 O O . LEU D 1 71 ? 6.793 -29.931 5.895 1.00 26.38 70 LEU D O 1
ATOM 4311 N N . ARG D 1 72 ? 4.846 -30.511 6.922 1.00 26.24 71 ARG D N 1
ATOM 4312 C CA . ARG D 1 72 ? 5.164 -31.943 7.089 1.00 25.05 71 ARG D CA 1
ATOM 4313 C C . ARG D 1 72 ? 4.049 -32.772 6.468 1.00 24.11 71 ARG D C 1
ATOM 4314 O O . ARG D 1 72 ? 2.894 -32.747 6.933 1.00 21.91 71 ARG D O 1
ATOM 4319 N N . VAL D 1 73 ? 4.380 -33.490 5.400 1.00 22.34 72 VAL D N 1
ATOM 4320 C CA . VAL D 1 73 ? 3.399 -34.314 4.694 1.00 20.90 72 VAL D CA 1
ATOM 4321 C C . VAL D 1 73 ? 3.717 -35.777 4.969 1.00 22.05 72 VAL D C 1
ATOM 4322 O O . VAL D 1 73 ? 4.765 -36.275 4.550 1.00 24.62 72 VAL D O 1
ATOM 4326 N N . MET D 1 74 ? 2.805 -36.458 5.658 1.00 18.15 73 MET D N 1
ATOM 4327 C CA . MET D 1 74 ? 2.884 -37.910 5.841 1.00 19.16 73 MET D CA 1
ATOM 4328 C C . MET D 1 74 ? 2.169 -38.644 4.691 1.00 16.06 73 MET D C 1
ATOM 4329 O O . MET D 1 74 ? 0.931 -38.685 4.594 1.00 16.31 73 MET D O 1
ATOM 4334 N N . ASP D 1 75 ? 2.983 -39.200 3.813 1.00 16.88 74 ASP D N 1
ATOM 4335 C CA . ASP D 1 75 ? 2.535 -39.994 2.685 1.00 18.36 74 ASP D CA 1
ATOM 4336 C C . ASP D 1 75 ? 2.361 -41.442 3.162 1.00 17.90 74 ASP D C 1
ATOM 4337 O O . ASP D 1 75 ? 3.322 -42.191 3.199 1.00 17.45 74 ASP D O 1
ATOM 4342 N N . THR D 1 76 ? 1.135 -41.828 3.526 1.00 18.64 75 THR D N 1
ATOM 4343 C CA . THR D 1 76 ? 0.905 -43.161 4.109 1.00 16.86 75 THR D CA 1
ATOM 4344 C C . THR D 1 76 ? 0.907 -44.236 3.014 1.00 19.01 75 THR D C 1
ATOM 4345 O O . THR D 1 76 ? 0.713 -43.916 1.854 1.00 15.77 75 THR D O 1
ATOM 4349 N N . ALA D 1 77 ? 1.111 -45.503 3.387 1.00 22.17 76 ALA D N 1
ATOM 4350 C CA . ALA D 1 77 ? 1.197 -46.582 2.384 1.00 21.33 76 ALA D CA 1
ATOM 4351 C C . ALA D 1 77 ? 0.452 -47.857 2.816 1.00 24.39 76 ALA D C 1
ATOM 4352 O O . ALA D 1 77 ? 1.001 -48.969 2.763 1.00 30.28 76 ALA D O 1
ATOM 4354 N N . ASP D 1 78 ? -0.802 -47.683 3.240 1.00 23.80 77 ASP D N 1
ATOM 4355 C CA . ASP D 1 78 ? -1.669 -48.800 3.674 1.00 21.53 77 ASP D CA 1
ATOM 4356 C C . ASP D 1 78 ? -1.884 -49.836 2.542 1.00 23.67 77 ASP D C 1
ATOM 4357 O O . ASP D 1 78 ? -1.896 -49.482 1.366 1.00 24.01 77 ASP D O 1
ATOM 4362 N N . LEU D 1 79 ? -2.052 -51.109 2.918 1.00 22.70 78 LEU D N 1
ATOM 4363 C CA . LEU D 1 79 ? -2.215 -52.225 1.959 1.00 26.21 78 LEU D CA 1
ATOM 4364 C C . LEU D 1 79 ? -3.668 -52.695 1.804 1.00 30.67 78 LEU D C 1
ATOM 4365 O O . LEU D 1 79 ? -4.552 -52.278 2.552 1.00 34.52 78 LEU D O 1
ATOM 4370 N N . ARG D 1 83 ? -5.016 -50.340 9.060 1.00 37.62 82 ARG D N 1
ATOM 4371 C CA . ARG D 1 83 ? -4.428 -50.663 10.361 1.00 37.74 82 ARG D CA 1
ATOM 4372 C C . ARG D 1 83 ? -3.574 -49.511 10.927 1.00 35.94 82 ARG D C 1
ATOM 4373 O O . ARG D 1 83 ? -3.165 -48.611 10.194 1.00 35.96 82 ARG D O 1
ATOM 4375 N N . ASN D 1 84 ? -3.330 -49.555 12.237 1.00 34.81 83 ASN D N 1
ATOM 4376 C CA . ASN D 1 84 ? -2.500 -48.563 12.951 1.00 33.66 83 ASN D CA 1
ATOM 4377 C C . ASN D 1 84 ? -2.836 -47.093 12.639 1.00 28.21 83 ASN D C 1
ATOM 4378 O O . ASN D 1 84 ? -1.941 -46.278 12.459 1.00 23.40 83 ASN D O 1
ATOM 4380 N N . CYS D 1 85 ? -4.123 -46.765 12.602 1.00 27.71 84 CYS D N 1
ATOM 4381 C CA . CYS D 1 85 ? -4.580 -45.419 12.183 1.00 28.43 84 CYS D CA 1
ATOM 4382 C C . CYS D 1 85 ? -4.162 -44.296 13.118 1.00 28.21 84 CYS D C 1
ATOM 4383 O O . CYS D 1 85 ? -4.021 -43.161 12.699 1.00 26.21 84 CYS D O 1
ATOM 4386 N N . GLU D 1 86 ? -3.975 -44.621 14.389 1.00 31.94 85 GLU D N 1
ATOM 4387 C CA . GLU D 1 86 ? -3.580 -43.621 15.388 1.00 33.60 85 GLU D CA 1
ATOM 4388 C C . GLU D 1 86 ? -2.301 -42.851 15.014 1.00 31.02 85 GLU D C 1
ATOM 4389 O O . GLU D 1 86 ? -2.109 -41.723 15.468 1.00 30.29 85 GLU D O 1
ATOM 4395 N N . ARG D 1 87 ? -1.432 -43.451 14.193 1.00 29.13 86 ARG D N 1
ATOM 4396 C CA . ARG D 1 87 ? -0.169 -42.784 13.813 1.00 26.26 86 ARG D CA 1
ATOM 4397 C C . ARG D 1 87 ? -0.406 -41.464 13.041 1.00 25.24 86 ARG D C 1
ATOM 4398 O O . ARG D 1 87 ? 0.466 -40.600 12.999 1.00 21.53 86 ARG D O 1
ATOM 4406 N N . TYR D 1 88 ? -1.578 -41.329 12.414 1.00 24.12 87 TYR D N 1
ATOM 4407 C CA . TYR D 1 88 ? -1.971 -40.073 11.753 1.00 24.90 87 TYR D CA 1
ATOM 4408 C C . TYR D 1 88 ? -3.185 -39.375 12.396 1.00 24.65 87 TYR D C 1
ATOM 4409 O O . TYR D 1 88 ? -3.271 -38.149 12.378 1.00 26.82 87 TYR D O 1
ATOM 4418 N N . LEU D 1 89 ? -4.096 -40.149 12.976 1.00 24.83 88 LEU D N 1
ATOM 4419 C CA . LEU D 1 89 ? -5.337 -39.610 13.532 1.00 23.62 88 LEU D CA 1
ATOM 4420 C C . LEU D 1 89 ? -5.078 -38.563 14.649 1.00 24.50 88 LEU D C 1
ATOM 4421 O O . LEU D 1 89 ? -5.829 -37.614 14.776 1.00 22.15 88 LEU D O 1
ATOM 4426 N N . ASN D 1 90 ? -4.014 -38.746 15.424 1.00 22.31 89 ASN D N 1
ATOM 4427 C CA . ASN D 1 90 ? -3.658 -37.813 16.503 1.00 25.22 89 ASN D CA 1
ATOM 4428 C C . ASN D 1 90 ? -2.479 -36.876 16.206 1.00 26.88 89 ASN D C 1
ATOM 4429 O O . ASN D 1 90 ? -2.109 -36.037 17.048 1.00 29.86 89 ASN D O 1
ATOM 4434 N N . TRP D 1 91 ? -1.932 -37.007 15.002 1.00 22.52 90 TRP D N 1
ATOM 4435 C CA . TRP D 1 91 ? -0.803 -36.217 14.513 1.00 21.43 90 TRP D CA 1
ATOM 4436 C C . TRP D 1 91 ? -1.212 -35.060 13.593 1.00 20.31 90 TRP D C 1
ATOM 4437 O O . TRP D 1 91 ? -0.687 -33.946 13.706 1.00 19.07 90 TRP D O 1
ATOM 4448 N N . ALA D 1 92 ? -2.112 -35.342 12.646 1.00 21.56 91 ALA D N 1
ATOM 4449 C CA . ALA D 1 92 ? -2.368 -34.416 11.545 1.00 21.68 91 ALA D CA 1
ATOM 4450 C C . ALA D 1 92 ? -3.240 -33.227 11.942 1.00 23.53 91 ALA D C 1
ATOM 4451 O O . ALA D 1 92 ? -4.172 -33.356 12.748 1.00 23.70 91 ALA D O 1
ATOM 4453 N N . HIS D 1 93 ? -2.904 -32.069 11.363 1.00 21.99 92 HIS D N 1
ATOM 4454 C CA . HIS D 1 93 ? -3.726 -30.857 11.396 1.00 24.86 92 HIS D CA 1
ATOM 4455 C C . HIS D 1 93 ? -4.793 -30.803 10.270 1.00 23.95 92 HIS D C 1
ATOM 4456 O O . HIS D 1 93 ? -5.816 -30.113 10.413 1.00 20.33 92 HIS D O 1
ATOM 4463 N N . ALA D 1 94 ? -4.528 -31.502 9.157 1.00 19.02 93 ALA D N 1
ATOM 4464 C CA . ALA D 1 94 ? -5.464 -31.650 8.056 1.00 19.69 93 ALA D CA 1
ATOM 4465 C C . ALA D 1 94 ? -5.162 -32.951 7.308 1.00 18.14 93 ALA D C 1
ATOM 4466 O O . ALA D 1 94 ? -4.037 -33.448 7.339 1.00 16.93 93 ALA D O 1
ATOM 4468 N N . PHE D 1 95 ? -6.181 -33.485 6.655 1.00 17.83 94 PHE D N 1
ATOM 4469 C CA . PHE D 1 95 ? -6.067 -34.717 5.862 1.00 20.03 94 PHE D CA 1
ATOM 4470 C C . PHE D 1 95 ? -6.394 -34.470 4.396 1.00 19.73 94 PHE D C 1
ATOM 4471 O O . PHE D 1 95 ? -7.314 -33.712 4.089 1.00 20.34 94 PHE D O 1
ATOM 4479 N N . LEU D 1 96 ? -5.627 -35.101 3.494 1.00 18.09 95 LEU D N 1
ATOM 4480 C CA . LEU D 1 96 ? -6.033 -35.264 2.097 1.00 16.28 95 LEU D CA 1
ATOM 4481 C C . LEU D 1 96 ? -6.362 -36.746 1.903 1.00 15.94 95 LEU D C 1
ATOM 4482 O O . LEU D 1 96 ? -5.528 -37.613 2.198 1.00 17.32 95 LEU D O 1
ATOM 4487 N N . VAL D 1 97 ? -7.576 -37.037 1.445 1.00 16.82 96 VAL D N 1
ATOM 4488 C CA . VAL D 1 97 ? -8.006 -38.406 1.153 1.00 13.62 96 VAL D CA 1
ATOM 4489 C C . VAL D 1 97 ? -8.120 -38.551 -0.368 1.00 14.66 96 VAL D C 1
ATOM 4490 O O . VAL D 1 97 ? -8.945 -37.904 -1.003 1.00 17.99 96 VAL D O 1
ATOM 4494 N N . VAL D 1 98 ? -7.299 -39.433 -0.929 1.00 18.76 97 VAL D N 1
ATOM 4495 C CA . VAL D 1 98 ? -7.159 -39.569 -2.383 1.00 15.34 97 VAL D CA 1
ATOM 4496 C C . VAL D 1 98 ? -7.811 -40.867 -2.903 1.00 17.71 97 VAL D C 1
ATOM 4497 O O . VAL D 1 98 ? -7.590 -41.947 -2.352 1.00 15.13 97 VAL D O 1
ATOM 4501 N N . TYR D 1 99 ? -8.605 -40.730 -3.956 1.00 15.31 98 TYR D N 1
ATOM 4502 C CA . TYR D 1 99 ? -8.975 -41.844 -4.831 1.00 19.13 98 TYR D CA 1
ATOM 4503 C C . TYR D 1 99 ? -8.565 -41.466 -6.241 1.00 16.91 98 TYR D C 1
ATOM 4504 O O . TYR D 1 99 ? -8.209 -40.284 -6.514 1.00 18.73 98 TYR D O 1
ATOM 4513 N N . SER D 1 100 ? -8.600 -42.447 -7.132 1.00 17.01 99 SER D N 1
ATOM 4514 C CA . SER D 1 100 ? -8.403 -42.172 -8.558 1.00 21.12 99 SER D CA 1
ATOM 4515 C C . SER D 1 100 ? -9.736 -42.300 -9.291 1.00 19.01 99 SER D C 1
ATOM 4516 O O . SER D 1 100 ? -10.478 -43.277 -9.085 1.00 18.22 99 SER D O 1
ATOM 4519 N N . VAL D 1 101 ? -10.029 -41.300 -10.123 1.00 19.02 100 VAL D N 1
ATOM 4520 C CA . VAL D 1 101 ? -11.296 -41.205 -10.839 1.00 19.41 100 VAL D CA 1
ATOM 4521 C C . VAL D 1 101 ? -11.501 -42.398 -11.794 1.00 19.31 100 VAL D C 1
ATOM 4522 O O . VAL D 1 101 ? -12.625 -42.659 -12.234 1.00 20.05 100 VAL D O 1
ATOM 4526 N N . ASP D 1 102 ? -10.421 -43.103 -12.123 1.00 20.84 101 ASP D N 1
ATOM 4527 C CA . ASP D 1 102 ? -10.527 -44.314 -12.969 1.00 26.17 101 ASP D CA 1
ATOM 4528 C C . ASP D 1 102 ? -10.630 -45.627 -12.170 1.00 25.70 101 ASP D C 1
ATOM 4529 O O . ASP D 1 102 ? -10.519 -46.703 -12.743 1.00 24.43 101 ASP D O 1
ATOM 4534 N N . SER D 1 103 ? -10.859 -45.541 -10.862 1.00 24.83 102 SER D N 1
ATOM 4535 C CA . SER D 1 103 ? -10.901 -46.740 -10.011 1.00 23.45 102 SER D CA 1
ATOM 4536 C C . SER D 1 103 ? -12.016 -46.729 -8.963 1.00 25.05 102 SER D C 1
ATOM 4537 O O . SER D 1 103 ? -11.935 -46.047 -7.904 1.00 21.55 102 SER D O 1
ATOM 4540 N N . ARG D 1 104 ? -13.055 -47.507 -9.256 1.00 23.06 103 ARG D N 1
ATOM 4541 C CA . ARG D 1 104 ? -14.167 -47.700 -8.342 1.00 23.37 103 ARG D CA 1
ATOM 4542 C C . ARG D 1 104 ? -13.686 -48.201 -6.966 1.00 22.79 103 ARG D C 1
ATOM 4543 O O . ARG D 1 104 ? -14.205 -47.796 -5.931 1.00 18.15 103 ARG D O 1
ATOM 4551 N N . GLN D 1 105 ? -12.664 -49.049 -6.966 1.00 23.35 104 GLN D N 1
ATOM 4552 C CA . GLN D 1 105 ? -12.144 -49.585 -5.715 1.00 23.88 104 GLN D CA 1
ATOM 4553 C C . GLN D 1 105 ? -11.512 -48.540 -4.817 1.00 21.30 104 GLN D C 1
ATOM 4554 O O . GLN D 1 105 ? -11.729 -48.561 -3.602 1.00 18.08 104 GLN D O 1
ATOM 4560 N N . SER D 1 106 ? -10.716 -47.642 -5.410 1.00 19.43 105 SER D N 1
ATOM 4561 C CA . SER D 1 106 ? -10.093 -46.568 -4.652 1.00 20.67 105 SER D CA 1
ATOM 4562 C C . SER D 1 106 ? -11.175 -45.622 -4.121 1.00 15.87 105 SER D C 1
ATOM 4563 O O . SER D 1 106 ? -11.039 -45.111 -3.041 1.00 14.31 105 SER D O 1
ATOM 4566 N N . PHE D 1 107 ? -12.254 -45.435 -4.882 1.00 16.70 106 PHE D N 1
ATOM 4567 C CA . PHE D 1 107 ? -13.326 -44.521 -4.498 1.00 18.76 106 PHE D CA 1
ATOM 4568 C C . PHE D 1 107 ? -14.071 -45.103 -3.296 1.00 14.84 106 PHE D C 1
ATOM 4569 O O . PHE D 1 107 ? -14.235 -44.438 -2.291 1.00 16.56 106 PHE D O 1
ATOM 4577 N N . ASP D 1 108 ? -14.448 -46.375 -3.379 1.00 18.77 107 ASP D N 1
ATOM 4578 C CA . ASP D 1 108 ? -15.028 -47.082 -2.219 1.00 20.36 107 ASP D CA 1
ATOM 4579 C C . ASP D 1 108 ? -14.136 -47.021 -0.954 1.00 22.25 107 ASP D C 1
ATOM 4580 O O . ASP D 1 108 ? -14.643 -46.803 0.166 1.00 23.61 107 ASP D O 1
ATOM 4585 N N . SER D 1 109 ? -12.819 -47.159 -1.136 1.00 21.95 108 SER D N 1
ATOM 4586 C CA . SER D 1 109 ? -11.862 -47.084 -0.023 1.00 20.17 108 SER D CA 1
ATOM 4587 C C . SER D 1 109 ? -11.767 -45.682 0.557 1.00 20.24 108 SER D C 1
ATOM 4588 O O . SER D 1 109 ? -11.499 -45.521 1.741 1.00 20.30 108 SER D O 1
ATOM 4591 N N . SER D 1 110 ? -11.937 -44.674 -0.293 1.00 19.43 109 SER D N 1
ATOM 4592 C CA . SER D 1 110 ? -11.898 -43.291 0.150 1.00 17.53 109 SER D CA 1
ATOM 4593 C C . SER D 1 110 ? -12.970 -43.040 1.209 1.00 20.19 109 SER D C 1
ATOM 4594 O O . SER D 1 110 ? -12.706 -42.394 2.210 1.00 17.75 109 SER D O 1
ATOM 4597 N N . SER D 1 111 ? -14.171 -43.585 1.009 1.00 21.61 110 SER D N 1
ATOM 4598 C CA . SER D 1 111 ? -15.232 -43.403 1.989 1.00 24.00 110 SER D CA 1
ATOM 4599 C C . SER D 1 111 ? -14.904 -44.018 3.332 1.00 23.11 110 SER D C 1
ATOM 4600 O O . SER D 1 111 ? -15.287 -43.457 4.365 1.00 23.44 110 SER D O 1
ATOM 4603 N N A SER D 1 112 ? -14.187 -45.141 3.351 0.60 24.12 111 SER D N 1
ATOM 4604 N N B SER D 1 112 ? -14.208 -45.163 3.315 0.40 21.02 111 SER D N 1
ATOM 4605 C CA A SER D 1 112 ? -13.860 -45.779 4.633 0.60 23.87 111 SER D CA 1
ATOM 4606 C CA B SER D 1 112 ? -13.762 -45.842 4.544 0.40 18.48 111 SER D CA 1
ATOM 4607 C C A SER D 1 112 ? -12.764 -45.005 5.396 0.60 23.59 111 SER D C 1
ATOM 4608 C C B SER D 1 112 ? -12.855 -44.914 5.359 0.40 19.76 111 SER D C 1
ATOM 4609 O O A SER D 1 112 ? -12.709 -45.052 6.632 0.60 22.69 111 SER D O 1
ATOM 4610 O O B SER D 1 112 ? -13.013 -44.773 6.575 0.40 16.67 111 SER D O 1
ATOM 4615 N N . TYR D 1 113 ? -11.921 -44.263 4.668 1.00 21.18 112 TYR D N 1
ATOM 4616 C CA . TYR D 1 113 ? -10.989 -43.353 5.312 1.00 20.12 112 TYR D CA 1
ATOM 4617 C C . TYR D 1 113 ? -11.754 -42.162 5.896 1.00 18.41 112 TYR D C 1
ATOM 4618 O O . TYR D 1 113 ? -11.537 -41.808 7.046 1.00 19.58 112 TYR D O 1
ATOM 4627 N N . LEU D 1 114 ? -12.658 -41.588 5.106 1.00 18.24 113 LEU D N 1
ATOM 4628 C CA . LEU D 1 114 ? -13.528 -40.499 5.564 1.00 19.99 113 LEU D CA 1
ATOM 4629 C C . LEU D 1 114 ? -14.391 -40.911 6.779 1.00 22.14 113 LEU D C 1
ATOM 4630 O O . LEU D 1 114 ? -14.574 -40.108 7.697 1.00 23.68 113 LEU D O 1
ATOM 4635 N N . GLU D 1 115 ? -14.857 -42.171 6.795 1.00 23.39 114 GLU D N 1
ATOM 4636 C CA . GLU D 1 115 ? -15.582 -42.756 7.972 1.00 28.19 114 GLU D CA 1
ATOM 4637 C C . GLU D 1 115 ? -14.696 -42.866 9.240 1.00 28.07 114 GLU D C 1
ATOM 4638 O O . GLU D 1 115 ? -15.109 -42.477 10.331 1.00 22.84 114 GLU D O 1
ATOM 4644 N N . LEU D 1 116 ? -13.479 -43.375 9.065 1.00 28.57 115 LEU D N 1
ATOM 4645 C CA . LEU D 1 116 ? -12.483 -43.443 10.130 1.00 27.86 115 LEU D CA 1
ATOM 4646 C C . LEU D 1 116 ? -12.211 -42.060 10.753 1.00 24.97 115 LEU D C 1
ATOM 4647 O O . LEU D 1 116 ? -12.176 -41.914 11.986 1.00 20.34 115 LEU D O 1
ATOM 4652 N N . LEU D 1 117 ? -12.013 -41.058 9.898 1.00 20.19 116 LEU D N 1
ATOM 4653 C CA . LEU D 1 117 ? -11.792 -39.683 10.359 1.00 21.67 116 LEU D CA 1
ATOM 4654 C C . LEU D 1 117 ? -13.025 -39.141 11.114 1.00 22.19 116 LEU D C 1
ATOM 4655 O O . LEU D 1 117 ? -12.864 -38.555 12.177 1.00 19.02 116 LEU D O 1
ATOM 4660 N N . ALA D 1 118 ? -14.230 -39.369 10.565 1.00 20.52 117 ALA D N 1
ATOM 4661 C CA . ALA D 1 118 ? -15.504 -38.985 11.232 1.00 24.08 117 ALA D CA 1
ATOM 4662 C C . ALA D 1 118 ? -15.617 -39.550 12.662 1.00 22.14 117 ALA D C 1
ATOM 4663 O O . ALA D 1 118 ? -15.830 -38.806 13.619 1.00 20.97 117 ALA D O 1
ATOM 4665 N N . LEU D 1 119 ? -15.445 -40.857 12.782 1.00 22.92 118 LEU D N 1
ATOM 4666 C CA A LEU D 1 119 ? -15.453 -41.561 14.074 0.60 24.88 118 LEU D CA 1
ATOM 4667 C CA B LEU D 1 119 ? -15.504 -41.517 14.076 0.40 23.93 118 LEU D CA 1
ATOM 4668 C C . LEU D 1 119 ? -14.475 -40.941 15.059 1.00 24.96 118 LEU D C 1
ATOM 4669 O O . LEU D 1 119 ? -14.806 -40.692 16.206 1.00 24.52 118 LEU D O 1
ATOM 4678 N N . HIS D 1 120 ? -13.248 -40.714 14.596 1.00 25.44 119 HIS D N 1
ATOM 4679 C CA . HIS D 1 120 ? -12.188 -40.221 15.475 1.00 23.70 119 HIS D CA 1
ATOM 4680 C C . HIS D 1 120 ? -12.508 -38.841 16.031 1.00 23.68 119 HIS D C 1
ATOM 4681 O O . HIS D 1 120 ? -12.344 -38.596 17.213 1.00 23.98 119 HIS D O 1
ATOM 4688 N N . ALA D 1 121 ? -12.967 -37.955 15.160 1.00 24.06 120 ALA D N 1
ATOM 4689 C CA . ALA D 1 121 ? -13.427 -36.625 15.582 1.00 25.74 120 ALA D CA 1
ATOM 4690 C C . ALA D 1 121 ? -14.523 -36.697 16.653 1.00 26.65 120 ALA D C 1
ATOM 4691 O O . ALA D 1 121 ? -14.427 -36.023 17.685 1.00 25.44 120 ALA D O 1
ATOM 4693 N N . LYS D 1 122 ? -15.557 -37.499 16.408 1.00 26.40 121 LYS D N 1
ATOM 4694 C CA . LYS D 1 122 ? -16.628 -37.709 17.400 1.00 26.21 121 LYS D CA 1
ATOM 4695 C C . LYS D 1 122 ? -16.128 -38.341 18.724 1.00 27.78 121 LYS D C 1
ATOM 4696 O O . LYS D 1 122 ? -16.637 -38.005 19.799 1.00 31.64 121 LYS D O 1
ATOM 4698 N N . GLU D 1 123 ? -15.139 -39.240 18.649 1.00 26.58 122 GLU D N 1
ATOM 4699 C CA . GLU D 1 123 ? -14.568 -39.884 19.864 1.00 26.48 122 GLU D CA 1
ATOM 4700 C C . GLU D 1 123 ? -13.658 -38.935 20.657 1.00 25.76 122 GLU D C 1
ATOM 4701 O O . GLU D 1 123 ? -13.681 -38.931 21.880 1.00 23.79 122 GLU D O 1
ATOM 4707 N N . THR D 1 124 ? -12.855 -38.136 19.967 1.00 24.28 123 THR D N 1
ATOM 4708 C CA . THR D 1 124 ? -11.782 -37.376 20.629 1.00 24.99 123 THR D CA 1
ATOM 4709 C C . THR D 1 124 ? -12.001 -35.868 20.655 1.00 27.09 123 THR D C 1
ATOM 4710 O O . THR D 1 124 ? -11.209 -35.143 21.257 1.00 26.97 123 THR D O 1
ATOM 4714 N N . GLN D 1 125 ? -13.067 -35.398 19.994 1.00 27.96 124 GLN D N 1
ATOM 4715 C CA . GLN D 1 125 ? -13.325 -33.950 19.810 1.00 31.40 124 GLN D CA 1
ATOM 4716 C C . GLN D 1 125 ? -12.272 -33.270 18.944 1.00 30.61 124 GLN D C 1
ATOM 4717 O O . GLN D 1 125 ? -12.230 -32.049 18.852 1.00 35.52 124 GLN D O 1
ATOM 4723 N N . ARG D 1 126 ? -11.417 -34.071 18.322 1.00 34.79 125 ARG D N 1
ATOM 4724 C CA . ARG D 1 126 ? -10.343 -33.574 17.496 1.00 37.26 125 ARG D CA 1
ATOM 4725 C C . ARG D 1 126 ? -10.976 -33.114 16.187 1.00 37.73 125 ARG D C 1
ATOM 4726 O O . ARG D 1 126 ? -11.403 -33.928 15.391 1.00 40.20 125 ARG D O 1
ATOM 4734 N N . SER D 1 127 ? -11.078 -31.801 16.000 1.00 38.60 126 SER D N 1
ATOM 4735 C CA . SER D 1 127 ? -11.730 -31.239 14.815 1.00 39.65 126 SER D CA 1
ATOM 4736 C C . SER D 1 127 ? -10.676 -30.960 13.773 1.00 39.28 126 SER D C 1
ATOM 4737 O O . SER D 1 127 ? -9.966 -29.948 13.856 1.00 38.26 126 SER D O 1
ATOM 4739 N N . ILE D 1 128 ? -10.567 -31.865 12.799 1.00 38.99 127 ILE D N 1
ATOM 4740 C CA . ILE D 1 128 ? -9.523 -31.781 11.776 1.00 38.30 127 ILE D CA 1
ATOM 4741 C C . ILE D 1 128 ? -10.150 -31.821 10.393 1.00 33.10 127 ILE D C 1
ATOM 4742 O O . ILE D 1 128 ? -10.838 -32.755 10.061 1.00 29.03 127 ILE D O 1
ATOM 4747 N N . PRO D 1 129 ? -9.901 -30.792 9.586 1.00 28.82 128 PRO D N 1
ATOM 4748 C CA . PRO D 1 129 ? -10.463 -30.759 8.241 1.00 27.97 128 PRO D CA 1
ATOM 4749 C C . PRO D 1 129 ? -9.913 -31.836 7.292 1.00 23.61 128 PRO D C 1
ATOM 4750 O O . PRO D 1 129 ? -8.798 -32.322 7.469 1.00 22.36 128 PRO D O 1
ATOM 4754 N N . ALA D 1 130 ? -10.714 -32.188 6.286 1.00 23.47 129 ALA D N 1
ATOM 4755 C CA . ALA D 1 130 ? -10.292 -33.144 5.257 1.00 22.45 129 ALA D CA 1
ATOM 4756 C C . ALA D 1 130 ? -10.643 -32.619 3.879 1.00 18.93 129 ALA D C 1
ATOM 4757 O O . ALA D 1 130 ? -11.672 -31.941 3.706 1.00 21.42 129 ALA D O 1
ATOM 4759 N N . LEU D 1 131 ? -9.775 -32.917 2.917 1.00 14.96 130 LEU D N 1
ATOM 4760 C CA . LEU D 1 131 ? -10.009 -32.668 1.507 1.00 18.76 130 LEU D CA 1
ATOM 4761 C C . LEU D 1 131 ? -10.105 -34.030 0.816 1.00 18.03 130 LEU D C 1
ATOM 4762 O O . LEU D 1 131 ? -9.271 -34.924 1.065 1.00 19.16 130 LEU D O 1
ATOM 4767 N N . LEU D 1 132 ? -11.110 -34.178 -0.038 1.00 18.05 131 LEU D N 1
ATOM 4768 C CA . LEU D 1 132 ? -11.237 -35.351 -0.916 1.00 18.50 131 LEU D CA 1
ATOM 4769 C C . LEU D 1 132 ? -10.678 -34.971 -2.272 1.00 16.33 131 LEU D C 1
ATOM 4770 O O . LEU D 1 132 ? -11.098 -33.961 -2.879 1.00 16.35 131 LEU D O 1
ATOM 4775 N N . LEU D 1 133 ? -9.728 -35.775 -2.738 1.00 15.64 132 LEU D N 1
ATOM 4776 C CA . LEU D 1 133 ? -9.122 -35.604 -4.046 1.00 12.67 132 LEU D CA 1
ATOM 4777 C C . LEU D 1 133 ? -9.417 -36.771 -4.993 1.00 14.36 132 LEU D C 1
ATOM 4778 O O . LEU D 1 133 ? -9.023 -37.900 -4.743 1.00 13.35 132 LEU D O 1
ATOM 4783 N N . GLY D 1 134 ? -10.121 -36.474 -6.075 1.00 15.70 133 GLY D N 1
ATOM 4784 C CA . GLY D 1 134 ? -10.241 -37.387 -7.205 1.00 17.44 133 GLY D CA 1
ATOM 4785 C C . GLY D 1 134 ? -9.040 -37.143 -8.096 1.00 16.20 133 GLY D C 1
ATOM 4786 O O . GLY D 1 134 ? -9.005 -36.165 -8.874 1.00 17.43 133 GLY D O 1
ATOM 4787 N N . ASN D 1 135 ? -8.043 -38.009 -7.937 1.00 18.39 134 ASN D N 1
ATOM 4788 C CA . ASN D 1 135 ? -6.793 -37.980 -8.686 1.00 17.11 134 ASN D CA 1
ATOM 4789 C C . ASN D 1 135 ? -6.890 -38.696 -10.030 1.00 20.95 134 ASN D C 1
ATOM 4790 O O . ASN D 1 135 ? -7.873 -39.421 -10.320 1.00 18.07 134 ASN D O 1
ATOM 4795 N N . LYS D 1 136 ? -5.860 -38.466 -10.846 1.00 19.68 135 LYS D N 1
ATOM 4796 C CA . LYS D 1 136 ? -5.751 -39.026 -12.202 1.00 20.74 135 LYS D CA 1
ATOM 4797 C C . LYS D 1 136 ? -6.808 -38.447 -13.150 1.00 20.78 135 LYS D C 1
ATOM 4798 O O . LYS D 1 136 ? -7.343 -39.165 -14.030 1.00 19.57 135 LYS D O 1
ATOM 4804 N N . LEU D 1 137 ? -7.100 -37.156 -12.966 1.00 20.26 136 LEU D N 1
ATOM 4805 C CA . LEU D 1 137 ? -7.961 -36.376 -13.865 1.00 20.55 136 LEU D CA 1
ATOM 4806 C C . LEU D 1 137 ? -7.555 -36.486 -15.343 1.00 20.70 136 LEU D C 1
ATOM 4807 O O . LEU D 1 137 ? -8.410 -36.501 -16.234 1.00 22.86 136 LEU D O 1
ATOM 4812 N N . ASP D 1 138 ? -6.260 -36.577 -15.591 1.00 21.17 137 ASP D N 1
ATOM 4813 C CA . ASP D 1 138 ? -5.744 -36.776 -16.943 1.00 22.66 137 ASP D CA 1
ATOM 4814 C C . ASP D 1 138 ? -6.257 -38.067 -17.622 1.00 24.77 137 ASP D C 1
ATOM 4815 O O . ASP D 1 138 ? -6.140 -38.198 -18.836 1.00 20.15 137 ASP D O 1
ATOM 4820 N N . MET D 1 139 ? -6.814 -38.992 -16.829 1.00 21.90 138 MET D N 1
ATOM 4821 C CA . MET D 1 139 ? -7.363 -40.263 -17.303 1.00 26.13 138 MET D CA 1
ATOM 4822 C C . MET D 1 139 ? -8.898 -40.241 -17.414 1.00 29.18 138 MET D C 1
ATOM 4823 O O . MET D 1 139 ? -9.550 -41.309 -17.391 1.00 31.25 138 MET D O 1
ATOM 4828 N N . ALA D 1 140 ? -9.461 -39.032 -17.556 1.00 29.12 139 ALA D N 1
ATOM 4829 C CA . ALA D 1 140 ? -10.918 -38.789 -17.457 1.00 30.32 139 ALA D CA 1
ATOM 4830 C C . ALA D 1 140 ? -11.733 -39.400 -18.596 1.00 31.18 139 ALA D C 1
ATOM 4831 O O . ALA D 1 140 ? -12.951 -39.545 -18.479 1.00 27.91 139 ALA D O 1
ATOM 4833 N N . GLN D 1 141 ? -11.066 -39.735 -19.699 1.00 31.52 140 GLN D N 1
ATOM 4834 C CA . GLN D 1 141 ? -11.702 -40.487 -20.784 1.00 33.18 140 GLN D CA 1
ATOM 4835 C C . GLN D 1 141 ? -11.828 -41.984 -20.439 1.00 33.39 140 GLN D C 1
ATOM 4836 O O . GLN D 1 141 ? -12.364 -42.754 -21.227 1.00 33.29 140 GLN D O 1
ATOM 4838 N N . TYR D 1 142 ? -11.305 -42.374 -19.276 1.00 33.72 141 TYR D N 1
ATOM 4839 C CA . TYR D 1 142 ? -11.365 -43.757 -18.754 1.00 33.83 141 TYR D CA 1
ATOM 4840 C C . TYR D 1 142 ? -11.912 -43.744 -17.321 1.00 31.55 141 TYR D C 1
ATOM 4841 O O . TYR D 1 142 ? -11.540 -44.555 -16.461 1.00 28.46 141 TYR D O 1
ATOM 4850 N N . ARG D 1 143 ? -12.824 -42.804 -17.114 1.00 31.49 142 ARG D N 1
ATOM 4851 C CA . ARG D 1 143 ? -13.415 -42.486 -15.838 1.00 29.69 142 ARG D CA 1
ATOM 4852 C C . ARG D 1 143 ? -14.356 -43.621 -15.408 1.00 27.74 142 ARG D C 1
ATOM 4853 O O . ARG D 1 143 ? -15.161 -44.100 -16.218 1.00 25.30 142 ARG D O 1
ATOM 4861 N N . GLN D 1 144 ? -14.195 -44.082 -14.163 1.00 24.18 143 GLN D N 1
ATOM 4862 C CA . GLN D 1 144 ? -15.115 -45.014 -13.500 1.00 25.55 143 GLN D CA 1
ATOM 4863 C C . GLN D 1 144 ? -15.990 -44.278 -12.470 1.00 24.27 143 GLN D C 1
ATOM 4864 O O . GLN D 1 144 ? -17.066 -44.755 -12.096 1.00 19.12 143 GLN D O 1
ATOM 4870 N N . VAL D 1 145 ? -15.529 -43.110 -12.032 1.00 25.03 144 VAL D N 1
ATOM 4871 C CA . VAL D 1 145 ? -16.219 -42.296 -11.032 1.00 22.74 144 VAL D CA 1
ATOM 4872 C C . VAL D 1 145 ? -16.468 -40.891 -11.590 1.00 23.82 144 VAL D C 1
ATOM 4873 O O . VAL D 1 145 ? -15.541 -40.238 -12.019 1.00 20.95 144 VAL D O 1
ATOM 4877 N N . THR D 1 146 ? -17.714 -40.423 -11.561 1.00 22.72 145 THR D N 1
ATOM 4878 C CA . THR D 1 146 ? -18.025 -39.071 -12.025 1.00 20.58 145 THR D CA 1
ATOM 4879 C C . THR D 1 146 ? -17.669 -38.024 -10.980 1.00 22.23 145 THR D C 1
ATOM 4880 O O . THR D 1 146 ? -17.505 -38.340 -9.796 1.00 21.32 145 THR D O 1
ATOM 4884 N N . LYS D 1 147 ? -17.482 -36.778 -11.421 1.00 18.62 146 LYS D N 1
ATOM 4885 C CA . LYS D 1 147 ? -17.219 -35.670 -10.474 1.00 21.10 146 LYS D CA 1
ATOM 4886 C C . LYS D 1 147 ? -18.374 -35.457 -9.505 1.00 19.38 146 LYS D C 1
ATOM 4887 O O . LYS D 1 147 ? -18.140 -35.161 -8.319 1.00 21.27 146 LYS D O 1
ATOM 4890 N N . ALA D 1 148 ? -19.608 -35.607 -10.007 1.00 19.66 147 ALA D N 1
ATOM 4891 C CA . ALA D 1 148 ? -20.819 -35.552 -9.158 1.00 20.22 147 ALA D CA 1
ATOM 4892 C C . ALA D 1 148 ? -20.754 -36.564 -8.006 1.00 16.42 147 ALA D C 1
ATOM 4893 O O . ALA D 1 148 ? -21.181 -36.272 -6.863 1.00 18.37 147 ALA D O 1
ATOM 4895 N N . GLU D 1 149 ? -20.193 -37.736 -8.283 1.00 15.61 148 GLU D N 1
ATOM 4896 C CA . GLU D 1 149 ? -20.029 -38.760 -7.268 1.00 16.79 148 GLU D CA 1
ATOM 4897 C C . GLU D 1 149 ? -19.035 -38.327 -6.200 1.00 19.47 148 GLU D C 1
ATOM 4898 O O . GLU D 1 149 ? -19.209 -38.628 -5.011 1.00 19.02 148 GLU D O 1
ATOM 4904 N N . GLY D 1 150 ? -17.989 -37.619 -6.634 1.00 21.24 149 GLY D N 1
ATOM 4905 C CA . GLY D 1 150 ? -17.045 -36.990 -5.708 1.00 22.15 149 GLY D CA 1
ATOM 4906 C C . GLY D 1 150 ? -17.674 -35.942 -4.808 1.00 20.63 149 GLY D C 1
ATOM 4907 O O . GLY D 1 150 ? -17.469 -35.962 -3.581 1.00 22.88 149 GLY D O 1
ATOM 4908 N N . VAL D 1 151 ? -18.443 -35.041 -5.420 1.00 19.92 150 VAL D N 1
ATOM 4909 C CA . VAL D 1 151 ? -19.172 -33.989 -4.717 1.00 19.78 150 VAL D CA 1
ATOM 4910 C C . VAL D 1 151 ? -20.118 -34.593 -3.678 1.00 22.83 150 VAL D C 1
ATOM 4911 O O . VAL D 1 151 ? -20.096 -34.188 -2.506 1.00 23.23 150 VAL D O 1
ATOM 4915 N N . ALA D 1 152 ? -20.915 -35.582 -4.099 1.00 19.84 151 ALA D N 1
ATOM 4916 C CA . ALA D 1 152 ? -21.855 -36.248 -3.203 1.00 22.64 151 ALA D CA 1
ATOM 4917 C C . ALA D 1 152 ? -21.129 -36.892 -2.026 1.00 22.98 151 ALA D C 1
ATOM 4918 O O . ALA D 1 152 ? -21.557 -36.718 -0.874 1.00 19.10 151 ALA D O 1
ATOM 4920 N N . LEU D 1 153 ? -20.042 -37.632 -2.307 1.00 21.51 152 LEU D N 1
ATOM 4921 C CA . LEU D 1 153 ? -19.253 -38.273 -1.233 1.00 22.02 152 LEU D CA 1
ATOM 4922 C C . LEU D 1 153 ? -18.772 -37.207 -0.240 1.00 23.59 152 LEU D C 1
ATOM 4923 O O . LEU D 1 153 ? -18.944 -37.342 0.990 1.00 21.82 152 LEU D O 1
ATOM 4928 N N . ALA D 1 154 ? -18.203 -36.139 -0.781 1.00 26.12 153 ALA D N 1
ATOM 4929 C CA . ALA D 1 154 ? -17.757 -34.986 0.013 1.00 28.18 153 ALA D CA 1
ATOM 4930 C C . ALA D 1 154 ? -18.886 -34.465 0.929 1.00 27.53 153 ALA D C 1
ATOM 4931 O O . ALA D 1 154 ? -18.649 -34.115 2.085 1.00 27.30 153 ALA D O 1
ATOM 4933 N N . GLY D 1 155 ? -20.112 -34.455 0.407 1.00 25.22 154 GLY D N 1
ATOM 4934 C CA . GLY D 1 155 ? -21.305 -34.054 1.178 1.00 24.59 154 GLY D CA 1
ATOM 4935 C C . GLY D 1 155 ? -21.649 -34.922 2.377 1.00 25.48 154 GLY D C 1
ATOM 4936 O O . GLY D 1 155 ? -22.160 -34.424 3.384 1.00 26.82 154 GLY D O 1
ATOM 4937 N N . ARG D 1 156 ? -21.381 -36.219 2.268 1.00 27.38 155 ARG D N 1
ATOM 4938 C CA . ARG D 1 156 ? -21.645 -37.156 3.362 1.00 29.15 155 ARG D CA 1
ATOM 4939 C C . ARG D 1 156 ? -20.803 -36.819 4.588 1.00 27.40 155 ARG D C 1
ATOM 4940 O O . ARG D 1 156 ? -21.253 -37.026 5.717 1.00 27.63 155 ARG D O 1
ATOM 4948 N N . PHE D 1 157 ? -19.585 -36.306 4.368 1.00 24.60 156 PHE D N 1
ATOM 4949 C CA . PHE D 1 157 ? -18.646 -36.042 5.479 1.00 23.25 156 PHE D CA 1
ATOM 4950 C C . PHE D 1 157 ? -18.320 -34.581 5.686 1.00 25.77 156 PHE D C 1
ATOM 4951 O O . PHE D 1 157 ? -17.553 -34.251 6.579 1.00 27.20 156 PHE D O 1
ATOM 4959 N N . GLY D 1 158 ? -18.947 -33.700 4.908 1.00 27.85 157 GLY D N 1
ATOM 4960 C CA . GLY D 1 158 ? -18.809 -32.246 5.101 1.00 29.03 157 GLY D CA 1
ATOM 4961 C C . GLY D 1 158 ? -17.408 -31.745 4.803 1.00 31.59 157 GLY D C 1
ATOM 4962 O O . GLY D 1 158 ? -16.889 -30.853 5.486 1.00 30.90 157 GLY D O 1
ATOM 4963 N N . CYS D 1 159 ? -16.779 -32.319 3.781 1.00 30.82 158 CYS D N 1
ATOM 4964 C CA . CYS D 1 159 ? -15.393 -31.993 3.487 1.00 28.27 158 CYS D CA 1
ATOM 4965 C C . CYS D 1 159 ? -15.256 -31.315 2.118 1.00 25.80 158 CYS D C 1
ATOM 4966 O O . CYS D 1 159 ? -16.163 -31.389 1.289 1.00 24.58 158 CYS D O 1
ATOM 4969 N N . LEU D 1 160 ? -14.133 -30.633 1.903 1.00 25.65 159 LEU D N 1
ATOM 4970 C CA . LEU D 1 160 ? -13.824 -30.041 0.596 1.00 25.35 159 LEU D CA 1
ATOM 4971 C C . LEU D 1 160 ? -13.557 -31.147 -0.435 1.00 25.94 159 LEU D C 1
ATOM 4972 O O . LEU D 1 160 ? -13.248 -32.294 -0.060 1.00 23.39 159 LEU D O 1
ATOM 4977 N N . PHE D 1 161 ? -13.694 -30.788 -1.718 1.00 24.14 160 PHE D N 1
ATOM 4978 C CA . PHE D 1 161 ? -13.483 -31.718 -2.827 1.00 21.91 160 PHE D CA 1
ATOM 4979 C C . PHE D 1 161 ? -12.818 -31.059 -4.036 1.00 22.15 160 PHE D C 1
ATOM 4980 O O . PHE D 1 161 ? -13.210 -29.956 -4.462 1.00 17.57 160 PHE D O 1
ATOM 4988 N N . PHE D 1 162 ? -11.824 -31.744 -4.597 1.00 22.50 161 PHE D N 1
ATOM 4989 C CA . PHE D 1 162 ? -11.131 -31.292 -5.808 1.00 20.93 161 PHE D CA 1
ATOM 4990 C C . PHE D 1 162 ? -10.775 -32.469 -6.710 1.00 20.52 161 PHE D C 1
ATOM 4991 O O . PHE D 1 162 ? -10.410 -33.531 -6.235 1.00 20.65 161 PHE D O 1
ATOM 4999 N N . GLU D 1 163 ? -10.865 -32.267 -8.016 1.00 16.50 162 GLU D N 1
ATOM 5000 C CA . GLU D 1 163 ? -10.312 -33.235 -8.964 1.00 19.39 162 GLU D CA 1
ATOM 5001 C C . GLU D 1 163 ? -8.929 -32.737 -9.412 1.00 18.57 162 GLU D C 1
ATOM 5002 O O . GLU D 1 163 ? -8.757 -31.547 -9.780 1.00 16.25 162 GLU D O 1
ATOM 5008 N N . VAL D 1 164 ? -7.965 -33.653 -9.381 1.00 16.25 163 VAL D N 1
ATOM 5009 C CA . VAL D 1 164 ? -6.553 -33.302 -9.569 1.00 15.97 163 VAL D CA 1
ATOM 5010 C C . VAL D 1 164 ? -5.819 -34.358 -10.410 1.00 21.42 163 VAL D C 1
ATOM 5011 O O . VAL D 1 164 ? -6.365 -35.445 -10.712 1.00 19.31 163 VAL D O 1
ATOM 5015 N N . SER D 1 165 ? -4.592 -34.019 -10.784 1.00 20.94 164 SER D N 1
ATOM 5016 C CA . SER D 1 165 ? -3.689 -34.927 -11.459 1.00 21.73 164 SER D CA 1
ATOM 5017 C C . SER D 1 165 ? -2.244 -34.653 -11.050 1.00 21.62 164 SER D C 1
ATOM 5018 O O . SER D 1 165 ? -1.806 -33.503 -11.029 1.00 21.89 164 SER D O 1
ATOM 5021 N N . ALA D 1 166 ? -1.492 -35.719 -10.759 1.00 18.53 165 ALA D N 1
ATOM 5022 C CA . ALA D 1 166 ? -0.034 -35.578 -10.529 1.00 20.30 165 ALA D CA 1
ATOM 5023 C C . ALA D 1 166 ? 0.815 -35.410 -11.823 1.00 24.69 165 ALA D C 1
ATOM 5024 O O . ALA D 1 166 ? 2.011 -35.162 -11.738 1.00 26.13 165 ALA D O 1
ATOM 5026 N N . CYS D 1 167 ? 0.215 -35.526 -13.002 1.00 28.03 166 CYS D N 1
ATOM 5027 C CA . CYS D 1 167 ? 0.972 -35.310 -14.242 1.00 31.95 166 CYS D CA 1
ATOM 5028 C C . CYS D 1 167 ? 0.395 -34.219 -15.167 1.00 31.24 166 CYS D C 1
ATOM 5029 O O . CYS D 1 167 ? 0.505 -34.321 -16.387 1.00 32.48 166 CYS D O 1
ATOM 5032 N N . LEU D 1 168 ? -0.220 -33.194 -14.570 1.00 30.17 167 LEU D N 1
ATOM 5033 C CA . LEU D 1 168 ? -0.557 -31.931 -15.276 1.00 29.15 167 LEU D CA 1
ATOM 5034 C C . LEU D 1 168 ? 0.227 -30.800 -14.577 1.00 31.62 167 LEU D C 1
ATOM 5035 O O . LEU D 1 168 ? 1.353 -31.032 -14.126 1.00 35.03 167 LEU D O 1
ATOM 5040 N N . ASP D 1 169 ? -0.325 -29.593 -14.460 1.00 31.85 168 ASP D N 1
ATOM 5041 C CA . ASP D 1 169 ? 0.493 -28.469 -13.995 1.00 33.54 168 ASP D CA 1
ATOM 5042 C C . ASP D 1 169 ? 0.832 -28.586 -12.488 1.00 31.79 168 ASP D C 1
ATOM 5043 O O . ASP D 1 169 ? 0.133 -29.264 -11.732 1.00 26.44 168 ASP D O 1
ATOM 5048 N N . PHE D 1 170 ? 1.928 -27.966 -12.064 1.00 32.14 169 PHE D N 1
ATOM 5049 C CA . PHE D 1 170 ? 2.282 -27.974 -10.642 1.00 30.91 169 PHE D CA 1
ATOM 5050 C C . PHE D 1 170 ? 1.293 -27.138 -9.812 1.00 29.02 169 PHE D C 1
ATOM 5051 O O . PHE D 1 170 ? 0.969 -27.499 -8.678 1.00 26.28 169 PHE D O 1
ATOM 5059 N N . GLU D 1 171 ? 0.802 -26.043 -10.394 1.00 25.38 170 GLU D N 1
ATOM 5060 C CA . GLU D 1 171 ? 0.080 -25.013 -9.637 1.00 29.09 170 GLU D CA 1
ATOM 5061 C C . GLU D 1 171 ? -1.233 -25.506 -9.012 1.00 26.58 170 GLU D C 1
ATOM 5062 O O . GLU D 1 171 ? -1.569 -25.123 -7.874 1.00 23.75 170 GLU D O 1
ATOM 5068 N N . HIS D 1 172 ? -1.976 -26.350 -9.737 1.00 25.52 171 HIS D N 1
ATOM 5069 C CA . HIS D 1 172 ? -3.240 -26.866 -9.196 1.00 24.76 171 HIS D CA 1
ATOM 5070 C C . HIS D 1 172 ? -3.032 -27.863 -8.051 1.00 21.63 171 HIS D C 1
ATOM 5071 O O . HIS D 1 172 ? -3.841 -27.893 -7.145 1.00 19.47 171 HIS D O 1
ATOM 5078 N N . VAL D 1 173 ? -1.967 -28.664 -8.121 1.00 26.09 172 VAL D N 1
ATOM 5079 C CA . VAL D 1 173 ? -1.569 -29.582 -7.022 1.00 25.06 172 VAL D CA 1
ATOM 5080 C C . VAL D 1 173 ? -1.111 -28.760 -5.792 1.00 26.33 172 VAL D C 1
ATOM 5081 O O . VAL D 1 173 ? -1.561 -28.993 -4.665 1.00 29.13 172 VAL D O 1
ATOM 5085 N N . GLN D 1 174 ? -0.241 -27.781 -6.019 1.00 25.41 173 GLN D N 1
ATOM 5086 C CA . GLN D 1 174 ? 0.112 -26.815 -4.963 1.00 24.20 173 GLN D CA 1
ATOM 5087 C C . GLN D 1 174 ? -1.127 -26.173 -4.314 1.00 23.75 173 GLN D C 1
ATOM 5088 O O . GLN D 1 174 ? -1.168 -26.007 -3.087 1.00 25.21 173 GLN D O 1
ATOM 5094 N N . HIS D 1 175 ? -2.135 -25.819 -5.114 1.00 21.86 174 HIS D N 1
ATOM 5095 C CA . HIS D 1 175 ? -3.353 -25.226 -4.545 1.00 24.51 174 HIS D CA 1
ATOM 5096 C C . HIS D 1 175 ? -4.056 -26.111 -3.523 1.00 19.94 174 HIS D C 1
ATOM 5097 O O . HIS D 1 175 ? -4.498 -25.636 -2.490 1.00 20.79 174 HIS D O 1
ATOM 5104 N N . VAL D 1 176 ? -4.214 -27.395 -3.827 1.00 24.32 175 VAL D N 1
ATOM 5105 C CA . VAL D 1 176 ? -4.933 -28.276 -2.897 1.00 22.32 175 VAL D CA 1
ATOM 5106 C C . VAL D 1 176 ? -4.151 -28.490 -1.577 1.00 21.76 175 VAL D C 1
ATOM 5107 O O . VAL D 1 176 ? -4.747 -28.521 -0.486 1.00 21.52 175 VAL D O 1
ATOM 5111 N N . PHE D 1 177 ? -2.823 -28.572 -1.668 1.00 22.88 176 PHE D N 1
ATOM 5112 C CA . PHE D 1 177 ? -1.974 -28.622 -0.467 1.00 24.01 176 PHE D CA 1
ATOM 5113 C C . PHE D 1 177 ? -2.066 -27.307 0.342 1.00 25.24 176 PHE D C 1
ATOM 5114 O O . PHE D 1 177 ? -2.096 -27.329 1.568 1.00 26.09 176 PHE D O 1
ATOM 5122 N N . HIS D 1 178 ? -2.139 -26.179 -0.352 1.00 24.26 177 HIS D N 1
ATOM 5123 C CA . HIS D 1 178 ? -2.287 -24.878 0.323 1.00 27.11 177 HIS D CA 1
ATOM 5124 C C . HIS D 1 178 ? -3.686 -24.750 0.932 1.00 24.56 177 HIS D C 1
ATOM 5125 O O . HIS D 1 178 ? -3.848 -24.229 2.037 1.00 28.32 177 HIS D O 1
ATOM 5132 N N . GLU D 1 179 ? -4.687 -25.275 0.228 1.00 24.84 178 GLU D N 1
ATOM 5133 C CA . GLU D 1 179 ? -6.037 -25.318 0.749 1.00 24.58 178 GLU D CA 1
ATOM 5134 C C . GLU D 1 179 ? -6.100 -26.108 2.058 1.00 23.19 178 GLU D C 1
ATOM 5135 O O . GLU D 1 179 ? -6.769 -25.688 2.987 1.00 23.93 178 GLU D O 1
ATOM 5141 N N . ALA D 1 180 ? -5.395 -27.243 2.127 1.00 22.40 179 ALA D N 1
ATOM 5142 C CA . ALA D 1 180 ? -5.349 -28.025 3.357 1.00 22.29 179 ALA D CA 1
ATOM 5143 C C . ALA D 1 180 ? -4.741 -27.196 4.521 1.00 20.56 179 ALA D C 1
ATOM 5144 O O . ALA D 1 180 ? -5.200 -27.302 5.644 1.00 24.88 179 ALA D O 1
ATOM 5146 N N . VAL D 1 181 ? -3.715 -26.389 4.220 1.00 21.04 180 VAL D N 1
ATOM 5147 C CA . VAL D 1 181 ? -3.030 -25.530 5.219 1.00 24.01 180 VAL D CA 1
ATOM 5148 C C . VAL D 1 181 ? -4.005 -24.435 5.694 1.00 23.50 180 VAL D C 1
ATOM 5149 O O . VAL D 1 181 ? -4.201 -24.228 6.911 1.00 21.57 180 VAL D O 1
ATOM 5153 N N . ARG D 1 182 ? -4.652 -23.780 4.726 1.00 23.35 181 ARG D N 1
ATOM 5154 C CA . ARG D 1 182 ? -5.733 -22.827 5.004 1.00 27.14 181 ARG D CA 1
ATOM 5155 C C . ARG D 1 182 ? -6.779 -23.410 5.923 1.00 27.94 181 ARG D C 1
ATOM 5156 O O . ARG D 1 182 ? -7.179 -22.778 6.864 1.00 29.38 181 ARG D O 1
ATOM 5164 N N . GLU D 1 183 ? -7.230 -24.626 5.607 1.00 30.89 182 GLU D N 1
ATOM 5165 C CA . GLU D 1 183 ? -8.160 -25.360 6.452 1.00 30.42 182 GLU D CA 1
ATOM 5166 C C . GLU D 1 183 ? -7.591 -25.623 7.835 1.00 30.52 182 GLU D C 1
ATOM 5167 O O . GLU D 1 183 ? -8.300 -25.504 8.835 1.00 30.93 182 GLU D O 1
ATOM 5173 N N . ALA D 1 184 ? -6.320 -26.003 7.889 1.00 29.61 183 ALA D N 1
ATOM 5174 C CA . ALA D 1 184 ? -5.628 -26.209 9.173 1.00 28.34 183 ALA D CA 1
ATOM 5175 C C . ALA D 1 184 ? -5.503 -24.919 9.982 1.00 31.46 183 ALA D C 1
ATOM 5176 O O . ALA D 1 184 ? -5.606 -24.946 11.215 1.00 29.30 183 ALA D O 1
ATOM 5178 N N . ARG D 1 185 ? -5.255 -23.803 9.286 1.00 32.64 184 ARG D N 1
ATOM 5179 C CA . ARG D 1 185 ? -5.067 -22.474 9.917 1.00 33.33 184 ARG D CA 1
ATOM 5180 C C . ARG D 1 185 ? -6.399 -21.797 10.239 1.00 33.29 184 ARG D C 1
ATOM 5181 O O . ARG D 1 185 ? -6.478 -20.968 11.147 1.00 30.98 184 ARG D O 1
ATOM 5183 N N . ARG D 1 186 ? -7.441 -22.146 9.483 1.00 35.83 185 ARG D N 1
ATOM 5184 C CA . ARG D 1 186 ? -8.813 -21.691 9.764 1.00 37.68 185 ARG D CA 1
ATOM 5185 C C . ARG D 1 186 ? -9.489 -22.652 10.729 1.00 38.72 185 ARG D C 1
ATOM 5186 O O . ARG D 1 186 ? -9.529 -22.409 11.937 1.00 39.88 185 ARG D O 1
#

Solvent-accessible surface area: 30015 Å² total; per-residue (Å²): 97,108,17,18,0,0,0,0,3,86,141,53,1,15,17,21,14,1,0,12,12,6,54,70,116,151,38,39,48,92,64,80,83,104,69,53,77,51,40,84,26,144,31,87,6,78,169,114,100,10,90,0,25,0,20,1,4,25,80,158,74,99,25,86,68,2,5,85,64,0,68,0,2,0,0,0,0,2,0,37,23,88,113,2,17,77,31,0,20,59,33,4,82,54,22,52,99,13,35,82,132,68,160,70,97,35,34,12,0,0,0,0,2,62,55,44,29,38,98,70,81,101,1,61,65,69,62,0,90,62,4,5,61,157,56,75,20,37,31,13,37,1,0,5,21,83,75,24,108,41,0,55,18,2,0,17,1,0,7,39,34,31,91,169,125,76,6,11,0,0,0,0,0,93,47,55,1,15,12,23,16,0,0,12,15,7,55,70,115,158,89,80,87,111,66,42,68,16,45,63,79,40,41,89,25,149,34,81,6,83,170,104,80,1,70,1,19,0,18,1,2,19,14,28,87,79,35,53,120,19,107,76,0,18,38,11,14,80,0,4,0,0,0,0,2,0,45,24,89,74,2,18,80,30,0,22,44,2,4,80,25,20,42,116,18,38,87,117,11,110,22,104,40,37,14,0,0,0,0,3,62,51,51,81,40,153,126,79,105,0,69,107,72,63,0,82,63,4,4,61,161,47,74,22,68,35,53,31,1,0,5,54,81,88,45,54,44,0,56,86,2,0,18,23,0,0,52,35,30,97,184,71,136,68,89,2,20,0,0,0,0,4,97,133,51,1,16,15,21,16,0,1,15,12,6,54,69,120,118,37,41,37,108,67,82,82,100,66,56,79,48,45,83,29,148,38,86,4,78,181,94,69,0,67,2,51,0,19,0,5,22,22,184,72,41,88,0,68,68,0,14,111,70,19,82,0,17,0,0,0,0,3,0,41,22,87,120,3,18,78,32,0,18,44,10,4,23,5,18,45,44,38,57,67,118,82,183,87,16,0,0,0,0,3,65,54,53,33,42,117,48,78,99,1,66,60,74,60,0,87,62,4,5,61,159,58,73,19,61,38,48,32,0,0,4,14,80,74,31,111,44,0,52,77,2,0,25,37,0,1,73,50,29,82,122,137,82,15,13,0,0,0,0,0,85,102,53,1,14,11,21,15,0,0,8,13,7,50,76,130,45,86,80,91,114,61,71,75,97,74,60,75,56,40,81,27,146,34,40,8,83,55,89,42,9,76,0,34,0,22,0,2,20,26,181,114,70,20,96,78,0,5,12,35,0,72,0,4,0,0,0,0,3,0,39,24,88,117,2,20,82,31,0,18,60,27,4,75,47,18,49,113,17,38,89,108,8,106,39,81,37,34,15,0,0,0,0,4,62,55,51,75,40,94,158,75,104,0,66,65,67,54,0,91,66,4,6,59,155,55,74,22,65,40,51,41,1,0,4,57,91,75,32,108,49,0,53,79,3,0,19,30,0,5,67,55,34,86,117

Nearest PDB structures (foldseek):
  3c5c-assembly4_D  TM=1.006E+00  e=2.333E-36  Homo sapiens
  3c5c-assembly2_B  TM=1.005E+00  e=3.477E-34  Homo sapiens
  3c5c-assembly1_A  TM=9.980E-01  e=3.953E-34  Homo sapiens
  2ery-assembly1_A  TM=9.406E-01  e=4.677E-19  Homo sapiens
  6wgh-assembly1_A  TM=9.282E-01  e=3.227E-17  Homo sapiens

CATH classification: 3.40.50.300

InterPro domains:
  IPR001806 Small GTPase [PF00071] (23-183)
  IPR001806 Small GTPase [PS51421] (14-260)
  IPR001806 Small GTPase [SM00174] (23-186)
  IPR005225 Small GTP-binding domain [TIGR00231] (21-165)
  IPR027417 P-loop containing nucleoside triphosphate hydrolase [G3DSA:3.40.50.300] (19-186)
  IPR027417 P-loop containing nucleoside triphosphate hydrolase [SSF52540] (18-202)
  IPR051065 Ras-related small GTPase [PTHR45704] (14-256)

Sequence (659 aa):
LEVNLLAILGRRGAGKSALTVKFLTKRFISEYDPNLEDTYSSEETVDHQPVHLRVMDTADPRNCERYLNWAHAFLVVYSVDSRQSFDSSSSYLELLALHAKETQRSIPALLLGNKLDMAQYRQVTKAEGVALAGRFGCLFFEVSACLDFEHVQHVVFHEAVREARRLEVNLAILGRRGAGKSALTVKFLTKRFISEYDPNLEDTYSSEETVDHQPVHLRVMDTADLDTPRNCERYLNWAHAFLVVYSVDSRQSSFDSSSSSYLELLLALHAKETQRSIPALLLGNKLDMAQYRQVTKAEGVALAGRFGCLFFEVSACLDFEHHVQHVFHEAVREARRGPLEVNLLAIILGRRGAGKSALTVKFLTKRFISEYDPNLEDTYSSEETVDHQPVHLRVMDTADLPRNCERYLNWAHAFLVVYSVDSRQSFDSSSSSYLELLALHAKETQPALLLGNKLDMAQYRQVTKAEGVALAGRFGCLFFEVSACLDFEHVQHVFHEAVREARRLEVNLLAILGRRGAGKSALTVKFLTKRFISEYDPNLEDTYSSEETVDHQPVHLRVMDTADLRNCERYLNWAHAFLVVYSVDSRQSFDSSSSSYLELLALLHAKETQRSIPALLLGNKLDMAQYRQVTKAEGVALAGRFGCLFFEVSACLDFEHVQHVFHEAVREARR

GO terms:
  GO:0005515 protein binding (F, IPI)

Secondary structure (DSSP, 8-state):
-EEEEEEE--TTSSHHHHHHHHHHSS--S---TT--EEEEEEEEETTEEEEEEEEE------THHHHTT-SEEEEEEETT-HHHHHHHHHHHHHHHHHHHHH-----EEEEEE-GGGGGG-SS-HHHHHHHHHHHT-EEEE--SSS-SHHHHHHHHHHHHHHH-/-EEEEEEEE-TTSSHHHHHHHHHHSS--S---TT--EEEEEEEEETTEEEEEEEEE----SS---THHHHTT-SEEEEEEETT-HHHHHHHHHHHHHHHHHHHHH-----EEEEEE-GGGGGG-SS-HHHHHHHHHHHT-EEEE--TTS-HHHHHHHHHHHHHHHT-/-TTEEEEEEE--TTSSHHHHHHHHHHSS--S---TT--EEEEEEEEETTEEEEEEEEE-------THHHHTT-SEEEEEEETT-HHHHHHHHHHHHHHHHHHHHH--EEEEEE-GGGGGG-SS-HHHHHHHHHHHT-EEEE--TTS-HHHHHHHHHHHHHHHH-/-EEEEEEEE-TTSSHHHHHHHHHHSS--TT--TT--EEEEEEEEETTEEEEEEEEE------THHHHTT-SEEEEEEETT-HHHHHHHHHHHHHHHHHHHHH-----EEEEEE-GGGGGG-SS-HHHHHHHHHHHT-EEEE--TTS-HHHHHHHHHHHHHHHH-

B-factor: mean 22.89, std 6.77, range [2.0, 54.34]

Organism: Homo sapiens (NCBI:txid9606)

Foldseek 3Di:
DEAEEEEAFDQPLCLVLLVCCLVPVDGDPDDPSQDWDWDWDWDAFPNRIYGYIYTRDHDPDDPCVDLVPHLEYEQTGEQLDPPRVVRSLVVLVVNVVSCVVPVDDHAYEYEHEPVVVVVNGPHDQVRQVVSCVVRVHHYDYYYSPDGSVVSNVVVSVSVVRSVD/DEAEEEEAFAQPQCLVLLVCCLVPVDGDPDDPLQDWDWDWDWDAFPNRIYGYIYTRHRDHDADPPCVVPLVPHLEYEQTGEQLDPPRVVRSLNVLVVNVVSCVVPVDDHAYEYEHEPVVVVVRGPHDPVNQVVSCVVRVHHYDYYYSPDGSVVSNVVVSVSVVRSVD/DVQEAEEEEAFDQPLCLVLLVCCQVPVDGDPDDPSQDWDWDWDWDAFPNGIHGYIYTRDRPPPDPCCVDLVPHLEYEYTGEQLDPPRVVRSLVVLVVNVVSCVVVVAYEYEHEPVVVVVNGPHDQVNQVVSCVVRVYHYDYYYSPDGSVVSNVVVSVRVVRSVD/DEAEEEEAFAQPLCLPLLVCCLVPVDGDPPPDLQDWDWDWDWDAFPNRIYGYIYTRDRPPDPCVVDLVPHLEYEQGGEQLDPVRVVRSLVVLVVNQVSCVVPVNDHAYEYEHEPVVCVVNGPHDVVNQVVSCVVNVHHYDYYYSPDGSVVSNVVVSVNVVRSVD

Radius of gyration: 29.75 Å; Cα contacts (8 Å, |Δi|>4): 1300; chains: 4; bounding box: 55×73×84 Å